Protein AF-G0QE13-F1 (afdb_monomer)

Foldseek 3Di:
DDDDDDDDPPPPPDLDDPLPAFDDCPAQLGRDFDFADPVVLVVLVCCLPPQADALCLLVLLLVLVLLLQAVLLVCCLVDVPPHPDHPPQFQDDPPDAWEWEWEQELQQQKIKIWTQGAWDASVRLCCLFHVQPDDPCQQFQLGPNHRSSSVSNQCSFQNQNAWKKKWFQGRRPRNFFIWTQHSRHIGGHDDGDPSVGGTMMIMHRGDPVRSPPPVVVSCQQFFQARPHKYWYWYADSVRHTPDIDIHHDDDQCPPPDQLWFKDWDDDPLFKIKIFTQPHPLWEAANRGTAAAPDPDDQQLLFPGHMYMYTSGQQFAFCAAPVPRHQAGEDAPVVLVVLQPVVPPLADEPVPDDPWWFKWWAFCFAPDPVRHGETEGAPVVVVCVVVVVFDFDDGHYDHPVPDDPRTDIDFMATGGDPSHPGTYDHPVVSVVDDSVVSVRHDHNVPWADQDLVVRHTTDTHFHADSSNNHTDHDSVNSNNVRVVNVVVVVVLVVVLVCQLVPDPHSVVSVVPCDPVSVHNGPVPPD

Mean predicted aligned error: 10.24 Å

Solvent-accessible surface area (backbone atoms only — not comparable to full-atom values): 28729 Å² total; per-residue (Å²): 133,82,81,86,74,84,80,79,76,78,80,87,72,81,62,69,83,79,81,68,58,69,27,55,87,84,36,85,72,38,57,63,71,45,61,44,49,86,74,44,58,63,47,51,51,47,43,52,60,72,42,45,92,50,54,60,50,27,57,52,33,51,53,35,38,36,42,33,30,22,47,57,46,49,42,38,71,76,39,35,87,81,32,101,50,62,85,87,48,59,71,73,61,96,83,68,72,64,42,32,44,36,38,42,29,59,57,76,35,32,40,35,45,31,26,53,22,37,42,46,39,51,66,52,53,47,43,50,71,43,58,66,74,74,58,86,62,69,72,57,27,69,44,55,59,62,62,47,59,44,75,60,31,48,44,52,34,29,32,76,91,41,59,34,42,39,31,19,15,11,30,66,77,67,37,58,37,20,32,39,40,40,80,40,28,48,31,46,25,76,53,56,54,60,95,94,46,48,6,37,37,39,41,38,45,45,19,93,91,42,64,84,55,68,57,67,65,51,46,54,67,48,35,32,40,19,94,43,46,32,41,40,40,32,28,35,69,87,67,48,80,74,47,73,52,78,34,31,75,50,59,95,63,72,86,45,58,75,89,44,55,31,46,79,51,73,45,87,84,43,33,42,34,38,35,16,85,71,37,82,48,50,34,24,55,54,43,34,70,33,39,79,49,66,94,68,67,76,32,47,85,20,89,38,28,37,25,37,34,29,38,34,56,58,23,30,21,75,39,47,71,85,73,51,53,68,23,27,61,34,56,63,73,55,48,52,51,44,37,48,63,56,36,59,59,49,44,39,77,88,72,57,53,96,66,46,37,65,28,30,30,25,66,41,43,91,50,72,88,47,42,68,29,29,34,25,51,55,67,57,38,52,32,45,77,68,63,75,47,79,60,75,94,74,55,73,43,34,52,89,74,66,54,95,62,51,37,77,46,70,34,29,25,50,23,46,93,58,50,74,26,34,50,43,57,66,71,60,55,70,70,45,73,43,64,75,37,72,49,47,38,46,53,89,75,59,46,78,54,38,81,89,79,67,41,29,40,39,46,47,62,27,60,37,98,52,53,64,26,32,44,70,50,68,63,51,49,37,45,58,15,47,56,53,41,50,53,49,50,53,55,51,50,52,51,50,49,56,37,71,73,40,97,48,44,65,60,51,61,72,65,52,48,71,72,78,74,41,46,38,62,89,71,76,121

Sequence (525 aa):
MSEFTPKYQEADSSVEHRNINASGDDHPFGSEPKSFEADMSAIIRQIADDMYSQWWATLREYVANAETACLKVVEYQDDPSQSLYDEGQMIVSESYQPRIDIIWNKKTKQLIIRDNGIGMAASEVDEVFRQIKRSTSMIDGSKSGMWGQGALSFPKFIGRDNAMVMTSHSRLNDDNAAYLVSLAGVEPVKGSLPDDQYGTEFQLTASSENEDRPVRQKVEELTQWMRVPVRYEEIGSDGTVVFQEDYGDKNLYDDYSGNRACLKYEKEDAFRAYCSADATSETLLLSMPIKRNNTGSKMFDAPFPFDVRLLDESGKVIESTNGNEGLIPVSRSRYENVLIDERDPFITEDLLSNGDVIGQEIQDSDDESRVGTTVVSDEVYEQIQNRQIHVPRGDYMPKSEVRESDEPAGVHVIAGDNQGKIVIPEEEWNDLDEGMASQLVIETELEEYDIETGEGDLCLPEPTPDRDRLKANEVFWKYVASQFEDTIKESVDEIYQRINTSDDWRDTIMELDEEDIKLSPNRFD

Secondary structure (DSSP, 8-state):
--------------------SB--TT-TT-SS-EEPPTTHHHHHHHIIIII--STTHHHHHHHHHHHHHHHHHHHHHH-TTTSSS-TTSS---TT----EEEEEETTTTEEEEEE-SS---HHHHHIIIII-S--STTS-TTSS-TTSGGGGGTHHHH-TT--EEEEEE-TTT--EEEEEEETTEEEEES----TT--EEEEEEEPPTTTTTS-HHHHHHHHHTT-SS-EEEEEE-TTSSEEEEEEE----TTTTS-TTS-EEEEEETTTEEEEEETT----EEETTEE-B----S-TTTT-SS-EEEEES-SS--EEEESSS-TTPEEE-HHHHHHHHHHHTTTEE-GGG--TT-EEEEEEEE-SSTTTTTPEEE-HHHHHHHHTTSS---SS-EEEGGG--TTPEEEEEEEEESTTTTPEE--HHHHHHS--GGGGGEEEGGGPPBPBTTTTBSEEEPPPBPTTSSBBPP-HHHHHHHHHHHHHHHHHHHHHHHHHHHH-S-HHHHHHT--HHHH---GGG--

Structure (mmCIF, N/CA/C/O backbone):
data_AF-G0QE13-F1
#
_entry.id   AF-G0QE13-F1
#
loop_
_atom_site.group_PDB
_atom_site.id
_atom_site.type_symbol
_atom_site.label_atom_id
_atom_site.label_alt_id
_atom_site.label_comp_id
_atom_site.label_asym_id
_atom_site.label_entity_id
_atom_site.label_seq_id
_atom_site.pdbx_PDB_ins_code
_atom_site.Cartn_x
_atom_site.Cartn_y
_atom_site.Cartn_z
_atom_site.occupancy
_atom_site.B_iso_or_equiv
_atom_site.auth_seq_id
_atom_site.auth_comp_id
_atom_site.auth_asym_id
_atom_site.auth_atom_id
_atom_site.pdbx_PDB_model_num
ATOM 1 N N . MET A 1 1 ? -23.554 49.745 8.892 1.00 39.44 1 MET A N 1
ATOM 2 C CA . MET A 1 1 ? -22.814 48.527 8.518 1.00 39.44 1 MET A CA 1
ATOM 3 C C . MET A 1 1 ? -23.733 47.366 8.817 1.00 39.44 1 MET A C 1
ATOM 5 O O . MET A 1 1 ? -24.061 47.162 9.975 1.00 39.44 1 MET A O 1
ATOM 9 N N . SER A 1 2 ? -24.281 46.746 7.777 1.00 29.11 2 SER A N 1
ATOM 10 C CA . SER A 1 2 ? -25.119 45.554 7.892 1.00 29.11 2 SER A CA 1
ATOM 11 C C . SER A 1 2 ? -24.212 44.360 8.179 1.00 29.11 2 SER A C 1
ATOM 13 O O . SER A 1 2 ? -23.321 44.087 7.375 1.00 29.11 2 SER A O 1
ATOM 15 N N . GLU A 1 3 ? -24.408 43.702 9.319 1.00 27.98 3 GLU A N 1
ATOM 16 C CA . GLU A 1 3 ? -23.748 42.440 9.653 1.00 27.98 3 GLU A CA 1
ATOM 17 C C . GLU A 1 3 ? -23.938 41.425 8.525 1.00 27.98 3 GLU A C 1
ATOM 19 O O . GLU A 1 3 ? -25.055 41.124 8.101 1.00 27.98 3 GLU A O 1
ATOM 24 N N . PHE A 1 4 ? -22.814 40.938 8.011 1.00 23.39 4 PHE A N 1
ATOM 25 C CA . PHE A 1 4 ? -22.759 39.841 7.064 1.00 23.39 4 PHE A CA 1
ATOM 26 C C . PHE A 1 4 ? -23.021 38.550 7.841 1.00 23.39 4 PHE A C 1
ATOM 28 O O . PHE A 1 4 ? -22.126 38.031 8.500 1.00 23.39 4 PHE A O 1
ATOM 35 N N . THR A 1 5 ? -24.262 38.065 7.822 1.00 26.64 5 THR A N 1
ATOM 36 C CA . THR A 1 5 ? -24.608 36.747 8.364 1.00 26.64 5 THR A CA 1
ATOM 37 C C . THR A 1 5 ? -24.512 35.734 7.220 1.00 26.64 5 THR A C 1
ATOM 39 O O . THR A 1 5 ? -25.383 35.748 6.341 1.00 26.64 5 THR A O 1
ATOM 42 N N . PRO A 1 6 ? -23.463 34.893 7.154 1.00 26.03 6 PRO A N 1
ATOM 43 C CA . PRO A 1 6 ? -23.393 33.848 6.144 1.00 26.03 6 PRO A CA 1
ATOM 44 C C . PRO A 1 6 ? -24.575 32.896 6.345 1.00 26.03 6 PRO A C 1
ATOM 46 O O . PRO A 1 6 ? -24.763 32.324 7.417 1.00 26.03 6 PRO A O 1
ATOM 49 N N . LYS A 1 7 ? -25.410 32.762 5.313 1.00 24.80 7 LYS A N 1
ATOM 50 C CA . LYS A 1 7 ? -26.410 31.700 5.244 1.00 24.80 7 LYS A CA 1
ATOM 51 C C . LYS A 1 7 ? -25.717 30.476 4.671 1.00 24.80 7 LYS A C 1
ATOM 53 O O . LYS A 1 7 ? -25.560 30.383 3.456 1.00 24.80 7 LYS A O 1
ATOM 58 N N . TYR A 1 8 ? -25.294 29.570 5.540 1.00 27.23 8 TYR A N 1
ATOM 59 C CA . TYR A 1 8 ? -24.977 28.216 5.116 1.00 27.23 8 TYR A CA 1
ATOM 60 C C . TYR A 1 8 ? -26.293 27.562 4.704 1.00 27.23 8 TYR A C 1
ATOM 62 O O . TYR A 1 8 ? -27.236 27.475 5.489 1.00 27.23 8 TYR A O 1
ATOM 70 N N . GLN A 1 9 ? -26.396 27.202 3.430 1.00 23.22 9 GLN A N 1
ATOM 71 C CA . GLN A 1 9 ? -27.411 26.268 2.986 1.00 23.22 9 GLN A CA 1
ATOM 72 C C . GLN A 1 9 ? -26.876 24.893 3.382 1.00 23.22 9 GLN A C 1
ATOM 74 O O . GLN A 1 9 ? -26.014 24.354 2.693 1.00 23.22 9 GLN A O 1
ATOM 79 N N . GLU A 1 10 ? -27.319 24.369 4.525 1.00 27.34 10 GLU A N 1
ATOM 80 C CA . GLU A 1 10 ? -27.184 22.940 4.797 1.00 27.34 10 GLU A CA 1
ATOM 81 C C . GLU A 1 10 ? -27.926 22.224 3.668 1.00 27.34 10 GLU A C 1
ATOM 83 O O . GLU A 1 10 ? -29.146 22.338 3.520 1.00 27.34 10 GLU A O 1
ATOM 88 N N . ALA A 1 11 ? -27.162 21.590 2.781 1.00 24.47 11 ALA A N 1
ATOM 89 C CA . ALA A 1 11 ? -27.709 20.656 1.821 1.00 24.47 11 ALA A CA 1
ATOM 90 C C . ALA A 1 11 ? -28.204 19.452 2.624 1.00 24.47 11 ALA A C 1
ATOM 92 O O . ALA A 1 11 ? -27.445 18.538 2.943 1.00 24.47 11 ALA A O 1
ATOM 93 N N . ASP A 1 12 ? -29.476 19.514 3.002 1.00 31.31 12 ASP A N 1
ATOM 94 C CA . ASP A 1 12 ? -30.201 18.444 3.666 1.00 31.31 12 ASP A CA 1
ATOM 95 C C . ASP A 1 12 ? -30.469 17.335 2.636 1.00 31.31 12 ASP A C 1
ATOM 97 O O . ASP A 1 12 ? -31.510 17.261 1.984 1.00 31.31 12 ASP A O 1
ATOM 101 N N . SER A 1 13 ? -29.437 16.532 2.392 1.00 30.80 13 SER A N 1
ATOM 102 C CA . SER A 1 13 ? -29.547 15.199 1.814 1.00 30.80 13 SER A CA 1
ATOM 103 C C . SER A 1 13 ? -28.973 14.235 2.848 1.00 30.80 13 SER A C 1
ATOM 105 O O . SER A 1 13 ? -27.791 13.872 2.796 1.00 30.80 13 SER A O 1
ATOM 107 N N . SER A 1 14 ? -29.765 13.902 3.867 1.00 36.53 14 SER A N 1
ATOM 108 C CA . SER A 1 14 ? -29.459 12.789 4.760 1.00 36.53 14 SER A CA 1
ATOM 109 C C . SER A 1 14 ? -29.663 11.487 3.979 1.00 36.53 14 SER A C 1
ATOM 111 O O . SER A 1 14 ? -30.743 11.211 3.459 1.00 36.53 14 SER A O 1
ATOM 113 N N . VAL A 1 15 ? -28.601 10.691 3.841 1.00 49.72 15 VAL A N 1
ATOM 114 C CA . VAL A 1 15 ? -28.754 9.280 3.474 1.00 49.72 15 VAL A CA 1
ATOM 115 C C . VAL A 1 15 ? -29.053 8.584 4.793 1.00 49.72 15 VAL A C 1
ATOM 117 O O . VAL A 1 15 ? -28.206 8.570 5.681 1.00 49.72 15 VAL A O 1
ATOM 120 N N . GLU A 1 16 ? -30.285 8.118 4.968 1.00 54.06 16 GLU A N 1
ATOM 121 C CA . GLU A 1 16 ? -30.702 7.411 6.179 1.00 54.06 16 GLU A CA 1
ATOM 122 C C . GLU A 1 16 ? -30.423 5.911 6.051 1.00 54.06 16 GLU A C 1
ATOM 124 O O . GLU A 1 16 ? -30.450 5.356 4.945 1.00 54.06 16 GLU A O 1
ATOM 129 N N . HIS A 1 17 ? -30.191 5.256 7.192 1.00 56.94 17 HIS A N 1
ATOM 130 C CA . HIS A 1 17 ? -30.112 3.803 7.248 1.00 56.94 17 HIS A CA 1
ATOM 131 C C . HIS A 1 17 ? -31.395 3.186 6.701 1.00 56.94 17 HIS A C 1
ATOM 133 O O . HIS A 1 17 ? -32.505 3.574 7.080 1.00 56.94 17 HIS A O 1
ATOM 139 N N . ARG A 1 18 ? -31.250 2.229 5.785 1.00 54.19 18 ARG A N 1
ATOM 140 C CA . ARG A 1 18 ? -32.404 1.692 5.059 1.00 54.19 18 ARG A CA 1
ATOM 141 C C . ARG A 1 18 ? -33.138 0.619 5.867 1.00 54.19 18 ARG A C 1
ATOM 143 O O . ARG A 1 18 ? -34.317 0.391 5.596 1.00 54.19 18 ARG A O 1
ATOM 150 N N . ASN A 1 19 ? -32.486 -0.009 6.854 1.00 56.56 19 ASN A N 1
ATOM 151 C CA . ASN A 1 19 ? -33.046 -1.074 7.699 1.00 56.56 19 ASN A CA 1
ATOM 152 C C . ASN A 1 19 ? -33.688 -2.203 6.868 1.00 56.56 19 ASN A C 1
ATOM 154 O O . ASN A 1 19 ? -34.739 -2.753 7.213 1.00 56.56 19 ASN A O 1
ATOM 158 N N . ILE A 1 20 ? -33.089 -2.523 5.719 1.00 49.62 20 ILE A N 1
ATOM 159 C CA . ILE A 1 20 ? -33.606 -3.547 4.808 1.00 49.62 20 ILE A CA 1
ATOM 160 C C . ILE A 1 20 ? -33.013 -4.894 5.226 1.00 49.62 20 ILE A C 1
ATOM 162 O O . ILE A 1 20 ? -31.801 -5.050 5.234 1.00 49.62 20 ILE A O 1
ATOM 166 N N . ASN A 1 21 ? -33.871 -5.886 5.496 1.00 49.81 21 ASN A N 1
ATOM 167 C CA . ASN A 1 21 ? -33.488 -7.260 5.859 1.00 49.81 21 ASN A CA 1
ATOM 168 C C . ASN A 1 21 ? -32.632 -7.369 7.136 1.00 49.81 21 ASN A C 1
ATOM 170 O O . ASN A 1 21 ? -31.533 -7.922 7.075 1.00 49.81 21 ASN A O 1
ATOM 174 N N . ALA A 1 22 ? -33.175 -6.895 8.269 1.00 54.66 22 ALA A N 1
ATOM 175 C CA . ALA A 1 22 ? -32.562 -7.014 9.595 1.00 54.66 22 ALA A CA 1
ATOM 176 C C . ALA A 1 22 ? -31.926 -8.399 9.800 1.00 54.66 22 ALA A C 1
ATOM 178 O O . ALA A 1 22 ? -32.589 -9.435 9.639 1.00 54.66 22 ALA A O 1
ATOM 179 N N . SER A 1 23 ? -30.628 -8.395 10.093 1.00 59.34 23 SER A N 1
ATOM 180 C CA . SER A 1 23 ? -29.885 -9.592 10.455 1.00 59.34 23 SER A CA 1
ATOM 181 C C . SER A 1 23 ? -30.470 -10.207 11.737 1.00 59.34 23 SER A C 1
ATOM 183 O O . SER A 1 23 ? -31.117 -9.532 12.538 1.00 59.34 23 SER A O 1
ATOM 185 N N . GLY A 1 24 ? -30.330 -11.526 11.898 1.00 58.09 24 GLY A N 1
ATOM 186 C CA . GLY A 1 24 ? -30.705 -12.184 13.154 1.00 58.09 24 GLY A CA 1
ATOM 187 C C . GLY A 1 24 ? -29.743 -11.808 14.285 1.00 58.09 24 GLY A C 1
ATOM 188 O O . GLY A 1 24 ? -28.650 -11.312 14.018 1.00 58.09 24 GLY A O 1
ATOM 189 N N . ASP A 1 25 ? -30.124 -12.106 15.530 1.00 66.00 25 ASP A N 1
ATOM 190 C CA . ASP A 1 25 ? -29.321 -11.805 16.732 1.00 66.00 25 ASP A CA 1
ATOM 191 C C . ASP A 1 25 ? -27.908 -12.435 16.709 1.00 66.00 25 ASP A C 1
ATOM 193 O O . ASP A 1 25 ? -27.018 -11.965 17.410 1.00 66.00 25 ASP A O 1
ATOM 197 N N . ASP A 1 26 ? -27.689 -13.457 15.872 1.00 71.69 26 ASP A N 1
ATOM 198 C CA . ASP A 1 26 ? -26.428 -14.204 15.740 1.00 71.69 26 ASP A CA 1
ATOM 199 C C . ASP A 1 26 ? -25.439 -13.603 14.714 1.00 71.69 26 ASP A C 1
ATOM 201 O O . ASP A 1 26 ? -24.433 -14.227 14.382 1.00 71.69 26 ASP A O 1
ATOM 205 N N . HIS A 1 27 ? -25.711 -12.420 14.151 1.00 79.25 27 HIS A N 1
ATOM 206 C CA . HIS A 1 27 ? -24.804 -11.795 13.183 1.00 79.25 27 HIS A CA 1
ATOM 207 C C . HIS A 1 27 ? -23.520 -11.292 13.872 1.00 79.25 27 HIS A C 1
ATOM 209 O O . HIS A 1 27 ? -23.623 -10.552 14.853 1.00 79.25 27 HIS A O 1
ATOM 215 N N . PRO A 1 28 ? -22.310 -11.586 13.352 1.00 74.62 28 PRO A N 1
ATOM 216 C CA . PRO A 1 28 ? -21.051 -11.286 14.051 1.00 74.62 28 PRO A CA 1
ATOM 217 C C . PRO A 1 28 ? -20.804 -9.777 14.237 1.00 74.62 28 PRO A C 1
ATOM 219 O O . PRO A 1 28 ? -20.102 -9.351 15.147 1.00 74.62 28 PRO A O 1
ATOM 222 N N . PHE A 1 29 ? -21.447 -8.941 13.418 1.00 75.69 29 PHE A N 1
ATOM 223 C CA . PHE A 1 29 ? -21.414 -7.475 13.532 1.00 75.69 29 PHE A CA 1
ATOM 224 C C . PHE A 1 29 ? -22.464 -6.874 14.489 1.00 75.69 29 PHE A C 1
ATOM 226 O O . PHE A 1 29 ? -22.493 -5.657 14.686 1.00 75.69 29 PHE A O 1
ATOM 233 N N . GLY A 1 30 ? -23.339 -7.709 15.058 1.00 76.62 30 GLY A N 1
ATOM 234 C CA . GLY A 1 30 ? -24.555 -7.304 15.762 1.00 76.62 30 GLY A CA 1
ATOM 235 C C . GLY A 1 30 ? -25.764 -7.115 14.836 1.00 76.62 30 GLY A C 1
ATOM 236 O O . GLY A 1 30 ? -25.691 -7.353 13.628 1.00 76.62 30 GLY A O 1
ATOM 237 N N . SER A 1 31 ? -26.887 -6.696 15.425 1.00 69.44 31 SER A N 1
ATOM 238 C CA . SER A 1 31 ? -28.184 -6.520 14.751 1.00 69.44 31 SER A CA 1
ATOM 239 C C . SER A 1 31 ? -28.528 -5.068 14.403 1.00 69.44 31 SER A C 1
ATOM 241 O O . SER A 1 31 ? -29.431 -4.830 13.603 1.00 69.44 31 SER A O 1
ATOM 243 N N . GLU A 1 32 ? -27.813 -4.096 14.972 1.00 72.56 32 GLU A N 1
ATOM 244 C CA . GLU A 1 32 ? -28.096 -2.670 14.792 1.00 72.56 32 GLU A CA 1
ATOM 245 C C . GLU A 1 32 ? -27.167 -2.032 13.742 1.00 72.56 32 GLU A C 1
ATOM 247 O O . GLU A 1 32 ? -25.966 -2.332 13.721 1.00 72.56 32 GLU A O 1
ATOM 252 N N . PRO A 1 33 ? -27.685 -1.123 12.892 1.00 71.81 33 PRO A N 1
ATOM 253 C CA . PRO A 1 33 ? -26.868 -0.284 12.024 1.00 71.81 33 PRO A CA 1
ATOM 254 C C . PRO A 1 33 ? -25.828 0.505 12.808 1.00 71.81 33 PRO A C 1
ATOM 256 O O . PRO A 1 33 ? -26.108 1.037 13.886 1.00 71.81 33 PRO A O 1
ATOM 259 N N . LYS A 1 34 ? -24.639 0.650 12.227 1.00 74.44 34 LYS A N 1
ATOM 260 C CA . LYS A 1 34 ? -23.581 1.463 12.817 1.00 74.44 34 LYS A CA 1
ATOM 261 C C . LYS A 1 34 ? -23.206 2.597 11.869 1.00 74.44 34 LYS A C 1
ATOM 263 O O . LYS A 1 34 ? -22.710 2.364 10.763 1.00 74.44 34 LYS A O 1
ATOM 268 N N . SER A 1 35 ? -23.433 3.830 12.318 1.00 63.69 35 SER A N 1
ATOM 269 C CA . SER A 1 35 ? -23.049 5.031 11.580 1.00 63.69 35 SER A CA 1
ATOM 270 C C . SER A 1 35 ? -21.533 5.233 11.598 1.00 63.69 35 SER A C 1
ATOM 272 O O . SER A 1 35 ? -20.823 4.731 12.483 1.00 63.69 35 SER A O 1
ATOM 274 N N . PHE A 1 36 ? -21.038 6.015 10.640 1.00 63.50 36 PHE A N 1
ATOM 275 C CA . PHE A 1 36 ? -19.688 6.568 10.720 1.00 63.50 36 PHE A CA 1
ATOM 276 C C . PHE A 1 36 ? -19.544 7.457 11.964 1.00 63.50 36 PHE A C 1
ATOM 278 O O . PHE A 1 36 ? -20.530 8.016 12.459 1.00 63.50 36 PHE A O 1
ATOM 285 N N . GLU A 1 37 ? -18.320 7.609 12.466 1.00 59.12 37 GLU A N 1
ATOM 286 C CA . GLU A 1 37 ? -18.030 8.607 13.499 1.00 59.12 37 GLU A CA 1
ATOM 287 C C . GLU A 1 37 ? -18.343 10.025 12.977 1.00 59.12 37 GLU A C 1
ATOM 289 O O . GLU A 1 37 ? -18.218 10.301 11.781 1.00 59.12 37 GLU A O 1
ATOM 294 N N . ALA A 1 38 ? -18.829 10.913 13.856 1.00 45.53 38 ALA A N 1
ATOM 295 C CA . ALA A 1 38 ? -19.571 12.127 13.484 1.00 45.53 38 ALA A CA 1
ATOM 296 C C . ALA A 1 38 ? -18.819 13.100 12.547 1.00 45.53 38 ALA A C 1
ATOM 298 O O . ALA A 1 38 ? -19.459 13.752 11.722 1.00 45.53 38 ALA A O 1
ATOM 299 N N . ASP A 1 39 ? -17.484 13.146 12.599 1.00 52.19 39 ASP A N 1
ATOM 300 C CA . ASP A 1 39 ? -16.659 13.972 11.701 1.00 52.19 39 ASP A CA 1
ATOM 301 C C . ASP A 1 39 ? -16.430 13.341 10.315 1.00 52.19 39 ASP A C 1
ATOM 303 O O . ASP A 1 39 ? -16.080 14.028 9.353 1.00 52.19 39 ASP A O 1
ATOM 307 N N . MET A 1 40 ? -16.677 12.039 10.153 1.00 52.44 40 MET A N 1
ATOM 308 C CA . MET A 1 40 ? -16.327 11.328 8.925 1.00 52.44 40 MET A CA 1
ATOM 309 C C . MET A 1 40 ? -17.359 11.460 7.813 1.00 52.44 40 MET A C 1
ATOM 311 O O . MET A 1 40 ? -16.993 11.393 6.649 1.00 52.44 40 MET A O 1
ATOM 315 N N . SER A 1 41 ? -18.639 11.694 8.104 1.00 51.47 41 SER A N 1
ATOM 316 C CA . SER A 1 41 ? -19.656 11.796 7.039 1.00 51.47 41 SER A CA 1
ATOM 317 C C . SER A 1 41 ? -19.402 12.987 6.099 1.00 51.47 41 SER A C 1
ATOM 319 O O . SER A 1 41 ? -19.650 12.903 4.894 1.00 51.47 41 SER A O 1
ATOM 321 N N . ALA A 1 42 ? -18.871 14.092 6.633 1.00 55.28 42 ALA A N 1
ATOM 322 C CA . ALA A 1 42 ? -18.457 15.253 5.846 1.00 55.28 42 ALA A CA 1
ATOM 323 C C . ALA A 1 42 ? -17.152 14.985 5.075 1.00 55.28 42 ALA A C 1
ATOM 325 O O . ALA A 1 42 ? -17.057 15.327 3.896 1.00 55.28 42 ALA A O 1
ATOM 326 N N . ILE A 1 43 ? -16.192 14.303 5.710 1.00 54.00 43 ILE A N 1
ATOM 327 C CA . ILE A 1 43 ? -14.903 13.933 5.112 1.00 54.00 43 ILE A CA 1
ATOM 328 C C . ILE A 1 43 ? -15.086 12.900 3.998 1.00 54.00 43 ILE A C 1
ATOM 330 O O . ILE A 1 43 ? -14.532 13.078 2.926 1.00 54.00 43 ILE A O 1
ATOM 334 N N . ILE A 1 44 ? -15.909 11.867 4.180 1.00 56.34 44 ILE A N 1
ATOM 335 C CA . ILE A 1 44 ? -16.206 10.851 3.160 1.00 56.34 44 ILE A CA 1
ATOM 336 C C . ILE A 1 44 ? -16.886 11.494 1.954 1.00 56.34 44 ILE A C 1
ATOM 338 O O . ILE A 1 44 ? -16.567 11.141 0.826 1.00 56.34 44 ILE A O 1
ATOM 342 N N . ARG A 1 45 ? -17.790 12.462 2.157 1.00 58.69 45 ARG A N 1
ATOM 343 C CA . ARG A 1 45 ? -18.380 13.223 1.042 1.00 58.69 45 ARG A CA 1
ATOM 344 C C . ARG A 1 45 ? -17.320 14.019 0.289 1.00 58.69 45 ARG A C 1
ATOM 346 O O . ARG A 1 45 ? -17.322 14.001 -0.936 1.00 58.69 45 ARG A O 1
ATOM 353 N N . GLN A 1 46 ? -16.403 14.659 1.010 1.00 57.75 46 GLN A N 1
ATOM 354 C CA . GLN A 1 46 ? -15.294 15.391 0.409 1.00 57.75 46 GLN A CA 1
ATOM 355 C C . GLN A 1 46 ? -14.309 14.454 -0.310 1.00 57.75 46 GLN A C 1
ATOM 357 O O . GLN A 1 46 ? -13.924 14.727 -1.436 1.00 57.75 46 GLN A O 1
ATOM 362 N N . ILE A 1 47 ? -13.968 13.305 0.270 1.00 55.66 47 ILE A N 1
ATOM 363 C CA . ILE A 1 47 ? -13.124 12.267 -0.336 1.00 55.66 47 ILE A CA 1
ATOM 364 C C . ILE A 1 47 ? -13.799 11.698 -1.591 1.00 55.66 47 ILE A C 1
ATOM 366 O O . ILE A 1 47 ? -13.187 11.601 -2.654 1.00 55.66 47 ILE A O 1
ATOM 370 N N . ALA A 1 48 ? -15.086 11.365 -1.502 1.00 58.09 48 ALA A N 1
ATOM 371 C CA . ALA A 1 48 ? -15.852 10.834 -2.618 1.00 58.09 48 ALA A CA 1
ATOM 372 C C . ALA A 1 48 ? -16.044 11.859 -3.742 1.00 58.09 48 ALA A C 1
ATOM 374 O O . ALA A 1 48 ? -16.259 11.436 -4.872 1.00 58.09 48 ALA A O 1
ATOM 375 N N . ASP A 1 49 ? -15.960 13.167 -3.487 1.00 59.75 49 ASP A N 1
ATOM 376 C CA . ASP A 1 49 ? -16.112 14.214 -4.505 1.00 59.75 49 ASP A CA 1
ATOM 377 C C . ASP A 1 49 ? -14.778 14.731 -5.055 1.00 59.75 49 ASP A C 1
ATOM 379 O O . ASP A 1 49 ? -14.632 14.802 -6.278 1.00 59.75 49 ASP A O 1
ATOM 383 N N . ASP A 1 50 ? -13.813 15.013 -4.181 1.00 59.94 50 ASP A N 1
ATOM 384 C CA . ASP A 1 50 ? -12.557 15.697 -4.501 1.00 59.94 50 ASP A CA 1
ATOM 385 C C . ASP A 1 50 ? -11.383 14.736 -4.726 1.00 59.94 50 ASP A C 1
ATOM 387 O O . ASP A 1 50 ? -10.458 15.083 -5.462 1.00 59.94 50 ASP A O 1
ATOM 391 N N . MET A 1 51 ? -11.392 13.540 -4.116 1.00 64.69 51 MET A N 1
ATOM 392 C CA . MET A 1 51 ? -10.260 12.613 -4.220 1.00 64.69 51 MET A CA 1
ATOM 393 C C . MET A 1 51 ? -10.316 11.831 -5.528 1.00 64.69 51 MET A C 1
ATOM 395 O O . MET A 1 51 ? -9.406 11.926 -6.335 1.00 64.69 51 MET A O 1
ATOM 399 N N . TYR A 1 52 ? -11.398 11.110 -5.812 1.00 69.25 52 TYR A N 1
ATOM 400 C CA . TYR A 1 52 ? -11.487 10.352 -7.064 1.00 69.25 52 TYR A CA 1
ATOM 401 C C . TYR A 1 52 ? -12.115 11.192 -8.179 1.00 69.25 52 TYR A C 1
ATOM 403 O O . TYR A 1 52 ? -13.187 11.768 -8.009 1.00 69.25 52 TYR A O 1
ATOM 411 N N . SER A 1 53 ? -11.499 11.236 -9.361 1.00 70.88 53 SER A N 1
ATOM 412 C CA . SER A 1 53 ? -12.050 12.001 -10.495 1.00 70.88 53 SER A CA 1
ATOM 413 C C . SER A 1 53 ? -12.830 11.138 -11.495 1.00 70.88 53 SER A C 1
ATOM 415 O O . SER A 1 53 ? -13.660 11.649 -12.248 1.00 70.88 53 SER A O 1
ATOM 417 N N . GLN A 1 54 ? -12.591 9.824 -11.503 1.00 85.75 54 GLN A N 1
ATOM 418 C CA . GLN A 1 54 ? -13.079 8.915 -12.540 1.00 85.75 54 GLN A CA 1
ATOM 419 C C . GLN A 1 54 ? -14.029 7.843 -11.997 1.00 85.75 54 GLN A C 1
ATOM 421 O O . GLN A 1 54 ? -13.847 7.331 -10.897 1.00 85.75 54 GLN A O 1
ATOM 426 N N . TRP A 1 55 ? -15.008 7.436 -12.814 1.00 87.31 55 TRP A N 1
ATOM 427 C CA . TRP A 1 55 ? -15.956 6.358 -12.479 1.00 87.31 55 TRP A CA 1
ATOM 428 C C . TRP A 1 55 ? -15.267 5.005 -12.250 1.00 87.31 55 TRP A C 1
ATOM 430 O O . TRP A 1 55 ? -15.752 4.175 -11.488 1.00 87.31 55 TRP A O 1
ATOM 440 N N . TRP A 1 56 ? -14.139 4.781 -12.925 1.00 89.38 56 TRP A N 1
ATOM 441 C CA . TRP A 1 56 ? -13.399 3.525 -12.879 1.00 89.38 56 TRP A CA 1
ATOM 442 C C . TRP A 1 56 ? -12.461 3.418 -11.678 1.00 89.38 56 TRP A C 1
ATOM 444 O O . TRP A 1 56 ? -11.893 2.349 -11.476 1.00 89.38 56 TRP A O 1
ATOM 454 N N . ALA A 1 57 ? -12.330 4.473 -10.863 1.00 89.06 57 ALA A N 1
ATOM 455 C CA . ALA A 1 57 ? -11.584 4.407 -9.610 1.00 89.06 57 ALA A CA 1
ATOM 456 C C . ALA A 1 57 ? -12.118 3.270 -8.726 1.00 89.06 57 ALA A C 1
ATOM 458 O O . ALA A 1 57 ? -11.332 2.473 -8.237 1.00 89.06 57 ALA A O 1
ATOM 459 N N . THR A 1 58 ? -13.446 3.100 -8.642 1.00 90.12 58 THR A N 1
ATOM 460 C CA . THR A 1 58 ? -14.056 1.961 -7.935 1.00 90.12 58 THR A CA 1
ATOM 461 C C . THR A 1 58 ? -13.540 0.620 -8.438 1.00 90.12 58 THR A C 1
ATOM 463 O O . THR A 1 58 ? -13.169 -0.231 -7.643 1.00 90.12 58 THR A O 1
ATOM 466 N N . LEU A 1 59 ? -13.477 0.428 -9.756 1.00 93.12 59 LEU A N 1
ATOM 467 C CA . LEU A 1 59 ? -12.986 -0.826 -10.319 1.00 93.12 59 LEU A CA 1
ATOM 468 C C . LEU A 1 59 ? -11.507 -1.049 -9.973 1.00 93.12 59 LEU A C 1
ATOM 470 O O . LEU A 1 59 ? -11.159 -2.137 -9.531 1.00 93.12 59 LEU A O 1
ATOM 474 N N . ARG A 1 60 ? -10.662 -0.018 -10.120 1.00 92.12 60 ARG A N 1
ATOM 475 C CA . ARG A 1 60 ? -9.233 -0.100 -9.783 1.00 92.12 60 ARG A CA 1
ATOM 476 C C . ARG A 1 60 ? -9.031 -0.488 -8.322 1.00 92.12 60 ARG A C 1
ATOM 478 O O . ARG A 1 60 ? -8.334 -1.457 -8.056 1.00 92.12 60 ARG A O 1
ATOM 485 N N . GLU A 1 61 ? -9.641 0.244 -7.392 1.00 89.81 61 GLU A N 1
ATOM 486 C CA . GLU A 1 61 ? -9.429 0.024 -5.957 1.00 89.81 61 GLU A CA 1
ATOM 487 C C . GLU A 1 61 ? -9.925 -1.357 -5.511 1.00 89.81 61 GLU A C 1
ATOM 489 O O . GLU A 1 61 ? -9.244 -2.051 -4.764 1.00 89.81 61 GLU A O 1
ATOM 494 N N . TYR A 1 62 ? -11.086 -1.799 -5.998 1.00 92.94 62 TYR A N 1
ATOM 495 C CA . TYR A 1 62 ? -11.672 -3.072 -5.574 1.00 92.94 62 TYR A CA 1
ATOM 496 C C . TYR A 1 62 ? -10.902 -4.267 -6.124 1.00 92.94 62 TYR A C 1
ATOM 498 O O . TYR A 1 62 ? -10.695 -5.245 -5.412 1.00 92.94 62 TYR A O 1
ATOM 506 N N . VAL A 1 63 ? -10.450 -4.183 -7.374 1.00 94.44 63 VAL A N 1
ATOM 507 C CA . VAL A 1 63 ? -9.643 -5.243 -7.978 1.00 94.44 63 VAL A CA 1
ATOM 508 C C . VAL A 1 63 ? -8.236 -5.277 -7.374 1.00 94.44 63 VAL A C 1
ATOM 510 O O . VAL A 1 63 ? -7.694 -6.354 -7.141 1.00 94.44 63 VAL A O 1
ATOM 513 N N . ALA A 1 64 ? -7.666 -4.120 -7.043 1.00 91.94 64 ALA A N 1
ATOM 514 C CA . ALA A 1 64 ? -6.402 -4.042 -6.326 1.00 91.94 64 ALA A CA 1
ATOM 515 C C . ALA A 1 64 ? -6.490 -4.640 -4.910 1.00 91.94 64 ALA A C 1
ATOM 517 O O . ALA A 1 64 ? -5.624 -5.415 -4.512 1.00 91.94 64 ALA A O 1
ATOM 518 N N . ASN A 1 65 ? -7.571 -4.353 -4.179 1.00 91.00 65 ASN A N 1
ATOM 519 C CA . ASN A 1 65 ? -7.829 -4.955 -2.870 1.00 91.00 65 ASN A CA 1
ATOM 520 C C . ASN A 1 65 ? -8.039 -6.473 -2.973 1.00 91.00 65 ASN A C 1
ATOM 522 O O . ASN A 1 65 ? -7.524 -7.217 -2.141 1.00 91.00 65 ASN A O 1
ATOM 526 N N . ALA A 1 66 ? -8.753 -6.932 -4.004 1.00 95.00 66 ALA A N 1
ATOM 527 C CA . ALA A 1 66 ? -8.937 -8.350 -4.303 1.00 95.00 66 ALA A CA 1
ATOM 528 C C . ALA A 1 66 ? -7.598 -9.059 -4.582 1.00 95.00 66 ALA A C 1
ATOM 530 O O . ALA A 1 66 ? -7.377 -10.168 -4.092 1.00 95.00 66 ALA A O 1
ATOM 531 N N . GLU A 1 67 ? -6.677 -8.410 -5.306 1.00 94.31 67 GLU A N 1
ATOM 532 C CA . GLU A 1 67 ? -5.317 -8.921 -5.525 1.00 94.31 67 GLU A CA 1
ATOM 533 C C . GLU A 1 67 ? -4.566 -9.067 -4.205 1.00 94.31 67 GLU A C 1
ATOM 535 O O . GLU A 1 67 ? -4.074 -10.148 -3.889 1.00 94.31 67 GLU A O 1
ATOM 540 N N . THR A 1 68 ? -4.535 -8.001 -3.403 1.00 91.56 68 THR A N 1
ATOM 541 C CA . THR A 1 68 ? -3.887 -7.987 -2.089 1.00 91.56 68 THR A CA 1
ATOM 542 C C . THR A 1 68 ? -4.451 -9.073 -1.176 1.00 91.56 68 THR A C 1
ATOM 544 O O . THR A 1 68 ? -3.690 -9.795 -0.531 1.00 91.56 68 THR A O 1
ATOM 547 N N . ALA A 1 69 ? -5.776 -9.239 -1.144 1.00 92.50 69 ALA A N 1
ATOM 548 C CA . ALA A 1 69 ? -6.433 -10.276 -0.359 1.00 92.50 69 ALA A CA 1
ATOM 549 C C . ALA A 1 69 ? -6.017 -11.685 -0.799 1.00 92.50 69 ALA A C 1
ATOM 551 O O . ALA A 1 69 ? -5.831 -12.553 0.052 1.00 92.50 69 ALA A O 1
ATOM 552 N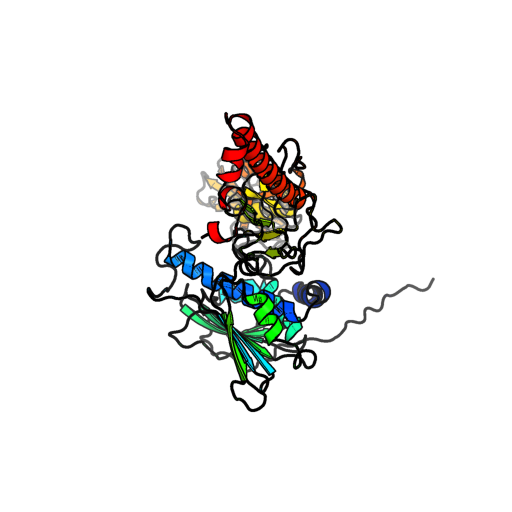 N . CYS A 1 70 ? -5.856 -11.917 -2.103 1.00 95.44 70 CYS A N 1
ATOM 553 C CA . CYS A 1 70 ? -5.397 -13.197 -2.634 1.00 95.44 70 CYS A CA 1
ATOM 554 C C . CYS A 1 70 ? -3.918 -13.455 -2.326 1.00 95.44 70 CYS A C 1
ATOM 556 O O . CYS A 1 70 ? -3.580 -14.559 -1.897 1.00 95.44 70 CYS A O 1
ATOM 558 N N . LEU A 1 71 ? -3.054 -12.451 -2.518 1.00 92.44 71 LEU A N 1
ATOM 559 C CA . LEU A 1 71 ? -1.607 -12.557 -2.312 1.00 92.44 71 LEU A CA 1
ATOM 560 C C . LEU A 1 71 ? -1.241 -12.802 -0.847 1.00 92.44 71 LEU A C 1
ATOM 562 O O . LEU A 1 71 ? -0.338 -13.587 -0.592 1.00 92.44 71 LEU A O 1
ATOM 566 N N . LYS A 1 72 ? -1.982 -12.233 0.114 1.00 90.12 72 LYS A N 1
ATOM 567 C CA . LYS A 1 72 ? -1.810 -12.550 1.547 1.00 90.12 72 LYS A CA 1
ATOM 568 C C . LYS A 1 72 ? -1.969 -14.044 1.847 1.00 90.12 72 LYS A C 1
ATOM 570 O O . LYS A 1 72 ? -1.267 -14.581 2.696 1.00 90.12 72 LYS A O 1
ATOM 575 N N . VAL A 1 73 ? -2.897 -14.715 1.160 1.00 92.62 73 VAL A N 1
ATOM 576 C CA . VAL A 1 73 ? -3.113 -16.161 1.327 1.00 92.62 73 VAL A CA 1
ATOM 577 C C . VAL A 1 73 ? -1.998 -16.958 0.651 1.00 92.62 73 VAL A C 1
ATOM 579 O O . VAL A 1 73 ? -1.563 -17.958 1.209 1.00 92.62 73 VAL A O 1
ATOM 582 N N . VAL A 1 74 ? -1.526 -16.516 -0.523 1.00 91.50 74 VAL A N 1
ATOM 583 C CA . VAL A 1 74 ? -0.387 -17.143 -1.223 1.00 91.50 74 VAL A CA 1
ATOM 584 C C . VAL A 1 74 ? 0.875 -17.068 -0.368 1.00 91.50 74 VAL A C 1
ATOM 586 O O . VAL A 1 74 ? 1.494 -18.088 -0.114 1.00 91.50 74 VAL A O 1
ATOM 589 N N . GLU A 1 75 ? 1.203 -15.888 0.151 1.00 88.50 75 GLU A N 1
ATOM 590 C CA . GLU A 1 75 ? 2.355 -15.671 1.031 1.00 88.50 75 GLU A CA 1
ATOM 591 C C . GLU A 1 75 ? 2.289 -16.546 2.285 1.00 88.50 75 GLU A C 1
ATOM 593 O O . GLU A 1 75 ? 3.259 -17.218 2.618 1.00 88.50 75 GLU A O 1
ATOM 598 N N . TYR A 1 76 ? 1.125 -16.604 2.941 1.00 89.12 76 TYR A N 1
ATOM 599 C CA . TYR A 1 76 ? 0.919 -17.500 4.077 1.00 89.12 76 TYR A CA 1
ATOM 600 C C . TYR A 1 76 ? 1.108 -18.977 3.707 1.00 89.12 76 TYR A C 1
ATOM 602 O O . TYR A 1 76 ? 1.634 -19.751 4.500 1.00 89.12 76 TYR A O 1
ATOM 610 N N . GLN A 1 77 ? 0.658 -19.385 2.518 1.00 88.25 77 GLN A N 1
ATOM 611 C CA . GLN A 1 77 ? 0.790 -20.761 2.045 1.00 88.25 77 GLN A CA 1
ATOM 612 C C . GLN A 1 77 ? 2.240 -21.118 1.687 1.00 88.25 77 GLN A C 1
ATOM 614 O O . GLN A 1 77 ? 2.662 -22.246 1.952 1.00 88.25 77 GLN A O 1
ATOM 619 N N . ASP A 1 78 ? 2.975 -20.186 1.083 1.00 87.69 78 ASP A N 1
ATOM 620 C CA . ASP A 1 78 ? 4.338 -20.398 0.596 1.00 87.69 78 ASP A CA 1
ATOM 621 C C . ASP A 1 78 ? 5.367 -20.323 1.731 1.00 87.69 78 ASP A C 1
ATOM 623 O O . ASP A 1 78 ? 6.258 -21.174 1.810 1.00 87.69 78 ASP A O 1
ATOM 627 N N . ASP A 1 79 ? 5.232 -19.344 2.631 1.00 83.06 79 ASP A N 1
ATOM 628 C CA . ASP A 1 79 ? 6.092 -19.185 3.802 1.00 83.06 79 ASP A CA 1
ATOM 629 C C . ASP A 1 79 ? 5.341 -18.522 4.979 1.00 83.06 79 ASP A C 1
ATOM 631 O O . ASP A 1 79 ? 5.358 -17.295 5.134 1.00 83.06 79 ASP A O 1
ATOM 635 N N . PRO A 1 80 ? 4.732 -19.320 5.882 1.00 79.12 80 PRO A N 1
ATOM 636 C CA . PRO A 1 80 ? 4.072 -18.795 7.075 1.00 79.12 80 PRO A CA 1
ATOM 637 C C . PRO A 1 80 ? 4.989 -17.949 7.968 1.00 79.12 80 PRO A C 1
ATOM 639 O O . PRO A 1 80 ? 4.493 -17.115 8.714 1.00 79.12 80 PRO A O 1
ATOM 642 N N . SER A 1 81 ? 6.314 -18.151 7.919 1.00 71.62 81 SER A N 1
ATOM 643 C CA . SER A 1 81 ? 7.264 -17.436 8.785 1.00 71.62 81 SER A CA 1
ATOM 644 C C . SER A 1 81 ? 7.548 -16.004 8.333 1.00 71.62 81 SER A C 1
ATOM 646 O O . SER A 1 81 ? 7.978 -15.185 9.142 1.00 71.62 81 SER A O 1
ATOM 648 N N . GLN A 1 82 ? 7.301 -15.714 7.054 1.00 67.88 82 GLN A N 1
ATOM 649 C CA . GLN A 1 82 ? 7.374 -14.375 6.465 1.00 67.88 82 GLN A CA 1
ATOM 650 C C . GLN A 1 82 ? 5.999 -13.696 6.407 1.00 67.88 82 GLN A C 1
ATOM 652 O O . GLN A 1 82 ? 5.909 -12.508 6.114 1.00 67.88 82 GLN A O 1
ATOM 657 N N . SER A 1 83 ? 4.923 -14.433 6.696 1.00 73.31 83 SER A N 1
ATOM 658 C CA . SER A 1 83 ? 3.574 -13.883 6.725 1.00 73.31 83 SER A CA 1
ATOM 659 C C . SER A 1 83 ? 3.337 -13.032 7.975 1.00 73.31 83 SER A C 1
ATOM 661 O O . SER A 1 83 ? 3.905 -13.267 9.038 1.00 73.31 83 SER A O 1
ATOM 663 N N . LEU A 1 84 ? 2.401 -12.087 7.877 1.00 70.12 84 LEU A N 1
ATOM 664 C CA . LEU A 1 84 ? 1.901 -11.305 9.017 1.00 70.12 84 LEU A CA 1
ATOM 665 C C . LEU A 1 84 ? 1.085 -12.140 10.025 1.00 70.12 84 LEU A C 1
ATOM 667 O O . LEU A 1 84 ? 0.612 -11.594 11.021 1.00 70.12 84 LEU A O 1
ATOM 671 N N . TYR A 1 85 ? 0.858 -13.424 9.743 1.00 78.19 85 TYR A N 1
ATOM 672 C CA . TYR A 1 85 ? -0.014 -14.308 10.510 1.00 78.19 85 TYR A CA 1
ATOM 673 C C . TYR A 1 85 ? 0.764 -15.532 10.993 1.00 78.19 85 TYR A C 1
ATOM 675 O O . TYR A 1 85 ? 1.497 -16.146 10.220 1.00 78.19 85 TYR A O 1
ATOM 683 N N . ASP A 1 86 ? 0.552 -15.936 12.246 1.00 74.50 86 ASP A N 1
ATOM 684 C CA . ASP A 1 86 ? 1.226 -17.104 12.814 1.00 74.50 86 ASP A CA 1
ATOM 685 C C . ASP A 1 86 ? 0.754 -18.422 12.167 1.00 74.50 86 ASP A C 1
ATOM 687 O O . ASP A 1 86 ? -0.358 -18.563 11.632 1.00 74.50 86 ASP A O 1
ATOM 691 N N . GLU A 1 87 ? 1.590 -19.455 12.272 1.00 71.31 87 GLU A N 1
ATOM 692 C CA . GLU A 1 87 ? 1.251 -20.808 11.830 1.00 71.31 87 GLU A CA 1
ATOM 693 C C . GLU A 1 87 ? -0.055 -21.302 12.492 1.00 71.31 87 GLU A C 1
ATOM 695 O O . GLU A 1 87 ? -0.238 -21.238 13.708 1.00 71.31 87 GLU A O 1
ATOM 700 N N . GLY A 1 88 ? -0.988 -21.800 11.677 1.00 75.75 88 GLY A N 1
ATOM 701 C CA . GLY A 1 88 ? -2.319 -22.235 12.101 1.00 75.75 88 GLY A CA 1
ATOM 702 C C . GLY A 1 88 ? -3.378 -21.132 12.251 1.00 75.75 88 GLY A C 1
ATOM 703 O O . GLY A 1 88 ? -4.524 -21.473 12.541 1.00 75.75 88 GLY A O 1
ATOM 704 N N . GLN A 1 89 ? -3.050 -19.849 12.045 1.00 80.94 89 GLN A N 1
ATOM 705 C CA . GLN A 1 89 ? -4.027 -18.750 12.127 1.00 80.94 89 GLN A CA 1
ATOM 706 C C . GLN A 1 89 ? -4.949 -18.618 10.910 1.00 80.94 89 GLN A C 1
ATOM 708 O O . GLN A 1 89 ? -6.007 -18.008 11.035 1.00 80.94 89 GLN A O 1
ATOM 713 N N . MET A 1 90 ? -4.582 -19.163 9.744 1.00 87.06 90 MET A N 1
ATOM 714 C CA . MET A 1 90 ? -5.381 -19.015 8.524 1.00 87.06 90 MET A CA 1
ATOM 715 C C . MET A 1 90 ? -5.898 -20.358 8.000 1.00 87.06 90 MET A C 1
ATOM 717 O O . MET A 1 90 ? -5.146 -21.314 7.802 1.00 87.06 90 MET A O 1
ATOM 721 N N . ILE A 1 91 ? -7.198 -20.415 7.708 1.00 89.75 91 ILE A N 1
ATOM 722 C CA . ILE A 1 91 ? -7.859 -21.565 7.091 1.00 89.75 91 ILE A CA 1
ATOM 723 C C . ILE A 1 91 ? -7.551 -21.565 5.590 1.00 89.75 91 ILE A C 1
ATOM 725 O O . ILE A 1 91 ? -8.214 -20.898 4.788 1.00 89.75 91 ILE A O 1
ATOM 729 N N . VAL A 1 92 ? -6.531 -22.327 5.193 1.00 89.00 92 VAL A N 1
ATOM 730 C CA . VAL A 1 92 ? -6.091 -22.454 3.796 1.00 89.00 92 VAL A CA 1
ATOM 731 C C . VAL A 1 92 ? -6.067 -23.922 3.382 1.00 89.00 92 VAL A C 1
ATOM 733 O O . VAL A 1 92 ? -5.563 -24.789 4.089 1.00 89.00 92 VAL A O 1
ATOM 736 N N . SER A 1 93 ? -6.651 -24.213 2.221 1.00 86.75 93 SER A N 1
ATOM 737 C CA . SER A 1 93 ? -6.582 -25.542 1.614 1.00 86.75 93 SER A CA 1
ATOM 738 C C . SER A 1 93 ? -5.250 -25.713 0.888 1.00 86.75 93 SER A C 1
ATOM 740 O O . SER A 1 93 ? -4.828 -24.799 0.188 1.00 86.75 93 SER A O 1
ATOM 742 N N . GLU A 1 94 ? -4.649 -26.905 0.941 1.00 83.81 94 GLU A N 1
ATOM 743 C CA . GLU A 1 94 ? -3.449 -27.232 0.149 1.00 83.81 94 GLU A CA 1
ATOM 744 C C . GLU A 1 94 ? -3.647 -27.025 -1.365 1.00 83.81 94 GLU A C 1
ATOM 746 O O . GLU A 1 94 ? -2.684 -26.814 -2.094 1.00 83.81 94 GLU A O 1
ATOM 751 N N . SER A 1 95 ? -4.892 -27.074 -1.854 1.00 89.31 95 SER A N 1
ATOM 752 C CA . SER A 1 95 ? -5.233 -26.830 -3.259 1.00 89.31 95 SER A CA 1
ATOM 753 C C . SER A 1 95 ? -5.699 -25.397 -3.533 1.00 89.31 95 SER A C 1
ATOM 755 O O . SER A 1 95 ? -6.426 -25.171 -4.503 1.00 89.31 95 SER A O 1
ATOM 757 N N . TYR A 1 96 ? -5.379 -24.442 -2.658 1.00 94.12 96 TYR A N 1
ATOM 758 C CA . TYR A 1 96 ? -5.703 -23.042 -2.892 1.00 94.12 96 TYR A CA 1
ATOM 759 C C . TYR A 1 96 ? -5.042 -22.549 -4.186 1.00 94.12 96 TYR A C 1
ATOM 761 O O . TYR A 1 96 ? -3.876 -22.814 -4.459 1.00 94.12 96 TYR A O 1
ATOM 769 N N . GLN A 1 97 ? -5.834 -21.864 -5.007 1.00 94.75 97 GLN A N 1
ATOM 770 C CA . GLN A 1 97 ? -5.377 -21.171 -6.205 1.00 94.75 97 GLN A CA 1
ATOM 771 C C . GLN A 1 97 ? -6.017 -19.785 -6.185 1.00 94.75 97 GLN A C 1
ATOM 773 O O . GLN A 1 97 ? -7.254 -19.719 -6.158 1.00 94.75 97 GLN A O 1
ATOM 778 N N . PRO A 1 98 ? -5.229 -18.698 -6.155 1.00 96.56 98 PRO A N 1
ATOM 779 C CA . PRO A 1 98 ? -5.772 -17.348 -6.100 1.00 96.56 98 PRO A CA 1
ATOM 780 C C . PRO A 1 98 ? -6.534 -17.043 -7.394 1.00 96.56 98 PRO A C 1
ATOM 782 O O . PRO A 1 98 ? -6.084 -17.392 -8.486 1.00 96.56 98 PRO A O 1
ATOM 785 N N . ARG A 1 99 ? -7.706 -16.415 -7.282 1.00 96.94 99 ARG A N 1
ATOM 786 C CA . ARG A 1 99 ? -8.506 -15.977 -8.431 1.00 96.94 99 ARG A CA 1
ATOM 787 C C . ARG A 1 99 ? -9.390 -14.790 -8.083 1.00 96.94 99 ARG A C 1
ATOM 789 O O . ARG A 1 99 ? -9.887 -14.674 -6.962 1.00 96.94 99 ARG A O 1
ATOM 796 N N . ILE A 1 100 ? -9.661 -13.974 -9.093 1.00 98.38 100 ILE A N 1
ATOM 797 C CA . ILE A 1 100 ? -10.615 -12.870 -9.020 1.00 98.38 100 ILE A CA 1
ATOM 798 C C . ILE A 1 100 ? -11.640 -13.056 -10.138 1.00 98.38 100 ILE A C 1
ATOM 800 O O . ILE A 1 100 ? -11.282 -13.212 -11.299 1.00 98.38 100 ILE A O 1
ATOM 804 N N . ASP A 1 101 ? -12.922 -13.039 -9.797 1.00 98.31 101 ASP A N 1
ATOM 805 C CA . ASP A 1 101 ? -14.038 -13.103 -10.733 1.00 98.31 101 ASP A CA 1
ATOM 806 C C . ASP A 1 101 ? -14.692 -11.712 -10.831 1.00 98.31 101 ASP A C 1
ATOM 808 O O . ASP A 1 101 ? -15.132 -11.138 -9.832 1.00 98.31 101 ASP A O 1
ATOM 812 N N . ILE A 1 102 ? -14.787 -11.164 -12.044 1.00 98.31 102 ILE A N 1
ATOM 813 C CA . ILE A 1 102 ? -15.463 -9.893 -12.325 1.00 98.31 102 ILE A CA 1
ATOM 814 C C . ILE A 1 102 ? -16.619 -10.148 -13.286 1.00 98.31 102 ILE A C 1
ATOM 816 O O . ILE A 1 102 ? -16.418 -10.583 -14.417 1.00 98.31 102 ILE A O 1
ATOM 820 N N . ILE A 1 103 ? -17.841 -9.818 -12.868 1.00 98.38 103 ILE A N 1
ATOM 821 C CA . ILE A 1 103 ? -19.047 -10.013 -13.677 1.00 98.38 103 ILE A CA 1
ATOM 822 C C . ILE A 1 103 ? -19.725 -8.670 -13.918 1.00 98.38 103 ILE A C 1
ATOM 824 O O . ILE A 1 103 ? -20.142 -7.997 -12.976 1.00 98.38 103 ILE A O 1
ATOM 828 N N . TRP A 1 104 ? -19.902 -8.291 -15.184 1.00 97.50 104 TRP A N 1
ATOM 829 C CA . TRP A 1 104 ? -20.740 -7.153 -15.562 1.00 97.50 104 TRP A CA 1
ATOM 830 C C . TRP A 1 104 ? -22.077 -7.624 -16.126 1.00 97.50 104 TRP A C 1
ATOM 832 O O . TRP A 1 104 ? -22.165 -8.113 -17.254 1.00 97.50 104 TRP A O 1
ATOM 842 N N . ASN A 1 105 ? -23.147 -7.448 -15.353 1.00 96.81 105 ASN A N 1
ATOM 843 C CA . ASN A 1 105 ? -24.491 -7.839 -15.742 1.00 96.81 105 ASN A CA 1
ATOM 844 C C . ASN A 1 105 ? -25.294 -6.645 -16.265 1.00 96.81 105 ASN A C 1
ATOM 846 O O . ASN A 1 105 ? -25.865 -5.879 -15.493 1.00 96.81 105 ASN A O 1
ATOM 850 N N . LYS A 1 106 ? -25.418 -6.520 -17.591 1.00 94.38 106 LYS A N 1
ATOM 851 C CA . LYS A 1 106 ? -26.173 -5.435 -18.246 1.00 94.38 106 LYS A CA 1
ATOM 852 C C . LYS A 1 106 ? -27.682 -5.521 -18.034 1.00 94.38 106 LYS A C 1
ATOM 854 O O . LYS A 1 106 ? -28.382 -4.530 -18.228 1.00 94.38 106 LYS A O 1
ATOM 859 N N . LYS A 1 107 ? -28.209 -6.692 -17.667 1.00 93.25 107 LYS A N 1
ATOM 860 C CA . LYS A 1 107 ? -29.639 -6.876 -17.391 1.00 93.25 107 LYS A CA 1
ATOM 861 C C . LYS A 1 107 ? -30.020 -6.313 -16.025 1.00 93.25 107 LYS A C 1
ATOM 863 O O . LYS A 1 107 ? -31.047 -5.650 -15.914 1.00 93.25 107 LYS A O 1
ATOM 868 N N . THR A 1 108 ? -29.210 -6.579 -15.003 1.00 93.06 108 THR A N 1
ATOM 869 C CA . THR A 1 108 ? -29.423 -6.062 -13.639 1.00 93.06 108 THR A CA 1
ATOM 870 C C . THR A 1 108 ? -28.649 -4.777 -13.357 1.00 93.06 108 THR A C 1
ATOM 872 O O . THR A 1 108 ? -28.864 -4.171 -12.313 1.00 93.06 108 THR A O 1
ATOM 875 N N . LYS A 1 109 ? -27.802 -4.337 -14.300 1.00 94.31 109 LYS A N 1
ATOM 876 C CA . LYS A 1 109 ? -26.896 -3.180 -14.189 1.00 94.31 109 LYS A CA 1
ATOM 877 C C . LYS A 1 109 ? -25.952 -3.318 -12.998 1.00 94.31 109 LYS A C 1
ATOM 879 O O . LYS A 1 109 ? -25.697 -2.362 -12.270 1.00 94.31 109 LYS A O 1
ATOM 884 N N . GLN A 1 110 ? -25.483 -4.538 -12.780 1.00 95.00 110 GLN A N 1
ATOM 885 C CA . GLN A 1 110 ? -24.769 -4.922 -11.576 1.00 95.00 110 GLN A CA 1
ATOM 886 C C . GLN A 1 110 ? -23.352 -5.352 -11.940 1.00 95.00 110 GLN A C 1
ATOM 888 O O . GLN A 1 110 ? -23.158 -6.203 -12.809 1.00 95.00 110 GLN A O 1
ATOM 893 N N . LEU A 1 111 ? -22.376 -4.734 -11.287 1.00 96.62 111 LEU A N 1
ATOM 894 C CA . LEU A 1 111 ? -20.978 -5.132 -11.307 1.00 96.62 111 LEU A CA 1
ATOM 895 C C . LEU A 1 111 ? -20.724 -5.977 -10.062 1.00 96.62 111 LEU A C 1
ATOM 897 O O . LEU A 1 111 ? -21.005 -5.529 -8.951 1.00 96.62 111 LEU A O 1
ATOM 901 N N . ILE A 1 112 ? -20.220 -7.187 -10.257 1.00 97.69 112 ILE A N 1
ATOM 902 C CA . ILE A 1 112 ? -19.809 -8.083 -9.181 1.00 97.69 112 ILE A CA 1
ATOM 903 C C . ILE A 1 112 ? -18.296 -8.221 -9.267 1.00 97.69 112 ILE A C 1
ATOM 905 O O . ILE A 1 112 ? -17.784 -8.547 -10.335 1.00 97.69 112 ILE A O 1
ATOM 909 N N . ILE A 1 113 ? -17.596 -7.948 -8.170 1.00 98.00 113 ILE A N 1
ATOM 910 C CA . ILE A 1 113 ? -16.159 -8.198 -8.029 1.00 98.00 113 ILE A CA 1
ATOM 911 C C . ILE A 1 113 ? -16.011 -9.159 -6.868 1.00 98.00 113 ILE A C 1
ATOM 913 O O . ILE A 1 113 ? -16.481 -8.871 -5.766 1.00 98.00 113 ILE A O 1
ATOM 917 N N . ARG A 1 114 ? -15.397 -10.303 -7.130 1.00 98.06 114 ARG A N 1
ATOM 918 C CA . ARG A 1 114 ? -15.264 -11.374 -6.163 1.00 98.06 114 ARG A CA 1
ATOM 919 C C . ARG A 1 114 ? -13.839 -11.895 -6.150 1.00 98.06 114 ARG A C 1
ATOM 921 O O . ARG A 1 114 ? -13.288 -12.182 -7.202 1.00 98.06 114 ARG A O 1
ATOM 928 N N . ASP A 1 115 ? -13.285 -12.086 -4.967 1.00 97.94 115 ASP A N 1
ATOM 929 C CA . ASP A 1 115 ? -12.021 -12.783 -4.756 1.00 97.94 115 ASP A CA 1
ATOM 930 C C . ASP A 1 115 ? -12.234 -14.058 -3.934 1.00 97.94 115 ASP A C 1
ATOM 932 O O . ASP A 1 115 ? -13.300 -14.277 -3.350 1.00 97.94 115 ASP A O 1
ATOM 936 N N . ASN A 1 116 ? -11.225 -14.925 -3.910 1.00 97.44 116 ASN A N 1
ATOM 937 C CA . ASN A 1 116 ? -11.167 -16.063 -2.993 1.00 97.44 116 ASN A CA 1
ATOM 938 C C . ASN A 1 116 ? -10.051 -15.931 -1.942 1.00 97.44 116 ASN A C 1
ATOM 940 O O . ASN A 1 116 ? -9.577 -16.948 -1.420 1.00 97.44 116 ASN A O 1
ATOM 944 N N . GLY A 1 117 ? -9.638 -14.694 -1.657 1.00 96.00 117 GLY A N 1
ATOM 945 C CA . GLY A 1 117 ? -8.544 -14.345 -0.767 1.00 96.00 117 GLY A CA 1
ATOM 946 C C . GLY A 1 117 ? -8.887 -14.510 0.711 1.00 96.00 117 GLY A C 1
ATOM 947 O O . GLY A 1 117 ? -9.626 -15.416 1.104 1.00 96.00 117 GLY A O 1
ATOM 948 N N . ILE A 1 118 ? -8.295 -13.658 1.548 1.00 93.44 118 ILE A N 1
ATOM 949 C CA . ILE A 1 118 ? -8.361 -13.783 3.011 1.00 93.44 118 ILE A CA 1
ATOM 950 C C . ILE A 1 118 ? -9.757 -13.522 3.609 1.00 93.44 118 ILE A C 1
ATOM 952 O O . ILE A 1 118 ? -10.076 -14.088 4.652 1.00 93.44 118 ILE A O 1
ATOM 956 N N . GLY A 1 119 ? -10.610 -12.742 2.934 1.00 92.19 119 GLY A N 1
ATOM 957 C CA . GLY A 1 119 ? -11.891 -12.284 3.490 1.00 92.19 119 GLY A CA 1
ATOM 958 C C . GLY A 1 119 ? -11.717 -11.229 4.593 1.00 92.19 119 GLY A C 1
ATOM 959 O O . GLY A 1 119 ? -10.605 -10.785 4.855 1.00 92.19 119 GLY A O 1
ATOM 960 N N . MET A 1 120 ? -12.817 -10.797 5.208 1.00 89.56 120 MET A N 1
ATOM 961 C CA . MET A 1 120 ? -12.837 -9.830 6.309 1.00 89.56 120 MET A CA 1
ATOM 962 C C . MET A 1 120 ? -13.711 -10.342 7.452 1.00 89.56 120 MET A C 1
ATOM 964 O O . MET A 1 120 ? -14.865 -10.718 7.239 1.00 89.56 120 MET A O 1
ATOM 968 N N . ALA A 1 121 ? -13.166 -10.314 8.664 1.00 86.75 121 ALA A N 1
ATOM 969 C CA . ALA A 1 121 ? -13.903 -10.533 9.900 1.00 86.75 121 ALA A CA 1
ATOM 970 C C . ALA A 1 121 ? -14.800 -9.332 10.236 1.00 86.75 121 ALA A C 1
ATOM 972 O O . ALA A 1 121 ? -14.585 -8.210 9.772 1.00 86.75 121 AL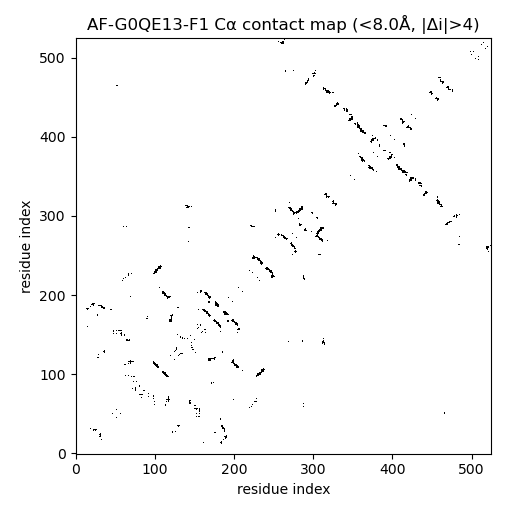A A O 1
ATOM 973 N N . ALA A 1 122 ? -15.792 -9.530 11.107 1.00 81.94 122 ALA A N 1
ATOM 974 C CA . ALA A 1 122 ? -16.713 -8.452 11.466 1.00 81.94 122 ALA A CA 1
ATOM 975 C C . ALA A 1 122 ? -16.020 -7.249 12.138 1.00 81.94 122 ALA A C 1
ATOM 977 O O . ALA A 1 122 ? -16.440 -6.111 11.923 1.00 81.94 122 ALA A O 1
ATOM 978 N N . SER A 1 123 ? -14.960 -7.480 12.919 1.00 77.88 123 SER A N 1
ATOM 979 C CA . SER A 1 123 ? -14.135 -6.411 13.500 1.00 77.88 123 SER A CA 1
ATOM 980 C C . SER A 1 123 ? -13.401 -5.606 12.427 1.00 77.88 123 SER A C 1
ATOM 982 O O . SER A 1 123 ? -13.447 -4.380 12.454 1.00 77.88 123 SER A O 1
ATOM 984 N N . GLU A 1 124 ? -12.821 -6.278 11.429 1.00 79.12 124 GLU A N 1
ATOM 985 C CA . GLU A 1 124 ? -12.120 -5.628 10.314 1.00 79.12 124 GLU A CA 1
ATOM 986 C C . GLU A 1 124 ? -13.082 -4.779 9.472 1.00 79.12 124 GLU A C 1
ATOM 988 O O . GLU A 1 124 ? -12.744 -3.672 9.063 1.00 79.12 124 GLU A O 1
ATOM 993 N N . VAL A 1 125 ? -14.322 -5.241 9.267 1.00 79.81 125 VAL A N 1
ATOM 994 C CA . VAL A 1 125 ? -15.364 -4.442 8.598 1.00 79.81 125 VAL A CA 1
ATOM 995 C C . VAL A 1 125 ? -15.686 -3.162 9.383 1.00 79.81 125 VAL A C 1
ATOM 997 O O . VAL A 1 125 ? -15.910 -2.112 8.775 1.00 79.81 125 VAL A O 1
ATOM 1000 N N . ASP A 1 126 ? -15.703 -3.223 10.719 1.00 76.19 126 ASP A N 1
ATOM 1001 C CA . ASP A 1 126 ? -15.922 -2.048 11.575 1.00 76.19 126 ASP A CA 1
ATOM 1002 C C . ASP A 1 126 ? -14.770 -1.051 11.409 1.00 76.19 126 ASP A C 1
ATOM 1004 O O . ASP A 1 126 ? -15.006 0.131 11.176 1.00 76.19 126 ASP A O 1
ATOM 1008 N N . GLU A 1 127 ? -13.530 -1.530 11.445 1.00 71.75 127 GLU A N 1
ATOM 1009 C CA . GLU A 1 127 ? -12.327 -0.703 11.339 1.00 71.75 127 GLU A CA 1
ATOM 1010 C C . GLU A 1 127 ? -12.181 -0.052 9.956 1.00 71.75 127 GLU A C 1
ATOM 1012 O O . GLU A 1 127 ? -12.020 1.170 9.856 1.00 71.75 127 GLU A O 1
ATOM 1017 N N . VAL A 1 128 ? -12.304 -0.845 8.885 1.00 71.00 128 VAL A N 1
ATOM 1018 C CA . VAL A 1 128 ? -12.119 -0.393 7.497 1.00 71.00 128 VAL A CA 1
ATOM 1019 C C . VAL A 1 128 ? -13.153 0.660 7.117 1.00 71.00 128 VAL A C 1
ATOM 1021 O O . VAL A 1 128 ? -12.801 1.691 6.541 1.00 71.00 128 VAL A O 1
ATOM 1024 N N . PHE A 1 129 ? -14.428 0.431 7.439 1.00 69.19 129 PHE A N 1
ATOM 1025 C CA . PHE A 1 129 ? -15.484 1.348 7.024 1.00 69.19 129 PHE A CA 1
ATOM 1026 C C . PHE A 1 129 ? -15.760 2.440 8.062 1.00 69.19 129 PHE A C 1
ATOM 1028 O O . PHE A 1 129 ? -15.977 3.580 7.666 1.00 69.19 129 PHE A O 1
ATOM 1035 N N . ARG A 1 130 ? -15.736 2.173 9.376 1.00 68.56 130 ARG A N 1
ATOM 1036 C CA . ARG A 1 130 ? -16.155 3.173 10.381 1.00 68.56 130 ARG A CA 1
ATOM 1037 C C . ARG A 1 130 ? -15.037 3.994 11.001 1.00 68.56 130 ARG A C 1
ATOM 1039 O O . ARG A 1 130 ? -15.367 5.058 11.517 1.00 68.56 130 ARG A O 1
ATOM 1046 N N . GLN A 1 131 ? -13.781 3.551 10.962 1.00 59.75 131 GLN A N 1
ATOM 1047 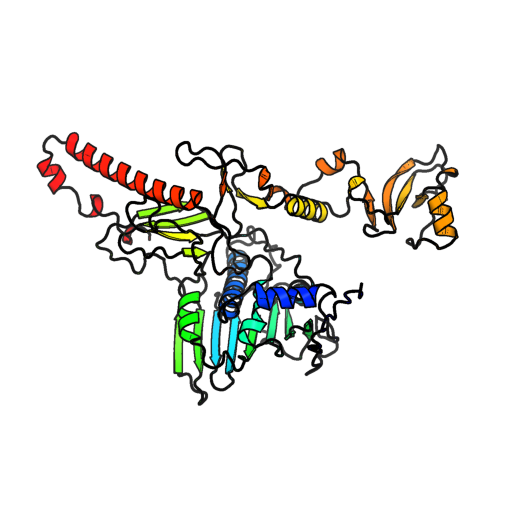C CA . GLN A 1 131 ? -12.702 4.228 11.692 1.00 59.75 131 GLN A CA 1
ATOM 1048 C C . GLN A 1 131 ? -11.661 4.907 10.780 1.00 59.75 131 GLN A C 1
ATOM 1050 O O . GLN A 1 131 ? -10.957 5.785 11.265 1.00 59.75 131 GLN A O 1
ATOM 1055 N N . ILE A 1 132 ? -11.557 4.558 9.481 1.00 53.09 132 ILE A N 1
ATOM 1056 C CA . ILE A 1 132 ? -10.677 5.152 8.421 1.00 53.09 132 ILE A CA 1
ATOM 1057 C C . ILE A 1 132 ? -9.201 5.412 8.844 1.00 53.09 132 ILE A C 1
ATOM 1059 O O . ILE A 1 132 ? -8.427 6.020 8.110 1.00 53.09 132 ILE A O 1
ATOM 1063 N N . LYS A 1 133 ? -8.740 4.932 10.004 1.00 40.88 133 LYS A N 1
ATOM 1064 C CA . LYS A 1 133 ? -7.451 5.350 10.580 1.00 40.88 133 LYS A CA 1
ATOM 1065 C C . LYS A 1 133 ? -6.443 4.248 10.858 1.00 40.88 133 LYS A C 1
ATOM 1067 O O . LYS A 1 133 ? -5.337 4.584 11.260 1.00 40.88 133 LYS A O 1
ATOM 1072 N N . ARG A 1 134 ? -6.752 2.967 10.664 1.00 45.72 134 ARG A N 1
ATOM 1073 C CA . ARG A 1 134 ? -5.887 1.898 11.197 1.00 45.72 134 ARG A CA 1
ATOM 1074 C C . ARG A 1 134 ? -5.826 0.644 10.328 1.00 45.72 134 ARG A C 1
ATOM 1076 O O . ARG A 1 134 ? -6.020 -0.455 10.822 1.00 45.72 134 ARG A O 1
ATOM 1083 N N . SER A 1 135 ? -5.546 0.766 9.028 1.00 43.66 135 SER A N 1
ATOM 1084 C CA . SER A 1 135 ? -5.172 -0.438 8.271 1.00 43.66 135 SER A CA 1
ATOM 1085 C C . SER A 1 135 ? -3.727 -0.814 8.616 1.00 43.66 135 SER A C 1
ATOM 1087 O O . SER A 1 135 ? -2.808 -0.095 8.236 1.00 43.66 135 SER A O 1
ATOM 1089 N N . THR A 1 136 ? -3.511 -1.943 9.286 1.00 39.22 136 THR A N 1
ATOM 1090 C CA . THR A 1 136 ? -2.181 -2.525 9.569 1.00 39.22 136 THR A CA 1
ATOM 1091 C C . THR A 1 136 ? -1.379 -2.869 8.305 1.00 39.22 136 THR A C 1
ATOM 1093 O O . THR A 1 136 ? -0.170 -3.047 8.365 1.00 39.22 136 THR A O 1
ATOM 1096 N N . SER A 1 137 ? -2.006 -2.864 7.122 1.00 47.31 137 SER A N 1
ATOM 1097 C CA . SER A 1 137 ? -1.356 -3.004 5.809 1.00 47.31 137 SER A CA 1
ATOM 1098 C C . SER A 1 137 ? -0.560 -1.765 5.360 1.00 47.31 137 SER A C 1
ATOM 1100 O O . SER A 1 137 ? -0.409 -1.535 4.166 1.00 47.31 137 SER A O 1
ATOM 1102 N N . MET A 1 138 ? -0.117 -0.915 6.290 1.00 52.22 138 MET A N 1
ATOM 1103 C CA . MET A 1 138 ? 0.494 0.391 6.004 1.00 52.22 138 MET A CA 1
ATOM 1104 C C . MET A 1 138 ? 1.964 0.332 5.569 1.00 52.22 138 MET A C 1
ATOM 1106 O O . MET A 1 138 ? 2.506 1.368 5.197 1.00 52.22 138 MET A O 1
ATOM 1110 N N . ILE A 1 139 ? 2.608 -0.829 5.670 1.00 51.94 139 ILE A N 1
ATOM 1111 C CA . ILE A 1 139 ? 4.073 -0.932 5.650 1.00 51.94 139 ILE A CA 1
ATOM 1112 C C . ILE A 1 139 ? 4.587 -1.908 4.597 1.00 51.94 139 ILE A C 1
ATOM 1114 O O . ILE A 1 139 ? 5.668 -1.711 4.050 1.00 51.94 139 ILE A O 1
ATOM 1118 N N . ASP A 1 140 ? 3.779 -2.896 4.222 1.00 63.59 140 ASP A N 1
ATOM 1119 C CA . ASP A 1 140 ? 4.081 -3.708 3.054 1.00 63.59 140 ASP A CA 1
ATOM 1120 C C . ASP A 1 140 ? 3.607 -2.995 1.781 1.00 63.59 140 ASP A C 1
ATOM 1122 O O . ASP A 1 140 ? 2.493 -3.206 1.291 1.00 63.59 140 ASP A O 1
ATOM 1126 N N . GLY A 1 141 ? 4.474 -2.131 1.252 1.00 60.97 141 GLY A N 1
ATOM 1127 C CA . GLY A 1 141 ? 4.230 -1.419 0.004 1.00 60.97 141 GLY A CA 1
ATOM 1128 C C . GLY A 1 141 ? 4.140 -2.331 -1.224 1.00 60.97 141 GLY A C 1
ATOM 1129 O O . GLY A 1 141 ? 3.701 -1.865 -2.275 1.00 60.97 141 GLY A O 1
ATOM 1130 N N . SER A 1 142 ? 4.489 -3.622 -1.127 1.00 71.00 142 SER A N 1
ATOM 1131 C CA . SER A 1 142 ? 4.368 -4.586 -2.237 1.00 71.00 142 SER A CA 1
ATOM 1132 C C . SER A 1 142 ? 2.918 -4.987 -2.558 1.00 71.00 142 SER A C 1
ATOM 1134 O O . SER A 1 142 ? 2.620 -5.620 -3.590 1.00 71.00 142 SER A O 1
ATOM 1136 N N . LYS A 1 143 ? 1.991 -4.596 -1.679 1.00 75.19 143 LYS A N 1
ATOM 1137 C CA . LYS A 1 143 ? 0.555 -4.840 -1.777 1.00 75.19 143 LYS A CA 1
ATOM 1138 C C . LYS A 1 143 ? -0.182 -3.532 -2.041 1.00 75.19 143 LYS A C 1
ATOM 1140 O O . LYS A 1 143 ? 0.147 -2.482 -1.503 1.00 75.19 143 LYS A O 1
ATOM 1145 N N . SER A 1 144 ? -1.203 -3.606 -2.891 1.00 60.97 144 SER A N 1
ATOM 1146 C CA . SER A 1 144 ? -1.971 -2.427 -3.283 1.00 60.97 144 SER A CA 1
ATOM 1147 C C . SER A 1 144 ? -3.078 -2.140 -2.275 1.00 60.97 144 SER A C 1
ATOM 1149 O O . SER A 1 144 ? -3.646 -3.060 -1.683 1.00 60.97 144 SER A O 1
ATOM 1151 N N . GLY A 1 145 ? -3.457 -0.868 -2.166 1.00 56.69 145 GLY A N 1
ATOM 1152 C CA . GLY A 1 145 ? -4.606 -0.453 -1.361 1.00 56.69 145 GLY A CA 1
ATOM 1153 C C . GLY A 1 145 ? -4.224 0.005 0.041 1.00 56.69 145 GLY A C 1
ATOM 1154 O O . GLY A 1 145 ? -5.062 -0.055 0.948 1.00 56.69 145 GLY A O 1
ATOM 1155 N N . MET A 1 146 ? -2.990 0.500 0.222 1.00 54.25 146 MET A N 1
ATOM 1156 C CA . MET A 1 146 ? -2.626 1.243 1.422 1.00 54.25 146 MET A CA 1
ATOM 1157 C C . MET A 1 146 ? -3.733 2.264 1.732 1.00 54.25 146 MET A C 1
ATOM 1159 O O . MET A 1 146 ? -4.275 2.903 0.824 1.00 54.25 146 MET A O 1
ATOM 1163 N N . TRP A 1 147 ? -4.067 2.382 3.023 1.00 49.03 147 TRP A N 1
ATOM 1164 C CA . TRP A 1 147 ? -4.983 3.360 3.634 1.00 49.03 147 TRP A CA 1
ATOM 1165 C C . TRP A 1 147 ? -6.463 2.995 3.777 1.00 49.03 147 TRP A C 1
ATOM 1167 O O . TRP A 1 147 ? -7.193 3.783 4.373 1.00 49.03 147 TRP A O 1
ATOM 1177 N N . GLY A 1 148 ? -6.961 1.881 3.227 1.00 54.84 148 GLY A N 1
ATOM 1178 C CA . GLY A 1 148 ? -8.395 1.525 3.314 1.00 54.84 148 GLY A CA 1
ATOM 1179 C C . GLY A 1 148 ? -9.359 2.516 2.622 1.00 54.84 148 GLY A C 1
ATOM 1180 O O . GLY A 1 148 ? -10.544 2.234 2.458 1.00 54.84 148 GLY A O 1
ATOM 1181 N N . GLN A 1 149 ? -8.847 3.650 2.131 1.00 64.12 149 GLN A N 1
ATOM 1182 C CA . GLN A 1 149 ? -9.576 4.717 1.443 1.00 64.12 149 GLN A CA 1
ATOM 1183 C C . GLN A 1 149 ? -10.194 4.242 0.123 1.00 64.12 149 GLN A C 1
ATOM 1185 O O . GLN A 1 149 ? -11.260 4.719 -0.271 1.00 64.12 149 GLN A O 1
ATOM 1190 N N . GLY A 1 150 ? -9.569 3.253 -0.529 1.00 70.19 150 GLY A N 1
ATOM 1191 C CA . GLY A 1 150 ? -10.059 2.666 -1.773 1.00 70.19 150 GLY A CA 1
ATOM 1192 C C . GLY A 1 150 ? -11.446 2.033 -1.643 1.00 70.19 150 GLY A C 1
ATOM 1193 O O . GLY A 1 150 ? -12.253 2.125 -2.572 1.00 70.19 150 GLY A O 1
ATOM 1194 N N . ALA A 1 151 ? -11.784 1.490 -0.467 1.00 73.62 151 ALA A N 1
ATOM 1195 C CA . ALA A 1 151 ? -13.107 0.928 -0.192 1.00 73.62 151 ALA A CA 1
ATOM 1196 C C . ALA A 1 151 ? -14.219 1.992 -0.209 1.00 73.62 151 ALA A C 1
ATOM 1198 O O . ALA A 1 151 ? -15.383 1.659 -0.399 1.00 73.62 151 ALA A O 1
ATOM 1199 N N . LEU A 1 152 ? -13.884 3.279 -0.073 1.00 77.81 152 LEU A N 1
ATOM 1200 C CA . LEU A 1 152 ? -14.835 4.398 -0.098 1.00 77.81 152 LEU A CA 1
ATOM 1201 C C . LEU A 1 152 ? -15.032 4.988 -1.498 1.00 77.81 152 LEU A C 1
ATOM 1203 O O . LEU A 1 152 ? -15.769 5.959 -1.668 1.00 77.81 152 LEU A O 1
ATOM 1207 N N . SER A 1 153 ? -14.407 4.404 -2.520 1.00 85.19 153 SER A N 1
ATOM 1208 C CA . SER A 1 153 ? -14.564 4.832 -3.913 1.00 85.19 153 SER A CA 1
ATOM 1209 C C . SER A 1 153 ? -15.902 4.402 -4.535 1.00 85.19 153 SER A C 1
ATOM 1211 O O . SER A 1 153 ? -16.274 4.930 -5.586 1.00 85.19 153 SER A O 1
ATOM 1213 N N . PHE A 1 154 ? -16.666 3.489 -3.914 1.00 86.94 154 PHE A N 1
ATOM 1214 C CA . PHE A 1 154 ? -17.930 2.956 -4.456 1.00 86.94 154 PHE A CA 1
ATOM 1215 C C . PHE A 1 154 ? -18.983 3.991 -4.889 1.00 86.94 154 PHE A C 1
ATOM 1217 O O . PHE A 1 154 ? -19.662 3.730 -5.893 1.00 86.94 154 PHE A O 1
ATOM 1224 N N . PRO A 1 155 ? -19.136 5.171 -4.241 1.00 87.62 155 PRO A N 1
ATOM 1225 C CA . PRO A 1 155 ? -20.120 6.161 -4.666 1.00 87.62 155 PRO A CA 1
ATOM 1226 C C . PRO A 1 155 ? -19.865 6.672 -6.088 1.00 87.62 155 PRO A C 1
ATOM 1228 O O . PRO A 1 155 ? -20.805 7.117 -6.747 1.00 87.62 155 PRO A O 1
ATOM 1231 N N . LYS A 1 156 ? -18.628 6.564 -6.604 1.00 87.50 156 LYS A N 1
ATOM 1232 C CA . LYS A 1 156 ? -18.300 6.919 -7.994 1.00 87.50 156 LYS A CA 1
ATOM 1233 C C . LYS A 1 156 ? -18.956 6.008 -9.019 1.00 87.50 156 LYS A C 1
ATOM 1235 O O . LYS A 1 156 ? -19.226 6.467 -10.129 1.00 87.50 156 LYS A O 1
ATOM 1240 N N . PHE A 1 157 ? -19.230 4.755 -8.660 1.00 89.69 157 PHE A N 1
ATOM 1241 C CA . PHE A 1 157 ? -19.884 3.797 -9.542 1.00 89.69 157 PHE A CA 1
ATOM 1242 C C . PHE A 1 157 ? -21.397 3.732 -9.307 1.00 89.69 157 PHE A C 1
ATOM 1244 O O . PHE A 1 157 ? -22.173 3.833 -10.263 1.00 89.69 157 PHE A O 1
ATOM 1251 N N . ILE A 1 158 ? -21.832 3.614 -8.048 1.00 89.75 158 ILE A N 1
ATOM 1252 C CA . ILE A 1 158 ? -23.249 3.381 -7.717 1.00 89.75 158 ILE A CA 1
ATOM 1253 C C . ILE A 1 158 ? -24.056 4.669 -7.494 1.00 89.75 158 ILE A C 1
ATOM 1255 O O . ILE A 1 158 ? -25.284 4.637 -7.523 1.00 89.75 158 ILE A O 1
ATOM 1259 N N . GLY A 1 159 ? -23.397 5.818 -7.326 1.00 85.75 159 GLY A N 1
ATOM 1260 C CA . GLY A 1 159 ? -24.030 7.088 -6.962 1.00 85.75 159 GLY A CA 1
ATOM 1261 C C . GLY A 1 159 ? -24.177 7.272 -5.446 1.00 85.75 159 GLY A C 1
ATOM 1262 O O . GLY A 1 159 ? -24.090 6.322 -4.674 1.00 85.75 159 GLY A O 1
ATOM 1263 N N . ARG A 1 160 ? -24.399 8.516 -5.006 1.00 79.56 160 ARG A N 1
ATOM 1264 C CA . ARG A 1 160 ? -24.366 8.901 -3.578 1.00 79.56 160 ARG A CA 1
ATOM 1265 C C . ARG A 1 160 ? -25.502 8.316 -2.744 1.00 79.56 160 ARG A C 1
ATOM 1267 O O . ARG A 1 160 ? -25.314 8.023 -1.570 1.00 79.56 160 ARG A O 1
ATOM 1274 N N . ASP A 1 161 ? -26.661 8.138 -3.364 1.00 78.56 161 ASP A N 1
ATOM 1275 C CA . ASP A 1 161 ? -27.873 7.723 -2.660 1.00 78.56 161 ASP A CA 1
ATOM 1276 C C . ASP A 1 161 ? -28.069 6.206 -2.674 1.00 78.56 161 ASP A C 1
ATOM 1278 O O . ASP A 1 161 ? -29.114 5.728 -2.239 1.00 78.56 161 ASP A O 1
ATOM 1282 N N . ASN A 1 162 ? -27.102 5.439 -3.187 1.00 84.31 162 ASN A N 1
ATOM 1283 C CA . ASN A 1 162 ? -27.171 3.986 -3.307 1.00 84.31 162 ASN A CA 1
ATOM 1284 C C . ASN A 1 162 ? -26.237 3.278 -2.322 1.00 84.31 162 ASN A C 1
ATOM 1286 O O . ASN A 1 162 ? -25.391 3.888 -1.672 1.00 84.31 162 ASN A O 1
ATOM 1290 N N . ALA A 1 163 ? -26.431 1.968 -2.206 1.00 87.75 163 ALA A N 1
ATOM 1291 C CA . ALA A 1 163 ? -25.648 1.104 -1.341 1.00 87.75 163 ALA A CA 1
ATOM 1292 C C . ALA A 1 163 ? -25.088 -0.074 -2.140 1.00 87.75 163 ALA A C 1
ATOM 1294 O O . ALA A 1 163 ? -25.721 -0.535 -3.097 1.00 87.75 163 ALA A O 1
ATOM 1295 N N . MET A 1 164 ? -23.912 -0.548 -1.743 1.00 92.81 164 MET A N 1
ATOM 1296 C CA . MET A 1 164 ? -23.353 -1.807 -2.224 1.00 92.81 164 MET A CA 1
ATOM 1297 C C . MET A 1 164 ? -23.687 -2.929 -1.245 1.00 92.81 164 MET A C 1
ATOM 1299 O O . MET A 1 164 ? -23.820 -2.686 -0.045 1.00 92.81 164 MET A O 1
ATOM 1303 N N . VAL A 1 165 ? -23.804 -4.152 -1.753 1.00 94.00 165 VAL A N 1
ATOM 1304 C CA . VAL A 1 165 ? -23.847 -5.343 -0.900 1.00 94.00 165 VAL A CA 1
ATOM 1305 C C . VAL A 1 165 ? -22.453 -5.945 -0.886 1.00 94.00 165 VAL A C 1
ATOM 1307 O O . VAL A 1 165 ? -21.893 -6.220 -1.943 1.00 94.00 165 VAL A O 1
ATOM 1310 N N . MET A 1 166 ? -21.900 -6.131 0.302 1.00 94.50 166 MET A N 1
ATOM 1311 C CA . MET A 1 166 ? -20.633 -6.811 0.528 1.00 94.50 166 MET A CA 1
ATOM 1312 C C . MET A 1 166 ? -20.917 -8.110 1.269 1.00 94.50 166 MET A C 1
ATOM 1314 O O . MET A 1 166 ? -21.580 -8.085 2.298 1.00 94.50 166 MET A O 1
ATOM 1318 N N . THR A 1 167 ? -20.411 -9.231 0.777 1.00 95.62 167 THR A N 1
ATOM 1319 C CA . THR A 1 167 ? -20.458 -10.516 1.483 1.00 95.62 167 THR A CA 1
ATOM 1320 C C . THR A 1 167 ? -19.031 -10.985 1.682 1.00 95.62 167 THR A C 1
ATOM 1322 O O . THR A 1 167 ? -18.270 -10.991 0.718 1.00 95.62 167 THR A O 1
ATOM 1325 N N . SER A 1 168 ? -18.643 -11.344 2.900 1.00 95.31 168 SER A N 1
ATOM 1326 C CA . SER A 1 168 ? -17.274 -11.767 3.188 1.00 95.31 168 SER A CA 1
ATOM 1327 C C . SER A 1 168 ? -17.255 -12.985 4.096 1.00 95.31 168 SER A C 1
ATOM 1329 O O . SER A 1 168 ? -18.098 -13.109 4.986 1.00 95.31 168 SER A O 1
ATOM 1331 N N . HIS A 1 169 ? -16.307 -13.881 3.830 1.00 95.44 169 HIS A N 1
ATOM 1332 C CA . HIS A 1 169 ? -16.041 -15.071 4.622 1.00 95.44 169 HIS A CA 1
ATOM 1333 C C . HIS A 1 169 ? -14.545 -15.129 4.944 1.00 95.44 169 HIS A C 1
ATOM 1335 O O . HIS A 1 169 ? -13.719 -15.359 4.053 1.00 95.44 169 HIS A O 1
ATOM 1341 N N . SER A 1 170 ? -14.214 -14.852 6.205 1.00 94.38 170 SER A N 1
ATOM 1342 C CA . SER A 1 170 ? -12.846 -14.694 6.695 1.00 94.38 170 SER A CA 1
ATOM 1343 C C . SER A 1 170 ? -12.157 -16.032 6.918 1.00 94.38 170 SER A C 1
ATOM 1345 O O . SER A 1 170 ? -12.689 -16.923 7.574 1.00 94.38 170 SER A O 1
ATOM 1347 N N . ARG A 1 171 ? -10.919 -16.148 6.439 1.00 93.69 171 ARG A N 1
ATOM 1348 C CA . ARG A 1 171 ? -10.052 -17.299 6.718 1.00 93.69 171 ARG A CA 1
ATOM 1349 C C . ARG A 1 171 ? -9.433 -17.266 8.113 1.00 93.69 171 ARG A C 1
ATOM 1351 O O . ARG A 1 171 ? -8.862 -18.273 8.513 1.00 93.69 171 ARG A O 1
ATOM 1358 N N . LEU A 1 172 ? -9.482 -16.136 8.819 1.00 90.31 172 LEU A N 1
ATOM 1359 C CA . LEU A 1 172 ? -8.813 -15.977 10.117 1.00 90.31 172 LEU A CA 1
ATOM 1360 C C . LEU A 1 172 ? -9.657 -16.510 11.274 1.00 90.31 172 LEU A C 1
ATOM 1362 O O . LEU A 1 172 ? -9.139 -17.103 12.216 1.00 90.31 172 LEU A O 1
ATOM 1366 N N . ASN A 1 173 ? -10.968 -16.291 11.211 1.00 89.75 173 ASN A N 1
ATOM 1367 C CA . ASN A 1 173 ? -11.880 -16.640 12.296 1.00 89.75 173 ASN A CA 1
ATOM 1368 C C . ASN A 1 173 ? -13.168 -17.331 11.829 1.00 89.75 173 ASN A C 1
ATOM 1370 O O . ASN A 1 173 ? -14.035 -17.579 12.662 1.00 89.75 173 ASN A O 1
ATOM 1374 N N . ASP A 1 174 ? -13.278 -17.659 10.535 1.00 92.12 174 ASP A N 1
ATOM 1375 C CA . ASP A 1 174 ? -14.453 -18.305 9.932 1.00 92.12 174 ASP A CA 1
ATOM 1376 C C . ASP A 1 174 ? -15.732 -17.437 9.981 1.00 92.12 174 ASP A C 1
ATOM 1378 O O . ASP A 1 174 ? -16.841 -17.927 9.766 1.00 92.12 174 ASP A O 1
ATOM 1382 N N . ASP A 1 175 ? -15.607 -16.126 10.244 1.00 92.38 175 ASP A N 1
ATOM 1383 C CA . ASP A 1 175 ? -16.741 -15.199 10.183 1.00 92.38 175 ASP A CA 1
ATOM 1384 C C . ASP A 1 175 ? -17.279 -15.135 8.752 1.00 92.38 175 ASP A C 1
ATOM 1386 O O . ASP A 1 175 ? -16.549 -14.781 7.826 1.00 92.38 175 ASP A O 1
ATOM 1390 N N . ASN A 1 176 ? -18.573 -15.411 8.576 1.00 93.56 176 ASN A N 1
ATOM 1391 C CA . ASN A 1 176 ? -19.245 -15.393 7.278 1.00 93.56 176 ASN A CA 1
ATOM 1392 C C . ASN A 1 176 ? -20.529 -14.559 7.338 1.00 93.56 176 ASN A C 1
ATOM 1394 O O . ASN A 1 176 ? -21.516 -14.9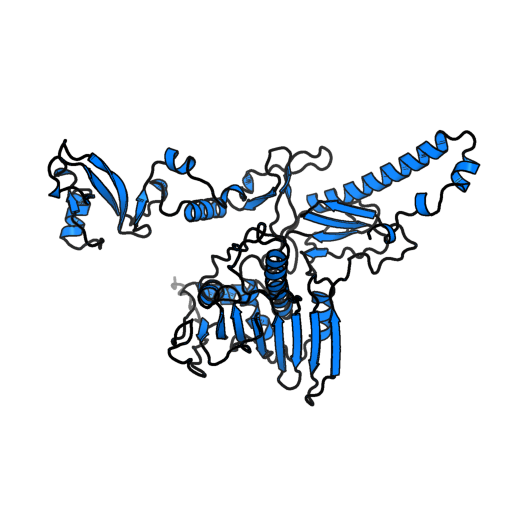53 7.966 1.00 93.56 176 ASN A O 1
ATOM 1398 N N . ALA A 1 177 ? -20.515 -13.391 6.699 1.00 92.50 177 ALA A N 1
ATOM 1399 C CA . ALA A 1 177 ? -21.567 -12.395 6.863 1.00 92.50 177 ALA A CA 1
ATOM 1400 C C . ALA A 1 177 ? -21.758 -11.501 5.632 1.00 92.50 177 ALA A C 1
ATOM 1402 O O . ALA A 1 177 ? -20.888 -11.388 4.763 1.00 92.50 177 ALA A O 1
ATOM 1403 N N . ALA A 1 178 ? -22.914 -10.835 5.579 1.00 92.62 178 ALA A N 1
ATOM 1404 C CA . ALA A 1 178 ? -23.254 -9.864 4.550 1.00 92.62 178 ALA A CA 1
ATOM 1405 C C . ALA A 1 178 ? -23.598 -8.497 5.145 1.00 92.62 178 ALA A C 1
ATOM 1407 O O . ALA A 1 178 ? -24.204 -8.365 6.208 1.00 92.62 178 ALA A O 1
ATOM 1408 N N . TYR A 1 179 ? -23.248 -7.462 4.395 1.00 91.19 179 TYR A N 1
ATOM 1409 C CA . TYR A 1 179 ? -23.315 -6.075 4.809 1.00 91.19 179 TYR A CA 1
ATOM 1410 C C . TYR A 1 179 ? -23.883 -5.226 3.680 1.00 91.19 179 TYR A C 1
ATOM 1412 O O . TYR A 1 179 ? -23.536 -5.391 2.509 1.00 91.19 179 TYR A O 1
ATOM 1420 N N . LEU A 1 180 ? -24.739 -4.278 4.036 1.00 89.81 180 LEU A N 1
ATOM 1421 C CA . LEU A 1 180 ? -25.153 -3.193 3.166 1.00 89.81 180 LEU A CA 1
ATOM 1422 C C . LEU A 1 180 ? -24.312 -1.968 3.519 1.00 89.81 180 LEU A C 1
ATOM 1424 O O . LEU A 1 180 ? -24.400 -1.440 4.626 1.00 89.81 180 LEU A O 1
ATOM 1428 N N . VAL A 1 181 ? -23.486 -1.523 2.578 1.00 88.00 181 VAL A N 1
ATOM 1429 C CA . VAL A 1 181 ? -22.561 -0.406 2.787 1.00 88.00 181 VAL A CA 1
ATOM 1430 C C . VAL A 1 181 ? -23.037 0.799 1.991 1.00 88.00 181 VAL A C 1
ATOM 1432 O O . VAL A 1 181 ? -23.266 0.715 0.782 1.00 88.00 181 VAL A O 1
ATOM 1435 N N . SER A 1 182 ? -23.206 1.927 2.676 1.00 86.31 182 SER A N 1
ATOM 1436 C CA . SER A 1 182 ? -23.672 3.188 2.098 1.00 86.31 182 SER A CA 1
ATOM 1437 C C . SER A 1 182 ? -22.933 4.381 2.707 1.00 86.31 182 SER A C 1
ATOM 1439 O O . SER A 1 182 ? -22.171 4.233 3.658 1.00 86.31 182 SER A O 1
ATOM 1441 N N . LEU A 1 183 ? -23.200 5.589 2.203 1.00 78.56 183 LEU A N 1
ATOM 1442 C CA . LEU A 1 183 ? -22.698 6.827 2.815 1.00 78.56 183 LEU A CA 1
ATOM 1443 C C . LEU A 1 183 ? -23.298 7.128 4.204 1.00 78.56 183 LEU A C 1
ATOM 1445 O O . LEU A 1 183 ? -22.833 8.061 4.853 1.00 78.56 183 LEU A O 1
ATOM 1449 N N . ALA A 1 184 ? -24.284 6.357 4.677 1.00 73.25 184 ALA A N 1
ATOM 1450 C CA . ALA A 1 184 ? -24.782 6.438 6.054 1.00 73.25 184 ALA A CA 1
ATOM 1451 C C . ALA A 1 184 ? -23.953 5.598 7.045 1.00 73.25 184 ALA A C 1
ATOM 1453 O O . ALA A 1 184 ? -23.939 5.881 8.241 1.00 73.25 184 ALA A O 1
ATOM 1454 N N . GLY A 1 185 ? -23.265 4.566 6.553 1.00 77.00 185 GLY A N 1
ATOM 1455 C CA . GLY A 1 185 ? -22.537 3.599 7.366 1.00 77.00 185 GLY A CA 1
ATOM 1456 C C . GLY A 1 185 ? -22.738 2.174 6.864 1.00 77.00 185 GLY A C 1
ATOM 1457 O O . GLY A 1 185 ? -23.151 1.946 5.720 1.00 77.00 185 GLY A O 1
ATOM 1458 N N . VAL A 1 186 ? -22.453 1.223 7.751 1.00 84.69 186 VAL A N 1
ATOM 1459 C CA . VAL A 1 186 ? -22.557 -0.214 7.485 1.00 84.69 186 VAL A CA 1
ATOM 1460 C C . VAL A 1 186 ? -23.762 -0.785 8.229 1.00 84.69 186 VAL A C 1
ATOM 1462 O O . VAL A 1 186 ? -23.919 -0.592 9.436 1.00 84.69 186 VAL A O 1
ATOM 1465 N N . GLU A 1 187 ? -24.609 -1.501 7.497 1.00 86.50 187 GLU A N 1
ATOM 1466 C CA . GLU A 1 187 ? -25.779 -2.207 8.018 1.00 86.50 187 GLU A CA 1
ATOM 1467 C C . GLU A 1 187 ? -25.579 -3.721 7.872 1.00 86.50 187 GLU A C 1
ATOM 1469 O O . GLU A 1 187 ? -25.326 -4.189 6.758 1.00 86.50 187 GLU A O 1
ATOM 1474 N N . PRO A 1 188 ? -25.704 -4.512 8.949 1.00 86.19 188 PRO A N 1
ATOM 1475 C CA . PRO A 1 188 ? -25.690 -5.964 8.834 1.00 86.19 188 PRO A CA 1
ATOM 1476 C C . PRO A 1 188 ? -26.959 -6.440 8.113 1.00 86.19 188 PRO A C 1
ATOM 1478 O O . PRO A 1 188 ? -28.071 -6.023 8.446 1.00 86.19 188 PRO A O 1
ATOM 1481 N N . VAL A 1 189 ? -26.813 -7.321 7.121 1.00 87.06 189 VAL A N 1
ATOM 1482 C CA . VAL A 1 189 ? -27.944 -7.864 6.354 1.00 87.06 189 VAL A CA 1
ATOM 1483 C C . VAL A 1 189 ? -27.870 -9.378 6.261 1.00 87.06 189 VAL A C 1
ATOM 1485 O O . VAL A 1 189 ? -26.820 -9.997 6.396 1.00 87.06 189 VAL A O 1
ATOM 1488 N N . LYS A 1 190 ? -29.014 -10.016 6.009 1.00 84.94 190 LYS A N 1
ATOM 1489 C CA . LYS A 1 190 ? -29.037 -11.465 5.806 1.00 84.94 190 LYS A CA 1
ATOM 1490 C C . LYS A 1 190 ? -28.306 -11.860 4.517 1.00 84.94 190 LYS A C 1
ATOM 1492 O O . LYS A 1 190 ? -28.767 -11.540 3.423 1.00 84.94 190 LYS A O 1
ATOM 1497 N N . GLY A 1 191 ? -27.257 -12.658 4.658 1.00 87.00 191 GLY A N 1
ATOM 1498 C CA . GLY A 1 191 ? -26.510 -13.263 3.561 1.00 87.00 191 GLY A CA 1
ATOM 1499 C C . GLY A 1 191 ? -25.194 -13.841 4.069 1.00 87.00 191 GLY A C 1
ATOM 1500 O O . GLY A 1 191 ? -24.735 -13.476 5.147 1.00 87.00 191 GLY A O 1
ATOM 1501 N N . SER A 1 192 ? -24.627 -14.762 3.304 1.00 91.25 192 SER A N 1
ATOM 1502 C CA . SER A 1 192 ? -23.329 -15.382 3.561 1.00 91.25 192 SER A CA 1
ATOM 1503 C C . SER A 1 192 ? -22.807 -15.948 2.242 1.00 91.25 192 SER A C 1
ATOM 1505 O O . SER A 1 192 ? -23.596 -16.244 1.333 1.00 91.25 192 SER A O 1
ATOM 1507 N N . LEU A 1 193 ? -21.491 -16.101 2.120 1.00 92.88 193 LEU A N 1
ATOM 1508 C CA . LEU A 1 193 ? -20.930 -16.949 1.073 1.00 92.88 193 LEU A CA 1
ATOM 1509 C C . LEU A 1 193 ? -21.235 -18.421 1.405 1.00 92.88 193 LEU A C 1
ATOM 1511 O O . LEU A 1 193 ? -21.536 -18.741 2.559 1.00 92.88 193 LEU A O 1
ATOM 1515 N N . PRO A 1 194 ? -21.195 -19.334 0.420 1.00 93.50 194 PRO A N 1
ATOM 1516 C CA . PRO A 1 194 ? -21.223 -20.766 0.702 1.00 93.50 194 PRO A CA 1
ATOM 1517 C C . PRO A 1 194 ? -20.130 -21.165 1.704 1.00 93.50 194 PRO A C 1
ATOM 1519 O O . PRO A 1 194 ? -19.023 -20.638 1.636 1.00 93.50 194 PRO A O 1
ATOM 1522 N N . ASP A 1 195 ? -20.426 -22.111 2.599 1.00 89.62 195 ASP A N 1
ATOM 1523 C CA . ASP A 1 195 ? -19.515 -22.525 3.684 1.00 89.62 195 ASP A CA 1
ATOM 1524 C C . ASP A 1 195 ? -18.152 -23.035 3.178 1.00 89.62 195 ASP A C 1
ATOM 1526 O O . ASP A 1 195 ? -17.161 -23.002 3.896 1.00 89.62 195 ASP A O 1
ATOM 1530 N N . ASP A 1 196 ? -18.080 -23.504 1.931 1.00 89.31 196 ASP A N 1
ATOM 1531 C CA . ASP A 1 196 ? -16.853 -23.976 1.284 1.00 89.31 196 ASP A CA 1
ATOM 1532 C C . ASP A 1 196 ? -16.094 -22.878 0.513 1.00 89.31 196 ASP A C 1
ATOM 1534 O O . ASP A 1 196 ? -15.118 -23.163 -0.187 1.00 89.31 196 ASP A O 1
ATOM 1538 N N . GLN A 1 197 ? -16.540 -21.622 0.600 1.00 93.44 197 GLN A N 1
ATOM 1539 C CA . GLN A 1 197 ? -16.014 -20.493 -0.165 1.00 93.44 197 GLN A CA 1
ATOM 1540 C C . GLN A 1 197 ? -15.601 -19.347 0.756 1.00 93.44 197 GLN A C 1
ATOM 1542 O O . GLN A 1 197 ? -16.445 -18.679 1.343 1.00 93.44 197 GLN A O 1
ATOM 1547 N N . TYR A 1 198 ? -14.297 -19.088 0.799 1.00 96.12 198 TYR A N 1
ATOM 1548 C CA . TYR A 1 198 ? -13.693 -17.930 1.460 1.00 96.12 198 TYR A CA 1
ATOM 1549 C C . TYR A 1 198 ? -13.465 -16.780 0.474 1.00 96.12 198 TYR A C 1
ATOM 1551 O O . TYR A 1 198 ? -13.471 -17.002 -0.742 1.00 96.12 198 TYR A O 1
ATOM 1559 N N . GLY A 1 199 ? -13.230 -15.581 1.007 1.00 96.19 199 GLY A N 1
ATOM 1560 C CA . GLY A 1 199 ? -12.952 -14.362 0.245 1.00 96.19 199 GLY A CA 1
ATOM 1561 C C . GLY A 1 199 ? -14.046 -13.312 0.407 1.00 96.19 199 GLY A C 1
ATOM 1562 O O . GLY A 1 199 ? -14.856 -13.376 1.336 1.00 96.19 199 GLY A O 1
ATOM 1563 N N . THR A 1 200 ? -14.069 -12.333 -0.495 1.00 96.62 200 THR A N 1
ATOM 1564 C CA . THR A 1 200 ? -15.059 -11.248 -0.475 1.00 96.62 200 THR A CA 1
ATOM 1565 C C . THR A 1 200 ? -15.769 -11.114 -1.819 1.00 96.62 200 THR A C 1
ATOM 1567 O O . THR A 1 200 ? -15.182 -11.290 -2.881 1.00 96.62 200 THR A O 1
ATOM 1570 N N . GLU A 1 201 ? -17.060 -10.793 -1.780 1.00 97.44 201 GLU A N 1
ATOM 1571 C CA . GLU A 1 201 ? -17.881 -10.453 -2.937 1.00 97.44 201 GLU A CA 1
ATOM 1572 C C . GLU A 1 201 ? -18.511 -9.073 -2.741 1.00 97.44 201 GLU A C 1
ATOM 1574 O O . GLU A 1 201 ? -19.243 -8.832 -1.779 1.00 97.44 201 GLU A O 1
ATOM 1579 N N . PHE A 1 202 ? -18.278 -8.180 -3.698 1.00 96.06 202 PHE A N 1
ATOM 1580 C CA . PHE A 1 202 ? -18.901 -6.867 -3.771 1.00 96.06 202 PHE A CA 1
ATOM 1581 C C . PHE A 1 202 ? -19.897 -6.822 -4.922 1.00 96.06 202 PHE A C 1
ATOM 1583 O O . PHE A 1 202 ? -19.533 -7.031 -6.077 1.00 96.06 202 PHE A O 1
ATOM 1590 N N . GLN A 1 203 ? -21.145 -6.481 -4.617 1.00 96.25 203 GLN A N 1
ATOM 1591 C CA . GLN A 1 203 ? -22.205 -6.271 -5.595 1.00 96.25 203 GLN A CA 1
ATOM 1592 C C . GLN A 1 203 ? -22.566 -4.785 -5.669 1.00 96.25 203 GLN A C 1
ATOM 1594 O O . GLN A 1 203 ? -23.153 -4.203 -4.751 1.00 96.25 203 GLN A O 1
ATOM 1599 N N . LEU A 1 204 ? -22.244 -4.176 -6.806 1.00 94.94 204 LEU A N 1
ATOM 1600 C CA . LEU A 1 204 ? -22.370 -2.749 -7.075 1.00 94.94 204 LEU A CA 1
ATOM 1601 C C . LEU A 1 204 ? -23.439 -2.529 -8.151 1.00 94.94 204 LEU A C 1
ATOM 1603 O O . LEU A 1 204 ? -23.274 -2.948 -9.294 1.00 94.94 204 LEU A O 1
ATOM 1607 N N . THR A 1 205 ? -24.539 -1.857 -7.812 1.00 94.44 205 THR A N 1
ATOM 1608 C CA . THR A 1 205 ? -25.560 -1.485 -8.810 1.00 94.44 205 THR A CA 1
ATOM 1609 C C . THR A 1 205 ? -25.197 -0.139 -9.421 1.00 94.44 205 THR A C 1
ATOM 1611 O O . THR A 1 205 ? -25.144 0.856 -8.705 1.00 94.44 205 THR A O 1
ATOM 1614 N N . ALA A 1 206 ? -24.936 -0.098 -10.727 1.00 92.31 206 ALA A N 1
ATOM 1615 C CA . ALA A 1 206 ? -24.506 1.118 -11.409 1.00 92.31 206 ALA A CA 1
ATOM 1616 C C . ALA A 1 206 ? -25.543 2.243 -11.275 1.00 92.31 206 ALA A C 1
ATOM 1618 O O . ALA A 1 206 ? -26.750 2.020 -11.402 1.00 92.31 206 ALA A O 1
ATOM 1619 N N . SER A 1 207 ? -25.061 3.469 -11.060 1.00 90.44 207 SER A N 1
ATOM 1620 C CA . SER A 1 207 ? -25.898 4.662 -11.185 1.00 90.44 207 SER A CA 1
ATOM 1621 C C . SER A 1 207 ? -26.358 4.837 -12.632 1.00 90.44 207 SER A C 1
ATOM 1623 O O . SER A 1 207 ? -25.708 4.346 -13.556 1.00 90.44 207 SER A O 1
ATOM 1625 N N . SER A 1 208 ? -27.408 5.634 -12.852 1.00 87.69 208 SER A N 1
ATOM 1626 C CA . SER A 1 208 ? -27.877 5.985 -14.200 1.00 87.69 208 SER A CA 1
ATOM 1627 C C . SER A 1 208 ? -26.793 6.604 -15.092 1.00 87.69 208 SER A C 1
ATOM 1629 O O . SER A 1 208 ? -26.878 6.521 -16.311 1.00 87.69 208 SER A O 1
ATOM 1631 N N . GLU A 1 209 ? -25.770 7.229 -14.503 1.00 86.19 209 GLU A N 1
ATOM 1632 C CA . GLU A 1 209 ? -24.642 7.826 -15.231 1.00 86.19 209 GLU A CA 1
ATOM 1633 C C . GLU A 1 209 ? -23.578 6.800 -15.643 1.00 86.19 209 GLU A C 1
ATOM 1635 O O . GLU A 1 209 ? -22.709 7.105 -16.467 1.00 86.19 209 GLU A O 1
ATOM 1640 N N . ASN A 1 210 ? -23.621 5.601 -15.057 1.00 88.81 210 ASN A N 1
ATOM 1641 C CA . ASN A 1 210 ? -22.599 4.576 -15.216 1.00 88.81 210 ASN A CA 1
ATOM 1642 C C . ASN A 1 210 ? -23.078 3.296 -15.918 1.00 88.81 210 ASN A C 1
ATOM 1644 O O . ASN A 1 210 ? -22.249 2.455 -16.257 1.00 88.81 210 ASN A O 1
ATOM 1648 N N . GLU A 1 211 ? -24.376 3.158 -16.200 1.00 88.50 211 GLU A N 1
ATOM 1649 C CA . GLU A 1 211 ? -24.962 1.948 -16.809 1.00 88.50 211 GLU A CA 1
ATOM 1650 C C . GLU A 1 211 ? -24.388 1.624 -18.200 1.00 88.50 211 GLU A C 1
ATOM 1652 O O . GLU A 1 211 ? -24.266 0.456 -18.563 1.00 88.50 211 GLU A O 1
ATOM 1657 N N . ASP A 1 212 ? -24.003 2.650 -18.963 1.00 87.75 212 ASP A N 1
ATOM 1658 C CA . ASP A 1 212 ? -23.491 2.522 -20.336 1.00 87.75 212 ASP A CA 1
ATOM 1659 C C . ASP A 1 212 ? -21.960 2.673 -20.429 1.00 87.75 212 ASP A C 1
ATOM 1661 O O . ASP A 1 212 ? -21.399 2.849 -21.516 1.00 87.75 212 ASP A O 1
ATOM 1665 N N . ARG A 1 213 ? -21.248 2.643 -19.295 1.00 90.12 213 ARG A N 1
ATOM 1666 C CA . ARG A 1 213 ? -19.785 2.793 -19.280 1.00 90.12 213 ARG A CA 1
ATOM 1667 C C . ARG A 1 213 ? -19.102 1.581 -19.924 1.00 90.12 213 ARG A C 1
ATOM 1669 O O . ARG A 1 213 ? -19.615 0.462 -19.845 1.00 90.12 213 ARG A O 1
ATOM 1676 N N . PRO A 1 214 ? -17.915 1.763 -20.531 1.00 94.19 214 PRO A N 1
ATOM 1677 C CA . PRO A 1 214 ? -17.166 0.675 -21.155 1.00 94.19 214 PRO A CA 1
ATOM 1678 C C . PRO A 1 214 ? -16.450 -0.187 -20.097 1.00 94.19 214 PRO A C 1
ATOM 1680 O O . PRO A 1 214 ? -15.223 -0.215 -20.038 1.00 94.19 214 PRO A O 1
ATOM 1683 N N . VAL A 1 215 ? -17.217 -0.889 -19.253 1.00 94.81 215 VAL A N 1
ATOM 1684 C CA . VAL A 1 215 ? -16.697 -1.719 -18.148 1.00 94.81 215 VAL A CA 1
ATOM 1685 C C . VAL A 1 215 ? -15.676 -2.734 -18.652 1.00 94.81 215 VAL A C 1
ATOM 1687 O O . VAL A 1 215 ? -14.576 -2.776 -18.120 1.00 94.81 215 VAL A O 1
ATOM 1690 N N . ARG A 1 216 ? -15.988 -3.467 -19.728 1.00 95.62 216 ARG A N 1
ATOM 1691 C CA . ARG A 1 216 ? -15.083 -4.456 -20.336 1.00 95.62 216 ARG A CA 1
ATOM 1692 C C . ARG A 1 216 ? -13.699 -3.892 -20.646 1.00 95.62 216 ARG A C 1
ATOM 1694 O O . ARG A 1 216 ? -12.710 -4.423 -20.168 1.00 95.62 216 ARG A O 1
ATOM 1701 N N . GLN A 1 217 ? -13.648 -2.806 -21.422 1.00 96.31 217 GLN A N 1
ATOM 1702 C CA . GLN A 1 217 ? -12.384 -2.179 -21.822 1.00 96.31 217 GLN A CA 1
ATOM 1703 C C . GLN A 1 217 ? -11.568 -1.773 -20.594 1.00 96.31 217 GLN A C 1
ATOM 1705 O O . GLN A 1 217 ? -10.346 -1.859 -20.597 1.00 96.31 217 GLN A O 1
ATOM 1710 N N . LYS A 1 218 ? -12.251 -1.308 -19.544 1.00 95.62 218 LYS A N 1
ATOM 1711 C CA . LYS A 1 218 ? -11.575 -0.840 -18.344 1.00 95.62 218 LYS A CA 1
ATOM 1712 C C . LYS A 1 218 ? -11.108 -1.972 -17.437 1.00 95.62 218 LYS A C 1
ATOM 1714 O O . LYS A 1 218 ? -10.084 -1.807 -16.793 1.00 95.62 218 LYS A O 1
ATOM 1719 N N . VAL A 1 219 ? -11.821 -3.098 -17.414 1.00 96.31 219 VAL A N 1
ATOM 1720 C CA . VAL A 1 219 ? -11.339 -4.332 -16.782 1.00 96.31 219 VAL A CA 1
ATOM 1721 C C . VAL A 1 219 ? -10.069 -4.786 -17.488 1.00 96.31 219 VAL A C 1
ATOM 1723 O O . VAL A 1 219 ? -9.038 -4.831 -16.841 1.00 96.31 219 VAL A O 1
ATOM 1726 N N . GLU A 1 220 ? -10.100 -4.975 -18.809 1.00 96.00 220 GLU A N 1
ATOM 1727 C CA . GLU A 1 220 ? -8.916 -5.354 -19.598 1.00 96.00 220 GLU A CA 1
ATOM 1728 C C . GLU A 1 220 ? -7.708 -4.447 -19.312 1.00 96.00 220 GLU A C 1
ATOM 1730 O O . GLU A 1 220 ? -6.619 -4.932 -19.008 1.00 96.00 220 GLU A O 1
ATOM 1735 N N . GLU A 1 221 ? -7.914 -3.124 -19.335 1.00 94.50 221 GLU A N 1
ATOM 1736 C CA . GLU A 1 221 ? -6.866 -2.152 -19.018 1.00 94.50 221 GLU A CA 1
ATOM 1737 C C . GLU A 1 221 ? -6.296 -2.366 -17.610 1.00 94.50 221 GLU A C 1
ATOM 1739 O O . GLU A 1 221 ? -5.086 -2.393 -17.453 1.00 94.50 221 GLU A O 1
ATOM 1744 N N . LEU A 1 222 ? -7.137 -2.531 -16.589 1.00 94.69 222 LEU A N 1
ATOM 1745 C CA . LEU A 1 222 ? -6.689 -2.604 -15.197 1.00 94.69 222 LEU A CA 1
ATOM 1746 C C . LEU A 1 222 ? -6.148 -3.981 -14.795 1.00 94.69 222 LEU A C 1
ATOM 1748 O O . LEU A 1 222 ? -5.368 -4.055 -13.850 1.00 94.69 222 LEU A O 1
ATOM 1752 N N . THR A 1 223 ? -6.562 -5.058 -15.468 1.00 96.31 223 THR A N 1
ATOM 1753 C CA . THR A 1 223 ? -6.325 -6.426 -14.983 1.00 96.31 223 THR A CA 1
ATOM 1754 C C . THR A 1 223 ? -5.316 -7.223 -15.791 1.00 96.31 223 THR A C 1
ATOM 1756 O O . THR A 1 223 ? -4.859 -8.257 -15.316 1.00 96.31 223 THR A O 1
ATOM 1759 N N . GLN A 1 224 ? -4.921 -6.766 -16.984 1.00 95.75 224 GLN A N 1
ATOM 1760 C CA . GLN A 1 224 ? -3.969 -7.510 -17.820 1.00 95.75 224 GLN A CA 1
ATOM 1761 C C . GLN A 1 224 ? -2.610 -7.748 -17.133 1.00 95.75 224 GLN A C 1
ATOM 1763 O O . GLN A 1 224 ? -1.979 -8.762 -17.392 1.00 95.75 224 GLN A O 1
ATOM 1768 N N . TRP A 1 225 ? -2.175 -6.856 -16.237 1.00 95.38 225 TRP A N 1
ATOM 1769 C CA . TRP A 1 225 ? -0.881 -6.942 -15.540 1.00 95.38 225 TRP A CA 1
ATOM 1770 C C . TRP A 1 225 ? -0.956 -7.551 -14.136 1.00 95.38 225 TRP A C 1
ATOM 1772 O O . TRP A 1 225 ? 0.040 -7.524 -13.412 1.00 95.38 225 TRP A O 1
ATOM 1782 N N . MET A 1 226 ? -2.123 -8.049 -13.727 1.00 95.25 226 MET A N 1
ATOM 1783 C CA . MET A 1 226 ? -2.306 -8.600 -12.388 1.00 95.25 226 MET A CA 1
ATOM 1784 C C . MET A 1 226 ? -1.531 -9.889 -12.176 1.00 95.25 226 MET A C 1
ATOM 1786 O O . MET A 1 226 ? -1.423 -10.716 -13.074 1.00 95.25 226 MET A O 1
ATOM 1790 N N . ARG A 1 227 ? -1.038 -10.049 -10.947 1.00 93.38 227 ARG A N 1
ATOM 1791 C CA . ARG A 1 227 ? -0.314 -11.231 -10.454 1.00 93.38 227 ARG A CA 1
ATOM 1792 C C . ARG A 1 227 ? -1.258 -12.368 -10.066 1.00 93.38 227 ARG A C 1
ATOM 1794 O O . ARG A 1 227 ? -0.823 -13.475 -9.772 1.00 93.38 227 ARG A O 1
ATOM 1801 N N . VAL A 1 228 ? -2.551 -12.064 -9.990 1.00 95.75 228 VAL A N 1
ATOM 1802 C CA . VAL A 1 228 ? -3.619 -13.014 -9.698 1.00 95.75 228 VAL A CA 1
ATOM 1803 C C . VAL A 1 228 ? -4.492 -13.138 -10.944 1.00 95.75 228 VAL A C 1
ATOM 1805 O O . VAL A 1 228 ? -4.925 -12.102 -11.458 1.00 95.75 228 VAL A O 1
ATOM 1808 N N . PRO A 1 229 ? -4.798 -14.363 -11.409 1.00 96.94 229 PRO A N 1
ATOM 1809 C CA . PRO A 1 229 ? -5.692 -14.573 -12.538 1.00 96.94 229 PRO A CA 1
ATOM 1810 C C . PRO A 1 229 ? -7.054 -13.910 -12.326 1.00 96.94 229 PRO A C 1
ATOM 1812 O O . PRO A 1 229 ? -7.714 -14.118 -11.300 1.00 96.94 229 PRO A O 1
ATOM 1815 N N . VAL A 1 230 ? -7.493 -13.143 -13.323 1.00 98.25 230 VAL A N 1
ATOM 1816 C CA . VAL A 1 230 ? -8.784 -12.456 -13.319 1.00 98.25 230 VAL A CA 1
ATOM 1817 C C . VAL A 1 230 ? -9.680 -13.011 -14.409 1.00 98.25 230 VAL A C 1
ATOM 1819 O O . VAL A 1 230 ? -9.440 -12.793 -15.592 1.00 98.25 230 VAL A O 1
ATOM 1822 N N . ARG A 1 231 ? -10.774 -13.655 -14.018 1.00 98.25 231 ARG A N 1
ATOM 1823 C CA . ARG A 1 231 ? -11.825 -14.079 -14.937 1.00 98.25 231 ARG A CA 1
ATOM 1824 C C . ARG A 1 231 ? -12.854 -12.969 -15.093 1.00 98.25 231 ARG A C 1
ATOM 1826 O O . ARG A 1 231 ? -13.501 -12.574 -14.124 1.00 98.25 231 ARG A O 1
ATOM 1833 N N . TYR A 1 232 ? -13.060 -12.497 -16.316 1.00 98.38 232 TYR A N 1
ATOM 1834 C CA . TYR A 1 232 ? -14.102 -11.528 -16.641 1.00 98.38 232 TYR A CA 1
ATOM 1835 C C . TYR A 1 232 ? -15.265 -12.183 -17.389 1.00 98.38 232 TYR A C 1
ATOM 1837 O O . TYR A 1 232 ? -15.067 -12.899 -18.369 1.00 98.38 232 TYR A O 1
ATOM 1845 N N . GLU A 1 233 ? -16.496 -11.889 -16.971 1.00 98.38 233 GLU A N 1
ATOM 1846 C CA . GLU A 1 233 ? -17.728 -12.328 -17.630 1.00 98.38 233 GLU A CA 1
ATOM 1847 C C . GLU A 1 233 ? -18.674 -11.139 -17.864 1.00 98.38 233 GLU A C 1
ATOM 1849 O O . GLU A 1 233 ? -18.940 -10.330 -16.974 1.00 98.38 233 GLU A O 1
ATOM 1854 N N . GLU A 1 234 ? -19.235 -11.031 -19.069 1.00 97.56 234 GLU A N 1
ATOM 1855 C CA . GLU A 1 234 ? -20.253 -10.034 -19.394 1.00 97.56 234 GLU A CA 1
ATOM 1856 C C . GLU A 1 234 ? -21.580 -10.711 -19.727 1.00 97.56 234 GLU A C 1
ATOM 1858 O O . GLU A 1 234 ? -21.678 -11.498 -20.672 1.00 97.56 234 GLU A O 1
ATOM 1863 N N . ILE A 1 235 ? -22.628 -10.344 -18.991 1.00 97.50 235 ILE A N 1
ATOM 1864 C CA . ILE A 1 235 ? -23.993 -10.818 -19.214 1.00 97.50 235 ILE A CA 1
ATOM 1865 C C . ILE A 1 235 ? -24.768 -9.735 -19.967 1.00 97.50 235 ILE A C 1
ATOM 1867 O O . ILE A 1 235 ? -24.894 -8.596 -19.510 1.00 97.50 235 ILE A O 1
ATOM 1871 N N . GLY A 1 236 ? -25.302 -10.093 -21.132 1.00 95.62 236 GLY A N 1
ATOM 1872 C CA . GLY A 1 236 ? -26.104 -9.218 -21.978 1.00 95.62 236 GLY A CA 1
ATOM 1873 C C . GLY A 1 236 ? -27.459 -8.869 -21.361 1.00 95.62 236 GLY A C 1
ATOM 1874 O O . GLY A 1 236 ? -27.918 -9.471 -20.391 1.00 95.62 236 GLY A O 1
ATOM 1875 N N . SER A 1 237 ? -28.156 -7.900 -21.957 1.00 94.31 237 SER A N 1
ATOM 1876 C CA . SER A 1 237 ? -29.479 -7.461 -21.483 1.00 94.31 237 SER A CA 1
ATOM 1877 C C . SER A 1 237 ? -30.553 -8.559 -21.547 1.00 94.31 237 SER A C 1
ATOM 1879 O O . SER A 1 237 ? -31.572 -8.463 -20.863 1.00 94.31 237 SER A O 1
ATOM 1881 N N . ASP A 1 238 ? -30.338 -9.611 -22.341 1.00 94.62 238 ASP A N 1
ATOM 1882 C CA . ASP A 1 238 ? -31.203 -10.793 -22.404 1.00 94.62 238 ASP A CA 1
ATOM 1883 C C . ASP A 1 238 ? -30.918 -11.821 -21.289 1.00 94.62 238 ASP A C 1
ATOM 1885 O O . ASP A 1 238 ? -31.741 -12.704 -21.035 1.00 94.62 238 ASP A O 1
ATOM 1889 N N . GLY A 1 239 ? -29.818 -11.654 -20.548 1.00 93.31 239 GLY A N 1
ATOM 1890 C CA . GLY A 1 239 ? -29.369 -12.557 -19.492 1.00 93.31 239 GLY A CA 1
ATOM 1891 C C . GLY A 1 239 ? -28.438 -13.675 -19.967 1.00 93.31 239 GLY A C 1
ATOM 1892 O O . GLY A 1 239 ? -28.172 -14.581 -19.183 1.00 93.31 239 GLY A O 1
ATOM 1893 N N . THR A 1 240 ? -27.967 -13.648 -21.216 1.00 96.62 240 THR A N 1
ATOM 1894 C CA . THR A 1 240 ? -26.972 -14.602 -21.732 1.00 96.62 240 THR A CA 1
ATOM 1895 C C . THR A 1 240 ? -25.551 -14.069 -21.563 1.00 96.62 240 THR A C 1
ATOM 1897 O O . THR A 1 240 ? -25.342 -12.857 -21.556 1.00 96.62 240 THR A O 1
ATOM 1900 N N . VAL A 1 241 ? -24.565 -14.959 -21.431 1.00 97.38 241 VAL A N 1
ATOM 1901 C CA . VAL A 1 241 ? -23.146 -14.571 -21.443 1.00 97.38 241 VAL A CA 1
ATOM 1902 C C . VAL A 1 241 ? -22.772 -14.150 -22.863 1.00 97.38 241 VAL A C 1
ATOM 1904 O O . VAL A 1 241 ? -22.880 -14.944 -23.798 1.00 97.38 241 VAL A O 1
ATOM 1907 N N . VAL A 1 242 ? -22.358 -12.894 -23.031 1.00 97.50 242 VAL A N 1
ATOM 1908 C CA . VAL A 1 242 ? -22.009 -12.303 -24.335 1.00 97.50 242 VAL A CA 1
ATOM 1909 C C . VAL A 1 242 ? -20.507 -12.118 -24.530 1.00 97.50 242 VAL A C 1
ATOM 1911 O O . VAL A 1 242 ? -20.065 -11.889 -25.656 1.00 97.50 242 VAL A O 1
ATOM 1914 N N . PHE A 1 243 ? -19.723 -12.191 -23.455 1.00 97.69 243 PHE A N 1
ATOM 1915 C CA . PHE A 1 243 ? -18.266 -12.138 -23.492 1.00 97.69 243 PHE A CA 1
ATOM 1916 C C . PHE A 1 243 ? -17.689 -12.806 -22.246 1.00 97.69 243 PHE A C 1
ATOM 1918 O O . PHE A 1 243 ? -18.267 -12.690 -21.167 1.00 97.69 243 PHE A O 1
ATOM 1925 N N . GLN A 1 244 ? -16.563 -13.489 -22.411 1.00 97.31 244 GLN A N 1
ATOM 1926 C CA . GLN A 1 244 ? -15.785 -14.061 -21.324 1.00 97.31 244 GLN A CA 1
ATOM 1927 C C . GLN A 1 244 ? -14.314 -14.064 -21.743 1.00 97.31 244 GLN A C 1
ATOM 1929 O O . GLN A 1 244 ? -14.028 -14.440 -22.879 1.00 97.31 244 GLN A O 1
ATOM 1934 N N . GLU A 1 245 ? -13.426 -13.646 -20.849 1.00 97.38 245 GLU A N 1
ATOM 1935 C CA . GLU A 1 245 ? -11.976 -13.616 -21.064 1.00 97.38 245 GLU A CA 1
ATOM 1936 C C . GLU A 1 245 ? -11.257 -13.761 -19.722 1.00 97.38 245 GLU A C 1
ATOM 1938 O O . GLU A 1 245 ? -11.790 -13.325 -18.697 1.00 97.38 245 GLU A O 1
ATOM 1943 N N . ASP A 1 246 ? -10.063 -14.345 -19.744 1.00 96.69 246 ASP A N 1
ATOM 1944 C CA . ASP A 1 246 ? -9.179 -14.411 -18.583 1.00 96.69 246 ASP A CA 1
ATOM 1945 C C . ASP A 1 246 ? -8.007 -13.430 -18.784 1.00 96.69 246 ASP A C 1
ATOM 1947 O O . ASP A 1 246 ? -7.395 -13.375 -19.851 1.00 96.69 246 ASP A O 1
ATOM 1951 N N . TYR A 1 247 ? -7.705 -12.635 -17.760 1.00 96.25 247 TYR A N 1
ATOM 1952 C CA . TYR A 1 247 ? -6.642 -11.630 -17.742 1.00 96.25 247 TYR A CA 1
ATOM 1953 C C . TYR A 1 247 ? -5.632 -11.921 -16.624 1.00 96.25 247 TYR A C 1
ATOM 1955 O O . TYR A 1 247 ? -5.952 -12.604 -15.650 1.00 96.25 247 TYR A O 1
ATOM 1963 N N . GLY A 1 248 ? -4.434 -11.350 -16.743 1.00 93.69 248 GLY A N 1
ATOM 1964 C CA . GLY A 1 248 ? -3.344 -11.478 -15.774 1.00 93.69 248 GLY A CA 1
ATOM 1965 C C . GLY A 1 248 ? -2.021 -11.818 -16.459 1.00 93.69 248 GLY A C 1
ATOM 1966 O O . GLY A 1 248 ? -1.985 -12.051 -17.668 1.00 93.69 248 GLY A O 1
ATOM 1967 N N . ASP A 1 249 ? -0.944 -11.823 -15.678 1.00 88.25 249 ASP A N 1
ATOM 1968 C CA . ASP A 1 249 ? 0.403 -12.285 -16.045 1.00 88.25 249 ASP A CA 1
ATOM 1969 C C . ASP A 1 249 ? 1.085 -11.574 -17.227 1.00 88.25 249 ASP A C 1
ATOM 1971 O O . ASP A 1 249 ? 2.160 -11.992 -17.658 1.00 88.25 249 ASP A O 1
ATOM 1975 N N . LYS A 1 250 ? 0.539 -10.458 -17.730 1.00 93.81 250 LYS A N 1
ATOM 1976 C CA . LYS A 1 250 ? 1.218 -9.667 -18.762 1.00 93.81 250 LYS A CA 1
ATOM 1977 C C . LYS A 1 250 ? 2.468 -8.987 -18.194 1.00 93.81 250 LYS A C 1
ATOM 1979 O O . LYS A 1 250 ? 2.418 -8.292 -17.165 1.00 93.81 250 LYS A O 1
ATOM 1984 N N . ASN A 1 251 ? 3.587 -9.097 -18.901 1.00 91.00 251 ASN A N 1
ATOM 1985 C CA . ASN A 1 251 ? 4.792 -8.314 -18.640 1.00 91.00 251 ASN A CA 1
ATOM 1986 C C . ASN A 1 251 ? 4.778 -6.995 -19.418 1.00 91.00 251 ASN A C 1
ATOM 1988 O O . ASN A 1 251 ? 4.130 -6.847 -20.452 1.00 91.00 251 ASN A O 1
ATOM 1992 N N . LEU A 1 252 ? 5.545 -6.013 -18.936 1.00 90.62 252 LEU A N 1
ATOM 1993 C CA . LEU A 1 252 ? 5.698 -4.724 -19.625 1.00 90.62 252 LEU A CA 1
ATOM 1994 C C . LEU A 1 252 ? 6.315 -4.861 -21.024 1.00 90.62 252 LEU A C 1
ATOM 1996 O O . LEU A 1 252 ? 6.009 -4.069 -21.905 1.00 90.62 252 LEU A O 1
ATOM 2000 N N . TYR A 1 253 ? 7.168 -5.864 -21.223 1.00 90.12 253 TYR A N 1
ATOM 2001 C CA . TYR A 1 253 ? 7.925 -6.058 -22.457 1.00 90.12 253 TYR A CA 1
ATOM 2002 C C . TYR A 1 253 ? 7.294 -7.069 -23.426 1.00 90.12 253 TYR A C 1
ATOM 2004 O O . TYR A 1 253 ? 7.858 -7.287 -24.496 1.00 90.12 253 TYR A O 1
ATOM 2012 N N . ASP A 1 254 ? 6.145 -7.675 -23.097 1.00 89.56 254 ASP A N 1
ATOM 2013 C CA . ASP A 1 254 ? 5.508 -8.701 -23.947 1.00 89.56 254 ASP A CA 1
ATOM 2014 C C . ASP A 1 254 ? 5.156 -8.168 -25.346 1.00 89.56 254 ASP A C 1
ATOM 2016 O O . ASP A 1 254 ? 5.205 -8.899 -26.336 1.00 89.56 254 ASP A O 1
ATOM 2020 N N . ASP A 1 255 ? 4.832 -6.874 -25.438 1.00 88.31 255 ASP A N 1
ATOM 2021 C CA . ASP A 1 255 ? 4.477 -6.210 -26.695 1.00 88.31 255 ASP A CA 1
ATOM 2022 C C . ASP A 1 255 ? 5.713 -5.717 -27.485 1.00 88.31 255 ASP A C 1
ATOM 2024 O O . ASP A 1 255 ? 5.574 -5.156 -28.578 1.00 88.31 255 ASP A O 1
ATOM 2028 N N . TYR A 1 256 ? 6.933 -5.907 -26.965 1.00 91.12 256 TYR A N 1
ATOM 2029 C CA . TYR A 1 256 ? 8.157 -5.449 -27.624 1.00 91.12 256 TYR A CA 1
ATOM 2030 C C . TYR A 1 256 ? 8.558 -6.377 -28.775 1.00 91.12 256 TYR A C 1
ATOM 2032 O O . TYR A 1 256 ? 8.471 -7.603 -28.715 1.00 91.12 256 TYR A O 1
ATOM 2040 N N . SER A 1 257 ? 9.079 -5.795 -29.853 1.00 85.25 257 SER A N 1
ATOM 2041 C CA . SER A 1 257 ? 9.626 -6.557 -30.967 1.00 85.25 257 SER A CA 1
ATOM 2042 C C . SER A 1 257 ? 10.934 -7.226 -30.555 1.00 85.25 257 SER A C 1
ATOM 2044 O O . SER A 1 257 ? 11.927 -6.547 -30.296 1.00 85.25 257 SER A O 1
ATOM 2046 N N . GLY A 1 258 ? 11.002 -8.558 -30.630 1.00 78.88 258 GLY A N 1
ATOM 2047 C CA . GLY A 1 258 ? 12.239 -9.312 -30.360 1.00 78.88 258 GLY A CA 1
ATOM 2048 C C . GLY A 1 258 ? 13.433 -8.944 -31.260 1.00 78.88 258 GLY A C 1
ATOM 2049 O O . GLY A 1 258 ? 14.565 -9.337 -30.986 1.00 78.88 258 GLY A O 1
ATOM 2050 N N . ASN A 1 259 ? 13.205 -8.164 -32.325 1.00 77.06 259 ASN A N 1
ATOM 2051 C CA . ASN A 1 259 ? 14.245 -7.662 -33.225 1.00 77.06 259 ASN A CA 1
ATOM 2052 C C . ASN A 1 259 ? 14.839 -6.306 -32.815 1.00 77.06 259 ASN A C 1
ATOM 2054 O O . ASN A 1 259 ? 15.733 -5.821 -33.515 1.00 77.06 259 ASN A O 1
ATOM 2058 N N . ARG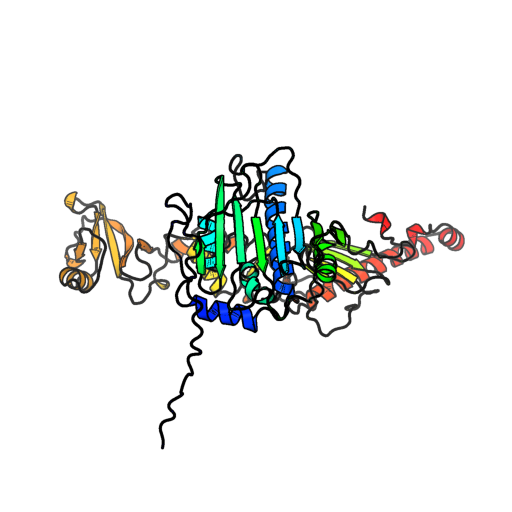 A 1 260 ? 14.341 -5.674 -31.748 1.00 79.81 260 ARG A N 1
ATOM 2059 C CA . ARG A 1 260 ? 14.824 -4.379 -31.255 1.00 79.81 260 ARG A CA 1
ATOM 2060 C C . ARG A 1 260 ? 15.588 -4.537 -29.947 1.00 79.81 260 ARG A C 1
ATOM 2062 O O . ARG A 1 260 ? 15.376 -5.490 -29.205 1.00 79.81 260 ARG A O 1
ATOM 2069 N N . ALA A 1 261 ? 16.486 -3.584 -29.699 1.00 80.81 261 ALA A N 1
ATOM 2070 C CA . ALA A 1 261 ? 17.221 -3.528 -28.449 1.00 80.81 261 ALA A CA 1
ATOM 2071 C C . ALA A 1 261 ? 16.254 -3.274 -27.278 1.00 80.81 261 ALA A C 1
ATOM 2073 O O . ALA A 1 261 ? 15.390 -2.395 -27.366 1.00 80.81 261 ALA A O 1
ATOM 2074 N N . CYS A 1 262 ? 16.408 -4.035 -26.204 1.00 87.31 262 CYS A N 1
ATOM 2075 C CA . CYS A 1 262 ? 15.706 -3.893 -24.945 1.00 87.31 262 CYS A CA 1
ATOM 2076 C C . CYS A 1 262 ? 16.701 -4.061 -23.802 1.00 87.31 262 CYS A C 1
ATOM 2078 O O . CYS A 1 262 ? 17.382 -5.081 -23.703 1.00 87.31 262 CYS A O 1
ATOM 2080 N N . LEU A 1 263 ? 16.759 -3.060 -22.936 1.00 89.38 263 LEU A N 1
ATOM 2081 C CA . LEU A 1 263 ? 17.542 -3.082 -21.709 1.00 89.38 263 LEU A CA 1
ATOM 2082 C C . LEU A 1 263 ? 16.603 -3.345 -20.543 1.00 89.38 263 LEU A C 1
ATOM 2084 O O . LEU A 1 263 ? 15.507 -2.784 -20.513 1.00 89.38 263 LEU A O 1
ATOM 2088 N N . LYS A 1 264 ? 17.044 -4.148 -19.579 1.00 92.62 264 LYS A N 1
ATOM 2089 C CA . LYS A 1 264 ? 16.378 -4.316 -18.288 1.00 92.62 264 LYS A CA 1
ATOM 2090 C C . LYS A 1 264 ? 17.280 -3.734 -17.216 1.00 92.62 264 LYS A C 1
ATOM 2092 O O . LYS A 1 264 ? 18.471 -4.023 -17.196 1.00 92.62 264 LYS A O 1
ATOM 2097 N N . TYR A 1 265 ? 16.685 -2.949 -16.336 1.00 94.19 265 TYR A N 1
ATOM 2098 C CA . TYR A 1 265 ? 17.298 -2.543 -15.086 1.00 94.19 265 TYR A CA 1
ATOM 2099 C C . TYR A 1 265 ? 16.298 -2.825 -13.973 1.00 94.19 265 TYR A C 1
ATOM 2101 O O . TYR A 1 265 ? 15.119 -2.489 -14.098 1.00 94.19 265 TYR A O 1
ATOM 2109 N N . GLU A 1 266 ? 16.734 -3.480 -12.908 1.00 95.12 266 GLU A N 1
ATOM 2110 C CA . GLU A 1 266 ? 15.875 -3.768 -11.768 1.00 95.12 266 GLU A CA 1
ATOM 2111 C C . GLU A 1 266 ? 16.611 -3.529 -10.464 1.00 95.12 266 GLU A C 1
ATOM 2113 O O . GLU A 1 266 ? 17.815 -3.759 -10.361 1.00 95.12 266 GLU A O 1
ATOM 2118 N N . LYS A 1 267 ? 15.845 -3.084 -9.475 1.00 94.75 267 LYS A N 1
ATOM 2119 C CA . LYS A 1 267 ? 16.267 -3.016 -8.088 1.00 94.75 267 LYS A CA 1
ATOM 2120 C C . LYS A 1 267 ? 15.294 -3.871 -7.292 1.00 94.75 267 LYS A C 1
ATOM 2122 O O . LYS A 1 267 ? 14.077 -3.668 -7.386 1.00 94.75 267 LYS A O 1
ATOM 2127 N N . GLU A 1 268 ? 15.841 -4.873 -6.610 1.00 91.75 268 GLU A N 1
ATOM 2128 C CA . GLU A 1 268 ? 15.080 -5.860 -5.841 1.00 91.75 268 GLU A CA 1
ATOM 2129 C C . GLU A 1 268 ? 14.113 -5.155 -4.882 1.00 91.75 268 GLU A C 1
ATOM 2131 O O . GLU A 1 268 ? 14.431 -4.098 -4.339 1.00 91.75 268 GLU A O 1
ATOM 2136 N N . ASP A 1 269 ? 12.889 -5.678 -4.786 1.00 88.62 269 ASP A N 1
ATOM 2137 C CA . ASP A 1 269 ? 11.796 -5.150 -3.956 1.00 88.62 269 ASP A CA 1
ATOM 2138 C C . ASP A 1 269 ? 11.444 -3.663 -4.142 1.00 88.62 269 ASP A C 1
ATOM 2140 O O . ASP A 1 269 ? 10.736 -3.078 -3.320 1.00 88.62 269 ASP A O 1
ATOM 2144 N N . ALA A 1 270 ? 11.914 -3.034 -5.223 1.00 94.44 270 ALA A N 1
ATOM 2145 C CA . ALA A 1 270 ? 11.722 -1.614 -5.485 1.00 94.44 270 ALA A CA 1
ATOM 2146 C C . ALA A 1 270 ? 11.059 -1.371 -6.841 1.00 94.44 270 ALA A C 1
ATOM 2148 O O . ALA A 1 270 ? 9.946 -0.847 -6.906 1.00 94.44 270 ALA A O 1
ATOM 2149 N N . PHE A 1 271 ? 11.712 -1.747 -7.944 1.00 96.75 271 PHE A N 1
ATOM 2150 C CA . PHE A 1 271 ? 11.149 -1.561 -9.281 1.00 96.75 271 PHE A CA 1
ATOM 2151 C C . PHE A 1 271 ? 11.838 -2.407 -10.356 1.00 96.75 271 PHE A C 1
ATOM 2153 O O . PHE A 1 271 ? 12.978 -2.846 -10.221 1.00 96.75 271 PHE A O 1
ATOM 2160 N N . ARG A 1 272 ? 11.144 -2.566 -11.486 1.00 96.12 272 ARG A N 1
ATOM 2161 C CA . ARG A 1 272 ? 11.676 -3.120 -12.738 1.00 96.12 272 ARG A CA 1
ATOM 2162 C C . ARG A 1 272 ? 11.439 -2.130 -13.865 1.00 96.12 272 ARG A C 1
ATOM 2164 O O . ARG A 1 272 ? 10.313 -1.671 -14.049 1.00 96.12 272 ARG A O 1
ATOM 2171 N N . ALA A 1 273 ? 12.474 -1.820 -14.628 1.00 96.00 273 ALA A N 1
ATOM 2172 C CA . ALA A 1 273 ? 12.424 -0.897 -15.747 1.00 96.00 273 ALA A CA 1
ATOM 2173 C C . ALA A 1 273 ? 12.906 -1.571 -17.035 1.00 96.00 273 ALA A C 1
ATOM 2175 O O . ALA A 1 273 ? 13.873 -2.334 -17.029 1.00 96.00 273 ALA A O 1
ATOM 2176 N N . TYR A 1 274 ? 12.256 -1.239 -18.150 1.00 94.75 274 TYR A N 1
ATOM 2177 C CA . TYR A 1 274 ? 12.583 -1.765 -19.471 1.00 94.75 274 TYR A CA 1
ATOM 2178 C C . TYR A 1 274 ? 12.703 -0.631 -20.486 1.00 94.75 274 TYR A C 1
ATOM 2180 O O . TYR A 1 274 ? 11.722 0.061 -20.751 1.00 94.75 274 TYR A O 1
ATOM 2188 N N . CYS A 1 275 ? 13.885 -0.453 -21.073 1.00 93.50 275 CYS A N 1
ATOM 2189 C CA . CYS A 1 275 ? 14.180 0.606 -22.038 1.00 93.50 275 CYS A CA 1
ATOM 2190 C C . CYS A 1 275 ? 14.270 0.036 -23.453 1.00 93.50 275 CYS A C 1
ATOM 2192 O O . CYS A 1 275 ? 15.092 -0.839 -23.728 1.00 93.50 275 CYS A O 1
ATOM 2194 N N . SER A 1 276 ? 13.416 0.521 -24.354 1.00 92.31 276 SER A N 1
ATOM 2195 C CA . SER A 1 276 ? 13.377 0.084 -25.749 1.00 92.31 276 SER A CA 1
ATOM 2196 C C . SER A 1 276 ? 12.727 1.138 -26.640 1.00 92.31 276 SER A C 1
ATOM 2198 O O . SER A 1 276 ? 11.895 1.926 -26.202 1.00 92.31 276 SER A O 1
ATOM 2200 N N . ALA A 1 277 ? 13.037 1.116 -27.936 1.00 91.00 277 ALA A N 1
ATOM 2201 C CA . ALA A 1 277 ? 12.331 1.930 -28.926 1.00 91.00 277 ALA A CA 1
ATOM 2202 C C . ALA A 1 277 ? 10.833 1.571 -29.062 1.00 91.00 277 ALA A C 1
ATOM 2204 O O . ALA A 1 277 ? 10.090 2.344 -29.669 1.00 91.00 277 ALA A O 1
ATOM 2205 N N . ASP A 1 278 ? 10.412 0.411 -28.544 1.00 91.88 278 ASP A N 1
ATOM 2206 C CA . ASP A 1 278 ? 9.006 -0.016 -28.482 1.00 91.88 278 ASP A CA 1
ATOM 2207 C C . ASP A 1 278 ? 8.288 0.407 -27.192 1.00 91.88 278 ASP A C 1
ATOM 2209 O O . ASP A 1 278 ? 7.060 0.379 -27.157 1.00 91.88 278 ASP A O 1
ATOM 2213 N N . ALA A 1 279 ? 9.025 0.838 -26.165 1.00 92.00 279 ALA A N 1
ATOM 2214 C CA . ALA A 1 279 ? 8.448 1.245 -24.889 1.00 92.00 279 ALA A CA 1
ATOM 2215 C C . ALA A 1 279 ? 7.541 2.476 -25.054 1.00 92.00 279 ALA A C 1
ATOM 2217 O O . ALA A 1 279 ? 7.857 3.426 -25.786 1.00 92.00 279 ALA A O 1
ATOM 2218 N N . THR A 1 280 ? 6.416 2.495 -24.339 1.00 91.31 280 THR A N 1
ATOM 2219 C CA . THR A 1 280 ? 5.396 3.555 -24.459 1.00 91.31 280 THR A CA 1
ATOM 2220 C C . THR A 1 280 ? 5.448 4.601 -23.345 1.00 91.31 280 THR A C 1
ATOM 2222 O O . THR A 1 280 ? 4.676 5.570 -23.363 1.00 91.31 280 THR A O 1
ATOM 2225 N N . SER A 1 281 ? 6.409 4.459 -22.430 1.00 91.50 281 SER A N 1
ATOM 2226 C CA . SER A 1 281 ? 6.475 5.134 -21.130 1.00 91.50 281 SER A CA 1
ATOM 2227 C C . SER A 1 281 ? 5.347 4.718 -20.181 1.00 91.50 281 SER A C 1
ATOM 2229 O O . SER A 1 281 ? 4.895 5.523 -19.363 1.00 91.50 281 SER A O 1
ATOM 2231 N N . GLU A 1 282 ? 4.887 3.474 -20.311 1.00 93.25 282 GLU A N 1
ATOM 2232 C CA . GLU A 1 282 ? 3.909 2.859 -19.421 1.00 93.25 282 GLU A CA 1
ATOM 2233 C C . GLU A 1 282 ? 4.475 2.789 -18.000 1.00 93.25 282 GLU A C 1
ATOM 2235 O O . GLU A 1 282 ? 5.689 2.672 -17.780 1.00 93.25 282 GLU A O 1
ATOM 2240 N N . THR A 1 283 ? 3.603 2.954 -17.009 1.00 94.94 283 THR A N 1
ATOM 2241 C CA . THR A 1 283 ? 4.003 2.835 -15.606 1.00 94.94 283 THR A CA 1
ATOM 2242 C C . THR A 1 283 ? 2.961 2.065 -14.838 1.00 94.94 283 THR A C 1
ATOM 2244 O O . THR A 1 283 ? 1.781 2.402 -14.867 1.00 94.94 283 THR A O 1
ATOM 2247 N N . LEU A 1 284 ? 3.423 1.050 -14.124 1.00 95.06 284 LEU A N 1
ATOM 2248 C CA . LEU A 1 284 ? 2.602 0.265 -13.225 1.00 95.06 284 LEU A CA 1
ATOM 2249 C C . LEU A 1 284 ? 3.032 0.572 -11.794 1.00 95.06 284 LEU A C 1
ATOM 2251 O O . LEU A 1 284 ? 4.223 0.543 -11.485 1.00 95.06 284 LEU A O 1
ATOM 2255 N N . LEU A 1 285 ? 2.065 0.864 -10.934 1.00 93.44 285 LEU A N 1
ATOM 2256 C CA . LEU A 1 285 ? 2.218 0.759 -9.493 1.00 93.44 285 LEU A CA 1
ATOM 2257 C C . LEU A 1 285 ? 1.737 -0.633 -9.106 1.00 93.44 285 LEU A C 1
ATOM 2259 O O . LEU A 1 285 ? 0.538 -0.912 -9.171 1.00 93.44 285 LEU A O 1
ATOM 2263 N N . LEU A 1 286 ? 2.674 -1.514 -8.771 1.00 93.00 286 LEU A N 1
ATOM 2264 C CA . LEU A 1 286 ? 2.430 -2.941 -8.610 1.00 93.00 286 LEU A CA 1
ATOM 2265 C C . LEU A 1 286 ? 1.852 -3.525 -9.910 1.00 93.00 286 LEU A C 1
ATOM 2267 O O . LEU A 1 286 ? 2.536 -3.581 -10.934 1.00 93.00 286 LEU A O 1
ATOM 2271 N N . SER A 1 287 ? 0.579 -3.904 -9.892 1.00 93.31 287 SER A N 1
ATOM 2272 C CA . SER A 1 287 ? -0.153 -4.414 -11.053 1.00 93.31 287 SER A CA 1
ATOM 2273 C C . SER A 1 287 ? -1.016 -3.355 -11.747 1.00 93.31 287 SER A C 1
ATOM 2275 O O . SER A 1 287 ? -1.608 -3.634 -12.786 1.00 93.31 287 SER A O 1
ATOM 2277 N N . MET A 1 288 ? -1.125 -2.148 -11.181 1.00 92.75 288 MET A N 1
ATOM 2278 C CA . MET A 1 288 ? -2.109 -1.149 -11.597 1.00 92.75 288 MET A CA 1
ATOM 2279 C C . MET A 1 288 ? -1.483 -0.050 -12.462 1.00 92.75 288 MET A C 1
ATOM 2281 O O . MET A 1 288 ? -0.496 0.561 -12.047 1.00 92.75 288 MET A O 1
ATOM 2285 N N . PRO A 1 289 ? -2.075 0.285 -13.621 1.00 93.06 289 PRO A N 1
ATOM 2286 C CA . PRO A 1 289 ? -1.647 1.426 -14.425 1.00 93.06 289 PRO A CA 1
ATOM 2287 C C . PRO A 1 289 ? -1.708 2.734 -13.648 1.00 93.06 289 PRO A C 1
ATOM 2289 O O . PRO A 1 289 ? -2.728 3.061 -13.032 1.00 93.06 289 PRO A O 1
ATOM 2292 N N . ILE A 1 290 ? -0.633 3.516 -13.722 1.00 91.81 290 ILE A N 1
ATOM 2293 C CA . ILE A 1 290 ? -0.534 4.813 -13.061 1.00 91.81 290 ILE A CA 1
ATOM 2294 C C . ILE A 1 290 ? 0.186 5.826 -13.948 1.00 91.81 290 ILE A C 1
ATOM 2296 O O . ILE A 1 290 ? 1.129 5.515 -14.671 1.00 91.81 290 ILE A O 1
ATOM 2300 N N . LYS A 1 291 ? -0.240 7.090 -13.904 1.00 91.44 291 LYS A N 1
ATOM 2301 C CA . LYS A 1 291 ? 0.411 8.142 -14.696 1.00 91.44 291 LYS A CA 1
ATOM 2302 C C . LYS A 1 291 ? 1.639 8.699 -13.980 1.00 91.44 291 LYS A C 1
ATOM 2304 O O . LYS A 1 291 ? 1.572 9.041 -12.803 1.00 91.44 291 LYS A O 1
ATOM 2309 N N . ARG A 1 292 ? 2.729 8.935 -14.715 1.00 90.56 292 ARG A N 1
ATOM 2310 C CA . ARG A 1 292 ? 3.841 9.774 -14.231 1.00 90.56 292 ARG A CA 1
ATOM 2311 C C . ARG A 1 292 ? 3.368 11.229 -14.151 1.00 90.56 292 ARG A C 1
ATOM 2313 O O . ARG A 1 292 ? 2.867 11.767 -15.139 1.00 90.56 292 ARG A O 1
ATOM 2320 N N . ASN A 1 293 ? 3.513 11.882 -13.002 1.00 81.81 293 ASN A N 1
ATOM 2321 C CA . ASN A 1 293 ? 3.123 13.286 -12.821 1.00 81.81 293 ASN A CA 1
ATOM 2322 C C . ASN A 1 293 ? 4.298 14.228 -13.076 1.00 81.81 293 ASN A C 1
ATOM 2324 O O . ASN A 1 293 ? 4.712 14.998 -12.211 1.00 81.81 293 ASN A O 1
ATOM 2328 N N . ASN A 1 294 ? 4.855 14.134 -14.280 1.00 72.00 294 ASN A N 1
ATOM 2329 C CA . ASN A 1 294 ? 6.048 14.870 -14.655 1.00 72.00 294 ASN A CA 1
ATOM 2330 C C . ASN A 1 294 ? 5.794 15.621 -15.960 1.00 72.00 294 ASN A C 1
ATOM 2332 O O . ASN A 1 294 ? 5.199 15.093 -16.897 1.00 72.00 294 ASN A O 1
ATOM 2336 N N . THR A 1 295 ? 6.270 16.861 -16.025 1.00 54.78 295 THR A N 1
ATOM 2337 C CA . THR A 1 295 ? 6.122 17.767 -17.176 1.00 54.78 295 THR A CA 1
ATOM 2338 C C . THR A 1 295 ? 7.274 17.660 -18.187 1.00 54.78 295 THR A C 1
ATOM 2340 O O . THR A 1 295 ? 7.287 18.396 -19.174 1.00 54.78 295 THR A O 1
ATOM 2343 N N . GLY A 1 296 ? 8.240 16.767 -17.942 1.00 58.59 296 GLY A N 1
ATOM 2344 C CA . GLY A 1 296 ? 9.476 16.616 -18.713 1.00 58.59 296 GLY A CA 1
ATOM 2345 C C . GLY A 1 296 ? 9.396 15.691 -19.935 1.00 58.59 296 GLY A C 1
ATOM 2346 O O . GLY A 1 296 ? 8.338 15.193 -20.322 1.00 58.59 296 GLY A O 1
ATOM 2347 N N . SER A 1 297 ? 10.560 15.468 -20.554 1.00 64.12 297 SER A N 1
ATOM 2348 C CA . SER A 1 297 ? 10.746 14.500 -21.643 1.00 64.12 297 SER A CA 1
ATOM 2349 C C . SER A 1 297 ? 10.418 13.085 -21.168 1.00 64.12 297 SER A C 1
ATOM 2351 O O . SER A 1 297 ? 10.874 12.674 -20.107 1.00 64.12 297 SER A O 1
ATOM 2353 N N . LYS A 1 298 ? 9.710 12.304 -21.992 1.00 65.81 298 LYS A N 1
ATOM 2354 C CA . LYS A 1 298 ? 9.427 10.878 -21.743 1.00 65.81 298 LYS A CA 1
ATOM 2355 C C . LYS A 1 298 ? 10.682 10.011 -21.560 1.00 65.81 298 LYS A C 1
ATOM 2357 O O . LYS A 1 298 ? 10.573 8.892 -21.075 1.00 65.81 298 LYS A O 1
ATOM 2362 N N . MET A 1 299 ? 11.840 10.513 -21.986 1.00 74.62 299 MET A N 1
ATOM 2363 C CA . MET A 1 299 ? 13.109 9.790 -21.964 1.00 74.62 299 MET A CA 1
ATOM 2364 C C . MET A 1 299 ? 13.978 10.139 -20.755 1.00 74.62 299 MET A C 1
ATOM 2366 O O . MET A 1 299 ? 14.782 9.307 -20.381 1.00 74.62 299 MET A O 1
ATOM 2370 N N . PHE A 1 300 ? 13.838 11.320 -20.134 1.00 83.56 300 PHE A N 1
ATOM 2371 C CA . PHE A 1 300 ? 14.740 11.763 -19.049 1.00 83.56 300 PHE A CA 1
ATOM 2372 C C . PHE A 1 300 ? 16.238 11.567 -19.374 1.00 83.56 300 PHE A C 1
ATOM 2374 O O . PHE A 1 300 ? 17.003 11.152 -18.521 1.00 83.56 300 PHE A O 1
ATOM 2381 N N . ASP A 1 301 ? 16.625 11.841 -20.62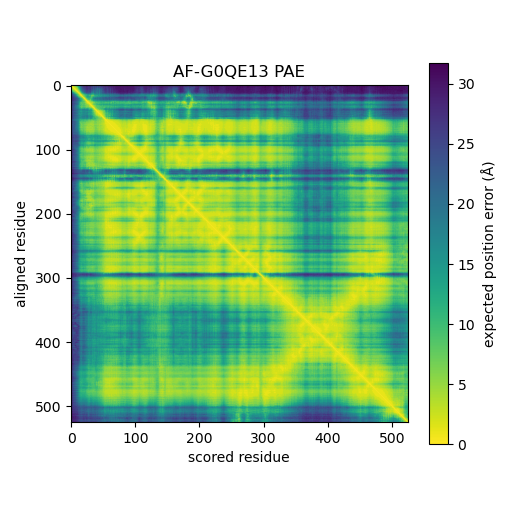5 1.00 87.38 301 ASP A N 1
ATOM 2382 C CA . ASP A 1 301 ? 17.969 11.625 -21.195 1.00 87.38 301 ASP A CA 1
ATOM 2383 C C . ASP A 1 301 ? 18.384 10.156 -21.421 1.00 87.38 301 ASP A C 1
ATOM 2385 O O . ASP A 1 301 ? 19.469 9.890 -21.933 1.00 87.38 301 ASP A O 1
ATOM 2389 N N . ALA A 1 302 ? 17.479 9.198 -21.192 1.00 89.00 302 ALA A N 1
ATOM 2390 C CA . ALA A 1 302 ? 17.683 7.806 -21.573 1.00 89.00 302 ALA A CA 1
ATOM 2391 C C . ALA A 1 302 ? 17.825 7.637 -23.104 1.00 89.00 302 ALA A C 1
ATOM 2393 O O . ALA A 1 302 ? 17.213 8.382 -23.882 1.00 89.00 302 ALA A O 1
ATOM 2394 N N . PRO A 1 303 ? 18.537 6.590 -23.561 1.00 88.94 303 PRO A N 1
ATOM 2395 C CA . PRO A 1 303 ? 18.720 6.298 -24.987 1.00 88.94 303 PRO A CA 1
ATOM 2396 C C . PRO A 1 303 ? 17.415 6.062 -25.764 1.00 88.94 303 PRO A C 1
ATOM 2398 O O . PRO A 1 303 ? 17.303 6.419 -26.940 1.00 88.94 303 PRO A O 1
ATOM 2401 N N . PHE A 1 304 ? 16.421 5.462 -25.106 1.00 91.50 304 PHE A N 1
ATOM 2402 C CA . PHE A 1 304 ? 15.078 5.210 -25.626 1.00 91.50 304 PHE A CA 1
ATOM 2403 C C . PHE A 1 304 ? 14.036 5.503 -24.533 1.00 91.50 304 PHE A C 1
ATOM 2405 O O . PHE A 1 304 ? 14.402 5.690 -23.371 1.00 91.50 304 PHE A O 1
ATOM 2412 N N . PRO A 1 305 ? 12.728 5.561 -24.858 1.00 93.25 305 PRO A N 1
ATOM 2413 C CA . PRO A 1 305 ? 11.701 5.541 -23.826 1.00 93.25 305 PRO A CA 1
ATOM 2414 C C . PRO A 1 305 ? 11.822 4.271 -22.975 1.00 93.25 305 PRO A C 1
ATOM 2416 O O . PRO A 1 305 ? 12.347 3.250 -23.426 1.00 93.25 305 PRO A O 1
ATOM 2419 N N . PHE A 1 306 ? 11.307 4.330 -21.752 1.00 94.19 306 PHE A N 1
ATOM 2420 C CA . PHE A 1 306 ? 11.333 3.187 -20.851 1.00 94.19 306 PHE A CA 1
ATOM 2421 C C . PHE A 1 306 ? 10.034 3.052 -20.063 1.00 94.19 306 PHE A C 1
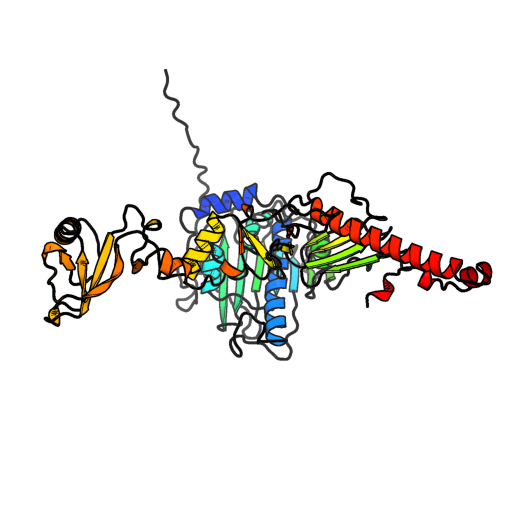ATOM 2423 O O . PHE A 1 306 ? 9.453 4.053 -19.627 1.00 94.19 306 PHE A O 1
ATOM 2430 N N . ASP A 1 307 ? 9.612 1.808 -19.868 1.00 95.69 307 ASP A N 1
ATOM 2431 C CA . ASP A 1 307 ? 8.447 1.413 -19.079 1.00 95.69 307 ASP A CA 1
ATOM 2432 C C . ASP A 1 307 ? 8.909 0.961 -17.693 1.00 95.69 307 ASP A C 1
ATOM 2434 O O . ASP A 1 307 ? 9.994 0.394 -17.561 1.00 95.69 307 ASP A O 1
ATOM 2438 N N . VAL A 1 308 ? 8.125 1.241 -16.649 1.00 95.94 308 VAL A N 1
ATOM 2439 C CA . VAL A 1 308 ? 8.514 0.944 -15.257 1.00 95.94 308 VAL A CA 1
ATOM 2440 C C . VAL A 1 308 ? 7.370 0.293 -14.499 1.00 95.94 308 VAL A C 1
ATOM 2442 O O . VAL A 1 308 ? 6.252 0.796 -14.505 1.00 95.94 308 VAL A O 1
ATOM 2445 N N . ARG A 1 309 ? 7.658 -0.798 -13.795 1.00 96.56 309 ARG A N 1
ATOM 2446 C CA . ARG A 1 309 ? 6.795 -1.362 -12.759 1.00 96.56 309 ARG A CA 1
ATOM 2447 C C . ARG A 1 309 ? 7.430 -1.062 -11.409 1.00 96.56 309 ARG A C 1
ATOM 2449 O O . ARG A 1 309 ? 8.483 -1.615 -11.102 1.00 96.56 309 ARG A O 1
ATOM 2456 N N . LEU A 1 310 ? 6.802 -0.194 -10.626 1.00 96.25 310 LEU A N 1
ATOM 2457 C CA . LEU A 1 310 ? 7.121 -0.026 -9.212 1.00 96.25 310 LEU A CA 1
ATOM 2458 C C . LEU A 1 310 ? 6.603 -1.260 -8.472 1.00 96.25 310 LEU A C 1
ATOM 2460 O O . LEU A 1 310 ? 5.463 -1.669 -8.684 1.00 96.25 310 LEU A O 1
ATOM 2464 N N . LEU A 1 311 ? 7.453 -1.876 -7.662 1.00 94.44 311 LEU A N 1
ATOM 2465 C CA . LEU A 1 311 ? 7.134 -3.061 -6.864 1.00 94.44 311 LEU A CA 1
ATOM 2466 C C . LEU A 1 311 ? 6.751 -2.702 -5.429 1.00 94.44 311 LEU A C 1
ATOM 2468 O O . LEU A 1 311 ? 6.440 -3.599 -4.657 1.00 94.44 311 LEU A O 1
ATOM 2472 N N . ASP A 1 312 ? 6.753 -1.411 -5.100 1.00 91.81 312 ASP A N 1
ATOM 2473 C CA . ASP A 1 312 ? 6.446 -0.895 -3.778 1.00 91.81 312 ASP A CA 1
ATOM 2474 C C . ASP A 1 312 ? 5.749 0.476 -3.893 1.00 91.81 312 ASP A C 1
ATOM 2476 O O . ASP A 1 312 ? 6.182 1.333 -4.671 1.00 91.81 312 ASP A O 1
ATOM 2480 N N . GLU A 1 313 ? 4.646 0.672 -3.166 1.00 89.38 313 GLU A N 1
ATOM 2481 C CA . GLU A 1 313 ? 3.852 1.908 -3.166 1.00 89.38 313 GLU A CA 1
ATOM 2482 C C . GLU A 1 313 ? 4.100 2.851 -1.981 1.00 89.38 313 GLU A C 1
ATOM 2484 O O . GLU A 1 313 ? 3.512 3.934 -1.938 1.00 89.38 313 GLU A O 1
ATOM 2489 N N . SER A 1 314 ? 4.972 2.468 -1.044 1.00 86.69 314 SER A N 1
ATOM 2490 C CA . SER A 1 314 ? 5.249 3.216 0.188 1.00 86.69 314 SER A CA 1
ATOM 2491 C C . SER A 1 314 ? 6.037 4.505 -0.034 1.00 86.69 314 SER A C 1
ATOM 2493 O O . SER A 1 314 ? 5.960 5.404 0.797 1.00 86.69 314 SER A O 1
ATOM 2495 N N . GLY A 1 315 ? 6.791 4.599 -1.134 1.00 90.88 315 GLY A N 1
ATOM 2496 C CA . GLY A 1 315 ? 7.732 5.700 -1.350 1.00 90.88 315 GLY A CA 1
ATOM 2497 C C . GLY A 1 315 ? 9.082 5.528 -0.664 1.00 90.88 315 GLY A C 1
ATOM 2498 O O . GLY A 1 315 ? 9.845 6.490 -0.622 1.00 90.88 315 GLY A O 1
ATOM 2499 N N . LYS A 1 316 ? 9.382 4.333 -0.134 1.00 94.12 316 LYS A N 1
ATOM 2500 C CA . LYS A 1 316 ? 10.612 4.064 0.622 1.00 94.12 316 LYS A CA 1
ATOM 2501 C C . LYS A 1 316 ? 11.886 4.545 -0.072 1.00 94.12 316 LYS A C 1
ATOM 2503 O O . LYS A 1 316 ? 11.985 4.587 -1.306 1.00 94.12 316 LYS A O 1
ATOM 2508 N N . VAL A 1 317 ? 12.880 4.856 0.752 1.00 96.56 317 VAL A N 1
ATOM 2509 C CA . VAL A 1 317 ? 14.246 5.136 0.315 1.00 96.56 317 VAL A CA 1
ATOM 2510 C C . VAL A 1 317 ? 14.847 3.844 -0.232 1.00 96.56 317 VAL A C 1
ATOM 2512 O O . VAL A 1 317 ? 14.909 2.831 0.459 1.00 96.56 317 VAL A O 1
ATOM 2515 N N . ILE A 1 318 ? 15.277 3.864 -1.489 1.00 96.56 318 ILE A N 1
ATOM 2516 C CA . ILE A 1 318 ? 15.894 2.716 -2.163 1.00 96.56 318 ILE A CA 1
ATOM 2517 C C . ILE A 1 318 ? 17.405 2.844 -2.254 1.00 96.56 318 ILE A C 1
ATOM 2519 O O . ILE A 1 318 ? 18.072 1.861 -2.534 1.00 96.56 318 ILE A O 1
ATOM 2523 N N . GLU A 1 319 ? 17.965 4.034 -2.073 1.00 95.94 319 GLU A N 1
ATOM 2524 C CA . GLU A 1 319 ? 19.409 4.241 -2.024 1.00 95.94 319 GLU A CA 1
ATOM 2525 C C . GLU A 1 319 ? 19.707 5.367 -1.050 1.00 95.94 319 GLU A C 1
ATOM 2527 O O . GLU A 1 319 ? 19.033 6.393 -1.099 1.00 95.94 319 GLU A O 1
ATOM 2532 N N . SER A 1 320 ? 20.673 5.166 -0.158 1.00 96.31 320 SER A N 1
ATOM 2533 C CA . SER A 1 320 ? 21.009 6.163 0.853 1.00 96.31 320 SER A CA 1
ATOM 2534 C C . SER A 1 320 ? 22.486 6.098 1.232 1.00 96.31 320 SER A C 1
ATOM 2536 O O . SER A 1 320 ? 23.013 5.009 1.471 1.00 96.31 320 SER A O 1
ATOM 2538 N N . THR A 1 321 ? 23.130 7.250 1.416 1.00 95.69 321 THR A N 1
ATOM 2539 C CA . THR A 1 321 ? 24.488 7.333 1.991 1.00 95.69 321 THR A CA 1
ATOM 2540 C C . THR A 1 321 ? 24.527 7.623 3.493 1.00 95.69 321 THR A C 1
ATOM 2542 O O . THR A 1 321 ? 25.603 7.590 4.093 1.00 95.69 321 THR A O 1
ATOM 2545 N N . ASN A 1 322 ? 23.381 7.895 4.116 1.00 93.06 322 ASN A N 1
ATOM 2546 C CA . ASN A 1 322 ? 23.244 8.278 5.528 1.00 93.06 322 ASN A CA 1
ATOM 2547 C C . ASN A 1 322 ? 22.545 7.209 6.397 1.00 93.06 322 ASN A C 1
ATOM 2549 O O . ASN A 1 322 ? 22.470 7.376 7.611 1.00 93.06 322 ASN A O 1
ATOM 2553 N N . GLY A 1 323 ? 22.125 6.085 5.806 1.00 94.00 323 GLY A N 1
ATOM 2554 C CA . GLY A 1 323 ? 21.598 4.912 6.512 1.00 94.00 323 GLY A CA 1
ATOM 2555 C C . GLY A 1 323 ? 20.075 4.770 6.503 1.00 94.00 323 GLY A C 1
ATOM 2556 O O . GLY A 1 323 ? 19.567 3.914 7.218 1.00 94.00 323 GLY A O 1
ATOM 2557 N N . ASN A 1 324 ? 19.357 5.555 5.696 1.00 96.00 324 ASN A N 1
ATOM 2558 C CA . ASN A 1 324 ? 17.896 5.517 5.606 1.00 96.00 324 ASN A CA 1
ATOM 2559 C C . ASN A 1 324 ? 17.345 4.472 4.619 1.00 96.00 324 ASN A C 1
ATOM 2561 O O . ASN A 1 324 ? 16.139 4.431 4.389 1.00 96.00 324 ASN A O 1
ATOM 2565 N N . GLU A 1 325 ? 18.192 3.652 3.989 1.00 95.25 325 GLU A N 1
ATOM 2566 C CA . GLU A 1 325 ? 17.753 2.664 2.994 1.00 95.25 325 GLU A CA 1
ATOM 2567 C C . GLU A 1 325 ? 16.702 1.703 3.580 1.00 95.25 325 GLU A C 1
ATOM 2569 O O . GLU A 1 325 ? 16.892 1.113 4.641 1.00 95.25 325 GLU A O 1
ATOM 2574 N N . GLY A 1 326 ? 15.574 1.564 2.881 1.00 91.69 326 GLY A N 1
ATOM 2575 C CA . GLY A 1 326 ? 14.413 0.783 3.304 1.00 91.69 326 GLY A CA 1
ATOM 2576 C C . GLY A 1 326 ? 13.386 1.551 4.145 1.00 91.69 326 GLY A C 1
ATOM 2577 O O . GLY A 1 326 ? 12.253 1.084 4.251 1.00 91.69 326 GLY A O 1
ATOM 2578 N N . LEU A 1 327 ? 13.727 2.724 4.691 1.00 93.31 327 LEU A N 1
ATOM 2579 C CA . LEU A 1 327 ? 12.809 3.513 5.518 1.00 93.31 327 LEU A CA 1
ATOM 2580 C C . LEU A 1 327 ? 11.768 4.255 4.673 1.00 93.31 327 LEU A C 1
ATOM 2582 O O . LEU A 1 327 ? 12.037 4.688 3.548 1.00 93.31 327 LEU A O 1
ATOM 2586 N N . ILE A 1 328 ? 10.570 4.425 5.234 1.00 91.94 328 ILE A N 1
ATOM 2587 C CA . ILE A 1 328 ? 9.435 5.082 4.578 1.00 91.94 328 ILE A CA 1
ATOM 2588 C C . ILE A 1 328 ? 9.376 6.562 4.991 1.00 91.94 328 ILE A C 1
ATOM 2590 O O . ILE A 1 328 ? 9.183 6.852 6.179 1.00 91.94 328 ILE A O 1
ATOM 2594 N N . PRO A 1 329 ? 9.480 7.508 4.040 1.00 92.38 329 PRO A N 1
ATOM 2595 C CA . PRO A 1 329 ? 9.325 8.929 4.322 1.00 92.38 329 PRO A CA 1
ATOM 2596 C C . PRO A 1 329 ? 7.931 9.262 4.871 1.00 92.38 329 PRO A C 1
ATOM 2598 O O . PRO A 1 329 ? 6.902 8.912 4.291 1.00 92.38 329 PRO A O 1
ATOM 2601 N N . VAL A 1 330 ? 7.877 9.968 6.000 1.00 88.12 330 VAL A N 1
ATOM 2602 C CA . VAL A 1 330 ? 6.629 10.464 6.595 1.00 88.12 330 VAL A CA 1
ATOM 2603 C C . VAL A 1 330 ? 6.783 11.872 7.163 1.00 88.12 330 VAL A C 1
ATOM 2605 O O . VAL A 1 330 ? 7.872 12.328 7.512 1.00 88.12 330 VAL A O 1
ATOM 2608 N N . SER A 1 331 ? 5.664 12.581 7.321 1.00 88.44 331 SER A N 1
ATOM 2609 C CA . SER A 1 331 ? 5.670 13.849 8.051 1.00 88.44 331 SER A CA 1
ATOM 2610 C C . SER A 1 331 ? 5.996 13.630 9.533 1.00 88.44 331 SER A C 1
ATOM 2612 O O . SER A 1 331 ? 5.610 12.618 10.120 1.00 88.44 331 SER A O 1
ATOM 2614 N N . ARG A 1 332 ? 6.633 14.618 10.174 1.00 90.00 332 ARG A N 1
ATOM 2615 C CA . ARG A 1 332 ? 6.974 14.569 11.610 1.00 90.00 332 ARG A CA 1
ATOM 2616 C C . ARG A 1 332 ? 5.769 14.236 12.495 1.00 90.00 332 ARG A C 1
ATOM 2618 O O . ARG A 1 332 ? 5.845 13.341 13.322 1.00 90.00 332 ARG A O 1
ATOM 2625 N N . SER A 1 333 ? 4.631 14.886 12.249 1.00 84.88 333 SER A N 1
ATOM 2626 C CA . SER A 1 333 ? 3.400 14.615 13.004 1.00 84.88 333 SER A CA 1
ATOM 2627 C C . SER A 1 333 ? 2.917 13.173 12.833 1.00 84.88 333 SER A C 1
ATOM 2629 O O . SER A 1 333 ? 2.377 12.593 13.770 1.00 84.88 333 SER A O 1
ATOM 2631 N N . ARG A 1 334 ? 3.096 12.571 11.650 1.00 81.75 334 ARG A N 1
ATOM 2632 C CA . ARG A 1 334 ? 2.746 11.164 11.444 1.00 81.75 334 ARG A CA 1
ATOM 2633 C C . ARG A 1 334 ? 3.699 10.241 12.198 1.00 81.75 334 ARG A C 1
ATOM 2635 O O . ARG A 1 334 ? 3.207 9.324 12.843 1.00 81.75 334 ARG A O 1
ATOM 2642 N N . TYR A 1 335 ? 5.005 10.495 12.129 1.00 86.75 335 TYR A N 1
ATOM 2643 C CA . TYR A 1 335 ? 6.010 9.740 12.882 1.00 86.75 335 TYR A CA 1
ATOM 2644 C C . TYR A 1 335 ? 5.687 9.733 14.381 1.00 86.75 335 TYR A C 1
ATOM 2646 O O . TYR A 1 335 ? 5.561 8.674 14.984 1.00 86.75 335 TYR A O 1
ATOM 2654 N N . GLU A 1 336 ? 5.442 10.914 14.955 1.00 86.38 336 GLU A N 1
ATOM 2655 C CA . GLU A 1 336 ? 5.099 11.083 16.372 1.00 86.38 336 GLU A CA 1
ATOM 2656 C C . GLU A 1 336 ? 3.817 10.328 16.753 1.00 86.38 336 GLU A C 1
ATOM 2658 O O . GLU A 1 336 ? 3.784 9.667 17.783 1.00 86.38 336 GLU A O 1
ATOM 2663 N N . ASN A 1 337 ? 2.778 10.362 15.912 1.00 82.31 337 ASN A N 1
ATOM 2664 C CA . ASN A 1 337 ? 1.542 9.619 16.179 1.00 82.31 337 ASN A CA 1
ATOM 2665 C C . ASN A 1 337 ? 1.750 8.098 16.164 1.00 82.31 337 ASN A C 1
ATOM 2667 O O . ASN A 1 337 ? 1.201 7.415 17.022 1.00 82.31 337 ASN A O 1
ATOM 2671 N N . VAL A 1 338 ? 2.533 7.571 15.212 1.00 82.31 338 VAL A N 1
ATOM 2672 C CA . VAL A 1 338 ? 2.865 6.135 15.178 1.00 82.31 338 VAL A CA 1
ATOM 2673 C C . VAL A 1 338 ? 3.649 5.763 16.430 1.00 82.31 338 VAL A C 1
ATOM 2675 O O . VAL A 1 338 ? 3.312 4.792 17.090 1.00 82.31 338 VAL A O 1
ATOM 2678 N N . LEU A 1 339 ? 4.628 6.581 16.815 1.00 86.62 339 LEU A N 1
ATOM 2679 C CA . LEU A 1 339 ? 5.422 6.354 18.017 1.00 86.62 339 LEU A CA 1
ATOM 2680 C C . LEU A 1 339 ? 4.565 6.340 19.294 1.00 86.62 339 LEU A C 1
ATOM 2682 O O . LEU A 1 339 ? 4.804 5.533 20.186 1.00 86.62 339 LEU A O 1
ATOM 2686 N N . ILE A 1 340 ? 3.553 7.210 19.376 1.00 85.69 340 ILE A N 1
ATOM 2687 C CA . ILE A 1 340 ? 2.595 7.235 20.489 1.00 85.69 340 ILE A CA 1
ATOM 2688 C C . ILE A 1 340 ? 1.731 5.972 20.521 1.00 85.69 340 ILE A C 1
ATOM 2690 O O . ILE A 1 340 ? 1.497 5.428 21.598 1.00 85.69 340 ILE A O 1
ATOM 2694 N N . ASP A 1 341 ? 1.256 5.515 19.362 1.00 83.19 341 ASP A N 1
ATOM 2695 C CA . ASP A 1 341 ? 0.444 4.301 19.259 1.00 83.19 341 ASP A CA 1
ATOM 2696 C C . ASP A 1 341 ? 1.264 3.045 19.631 1.00 83.19 341 ASP A C 1
ATOM 2698 O O . ASP A 1 341 ? 0.778 2.207 20.386 1.00 83.19 341 ASP A O 1
ATOM 2702 N N . GLU A 1 342 ? 2.516 2.936 19.171 1.00 83.12 342 GLU A N 1
ATOM 2703 C CA . GLU A 1 342 ? 3.409 1.796 19.459 1.00 83.12 342 GLU A CA 1
ATOM 2704 C C . GLU A 1 342 ? 3.845 1.735 20.928 1.00 83.12 342 GLU A C 1
ATOM 2706 O O . GLU A 1 342 ? 4.059 0.657 21.482 1.00 83.12 342 GLU A O 1
ATOM 2711 N N . ARG A 1 343 ? 3.957 2.895 21.582 1.00 89.62 343 ARG A N 1
ATOM 2712 C CA . ARG A 1 343 ? 4.358 3.003 22.989 1.00 89.62 343 ARG A CA 1
ATOM 2713 C C . ARG A 1 343 ? 3.172 3.000 23.954 1.00 89.62 343 ARG A C 1
ATOM 2715 O O . ARG A 1 343 ? 3.373 3.233 25.142 1.00 89.62 343 ARG A O 1
ATOM 2722 N N . ASP A 1 344 ? 1.951 2.711 23.502 1.00 87.00 344 ASP A N 1
ATOM 2723 C CA . ASP A 1 344 ? 0.796 2.482 24.381 1.00 87.00 344 ASP A CA 1
ATOM 2724 C C . ASP A 1 344 ? 1.113 1.361 25.403 1.00 87.00 344 ASP A C 1
ATOM 2726 O O . ASP A 1 344 ? 1.556 0.285 24.997 1.00 87.00 344 ASP A O 1
ATOM 2730 N N . PRO A 1 345 ? 0.931 1.554 26.731 1.00 92.31 345 PRO A N 1
ATOM 2731 C CA . PRO A 1 345 ? 0.154 2.587 27.429 1.00 92.31 345 PRO A CA 1
ATOM 2732 C C . PRO A 1 345 ? 0.912 3.826 27.920 1.00 92.31 345 PRO A C 1
ATOM 2734 O O . PRO A 1 345 ? 0.373 4.578 28.736 1.00 92.31 345 PRO A O 1
ATOM 2737 N N . PHE A 1 346 ? 2.142 4.051 27.483 1.00 94.19 346 PHE A N 1
ATOM 2738 C CA . PHE A 1 346 ? 2.992 5.129 27.978 1.00 94.19 346 PHE A CA 1
ATOM 2739 C C . PHE A 1 346 ? 2.729 6.464 27.261 1.00 94.19 346 PHE A C 1
ATOM 2741 O O . PHE A 1 346 ? 2.330 6.491 26.099 1.00 94.19 346 PHE A O 1
ATOM 2748 N N . ILE A 1 347 ? 2.974 7.579 27.956 1.00 94.69 347 ILE A N 1
ATOM 2749 C CA . ILE A 1 347 ? 3.026 8.952 27.423 1.00 94.69 347 ILE A CA 1
ATOM 2750 C C . ILE A 1 347 ? 4.072 9.779 28.191 1.00 94.69 347 ILE A C 1
ATOM 2752 O O . ILE A 1 347 ? 4.443 9.428 29.311 1.00 94.69 347 ILE A O 1
ATOM 2756 N N . THR A 1 348 ? 4.510 10.909 27.635 1.00 94.19 348 THR A N 1
ATOM 2757 C CA . THR A 1 348 ? 5.364 11.892 28.330 1.00 94.19 348 THR A CA 1
ATOM 2758 C C . THR A 1 348 ? 4.546 13.048 28.913 1.00 94.19 348 THR A C 1
ATOM 2760 O O . THR A 1 348 ? 3.380 13.238 28.564 1.00 94.19 348 THR A O 1
ATOM 2763 N N . GLU A 1 349 ? 5.154 13.854 29.792 1.00 92.25 349 GLU A N 1
ATOM 2764 C CA . GLU A 1 349 ? 4.500 15.048 30.359 1.00 92.25 349 GLU A CA 1
ATOM 2765 C C . GLU A 1 349 ? 4.054 16.053 29.281 1.00 92.25 349 GLU A C 1
ATOM 2767 O O . GLU A 1 349 ? 2.996 16.665 29.418 1.00 92.25 349 GLU A O 1
ATOM 2772 N N . ASP A 1 350 ? 4.806 16.179 28.183 1.00 92.25 350 ASP A N 1
ATOM 2773 C CA . ASP A 1 350 ? 4.489 17.095 27.077 1.00 92.25 350 ASP A CA 1
ATOM 2774 C C . ASP A 1 350 ? 3.293 16.634 26.223 1.00 92.25 350 ASP A C 1
ATOM 2776 O O . ASP A 1 350 ? 2.704 17.437 25.496 1.00 92.25 350 ASP A O 1
ATOM 2780 N N . LEU A 1 351 ? 2.911 15.356 26.322 1.00 91.38 351 LEU A N 1
ATOM 2781 C CA . LEU A 1 351 ? 1.741 14.785 25.647 1.00 91.38 351 LEU A CA 1
ATOM 2782 C C . LEU A 1 351 ? 0.457 14.885 26.486 1.00 91.38 351 LEU A C 1
ATOM 2784 O O . LEU A 1 351 ? -0.617 14.493 26.019 1.00 91.38 351 LEU A O 1
ATOM 2788 N N . LEU A 1 352 ? 0.540 15.422 27.709 1.00 91.00 352 LEU A N 1
ATOM 2789 C CA . LEU A 1 352 ? -0.633 15.668 28.542 1.00 91.00 352 LEU A CA 1
ATOM 2790 C C . LEU A 1 352 ? -1.490 16.792 27.950 1.00 91.00 352 LEU A C 1
ATOM 2792 O O . LEU A 1 352 ? -1.031 17.895 27.647 1.00 91.00 352 LEU A O 1
ATOM 2796 N N . SER A 1 353 ? -2.784 16.525 27.838 1.00 90.94 353 SER A N 1
ATOM 2797 C CA . SER A 1 353 ? -3.780 17.517 27.455 1.00 90.94 353 SER A CA 1
ATOM 2798 C C . SER A 1 353 ? -4.116 18.429 28.638 1.00 90.94 353 SER A C 1
ATOM 2800 O O . SER A 1 353 ? -4.041 18.032 29.796 1.00 90.94 353 SER A O 1
ATOM 2802 N N . ASN A 1 354 ? -4.587 19.653 28.375 1.00 88.12 354 ASN A N 1
ATOM 2803 C CA . ASN A 1 354 ? -4.978 20.603 29.436 1.00 88.12 354 ASN A CA 1
ATOM 2804 C C . ASN A 1 354 ? -6.083 20.079 30.382 1.00 88.12 354 ASN A C 1
ATOM 2806 O O . ASN A 1 354 ? -6.295 20.655 31.448 1.00 88.12 354 ASN A O 1
ATOM 2810 N N . GLY A 1 355 ? -6.835 19.057 29.964 1.00 88.31 355 GLY A N 1
ATOM 2811 C CA . GLY A 1 355 ? -7.863 18.394 30.769 1.00 88.31 355 GLY A CA 1
ATOM 2812 C C . GLY A 1 355 ? -7.373 17.152 31.514 1.00 88.31 355 GLY A C 1
ATOM 2813 O O . GLY A 1 355 ? -8.157 16.576 32.268 1.00 88.31 355 GLY A O 1
ATOM 2814 N N . ASP A 1 356 ? -6.120 16.742 31.308 1.00 94.56 356 ASP A N 1
ATOM 2815 C CA . ASP A 1 356 ? -5.568 15.562 31.952 1.00 94.56 356 ASP A CA 1
ATOM 2816 C C . ASP A 1 356 ? -5.225 15.844 33.412 1.00 94.56 356 ASP A C 1
ATOM 2818 O O . ASP A 1 356 ? -4.645 16.866 33.786 1.00 94.56 356 ASP A O 1
ATOM 2822 N N . VAL A 1 357 ? -5.593 14.891 34.253 1.00 94.56 357 VAL A N 1
ATOM 2823 C CA . VAL A 1 357 ? -5.351 14.903 35.686 1.00 94.56 357 VAL A CA 1
ATOM 2824 C C . VAL A 1 357 ? -4.497 13.697 36.000 1.00 94.56 357 VAL A C 1
ATOM 2826 O O . VAL A 1 357 ? -4.911 12.563 35.763 1.00 94.56 357 VAL A O 1
ATOM 2829 N N . ILE A 1 358 ? -3.318 13.939 36.558 1.00 96.19 358 ILE A N 1
ATOM 2830 C CA . ILE A 1 358 ? -2.384 12.883 36.935 1.00 96.19 358 ILE A CA 1
ATOM 2831 C C . ILE A 1 358 ? -2.561 12.478 38.401 1.00 96.19 358 ILE A C 1
ATOM 2833 O O . ILE A 1 358 ? -2.869 13.302 39.268 1.00 96.19 358 ILE A O 1
ATOM 2837 N N . GLY A 1 359 ? -2.345 11.198 38.668 1.00 95.25 359 GLY A N 1
ATOM 2838 C CA . GLY A 1 359 ? -2.262 10.608 39.994 1.00 95.25 359 GLY A CA 1
ATOM 2839 C C . GLY A 1 359 ? -1.042 9.697 40.098 1.00 95.25 359 GLY A C 1
ATOM 2840 O O . GLY A 1 359 ? -0.530 9.210 39.093 1.00 95.25 359 GLY A O 1
ATOM 2841 N N . GLN A 1 360 ? -0.557 9.480 41.315 1.00 96.06 360 GLN A N 1
ATOM 2842 C CA . GLN A 1 360 ? 0.557 8.574 41.586 1.00 96.06 360 GLN A CA 1
ATOM 2843 C C . GLN A 1 360 ? 0.145 7.571 42.656 1.00 96.06 360 GLN A C 1
ATOM 2845 O O . GLN A 1 360 ? -0.266 7.960 43.745 1.00 96.06 360 GLN A O 1
ATOM 2850 N N . GLU A 1 361 ? 0.206 6.283 42.343 1.00 94.56 361 GLU A N 1
ATOM 2851 C CA . GLU A 1 361 ? -0.165 5.229 43.290 1.00 94.56 361 GLU A CA 1
ATOM 2852 C C . GLU A 1 361 ? 0.933 5.020 44.340 1.00 94.56 361 GLU A C 1
ATOM 2854 O O . GLU A 1 361 ? 2.110 5.267 44.075 1.00 94.56 361 GLU A O 1
ATOM 2859 N N . ILE A 1 362 ? 0.560 4.571 45.536 1.00 94.94 362 ILE A N 1
ATOM 2860 C CA . ILE A 1 362 ? 1.510 4.134 46.566 1.00 94.94 362 ILE A CA 1
ATOM 2861 C C . ILE A 1 362 ? 1.797 2.645 46.361 1.00 94.94 362 ILE A C 1
ATOM 2863 O O . ILE A 1 362 ? 0.881 1.825 46.466 1.00 94.94 362 ILE A O 1
ATOM 2867 N N . GLN A 1 363 ? 3.057 2.300 46.090 1.00 95.88 363 GLN A N 1
ATOM 2868 C CA . GLN A 1 363 ? 3.489 0.918 45.858 1.00 95.88 363 GLN A CA 1
ATOM 2869 C C . GLN A 1 363 ? 3.873 0.195 47.153 1.00 95.88 363 GLN A C 1
ATOM 2871 O O . GLN A 1 363 ? 3.601 -0.998 47.285 1.00 95.88 363 GLN A O 1
ATOM 2876 N N . ASP A 1 364 ? 4.496 0.903 48.095 1.00 95.12 364 ASP A N 1
ATOM 2877 C CA . ASP A 1 364 ? 4.892 0.361 49.397 1.00 95.12 364 ASP A CA 1
ATOM 2878 C C . ASP A 1 364 ? 4.623 1.388 50.504 1.00 95.12 364 ASP A C 1
ATOM 2880 O O . ASP A 1 364 ? 4.668 2.597 50.275 1.00 95.12 364 ASP A O 1
ATOM 2884 N N . SER A 1 365 ? 4.274 0.912 51.695 1.00 94.69 365 SER A N 1
ATOM 2885 C CA . SER A 1 365 ? 4.024 1.742 52.874 1.00 94.69 365 SER A CA 1
ATOM 2886 C C . SER A 1 365 ? 4.094 0.891 54.140 1.00 94.69 365 SER A C 1
ATOM 2888 O O . SER A 1 365 ? 3.764 -0.295 54.141 1.00 94.69 365 SER A O 1
ATOM 2890 N N . ASP A 1 366 ? 4.445 1.511 55.267 1.00 95.06 366 ASP A N 1
ATOM 2891 C CA . ASP A 1 366 ? 4.365 0.862 56.582 1.00 95.06 366 ASP A CA 1
ATOM 2892 C C . ASP A 1 366 ? 2.917 0.561 57.019 1.00 95.06 366 ASP A C 1
ATOM 2894 O O . ASP A 1 366 ? 2.680 -0.219 57.946 1.00 95.06 366 ASP A O 1
ATOM 2898 N N . ASP A 1 367 ? 1.948 1.167 56.336 1.00 93.38 367 ASP A N 1
ATOM 2899 C CA . ASP A 1 367 ? 0.518 0.969 56.496 1.00 93.38 367 ASP A CA 1
ATOM 2900 C C . ASP A 1 367 ? -0.051 0.328 55.222 1.00 93.38 367 ASP A C 1
ATOM 2902 O O . ASP A 1 367 ? -0.393 1.017 54.262 1.00 93.38 367 ASP A O 1
ATOM 2906 N N . GLU A 1 368 ? -0.179 -1.005 55.228 1.00 92.75 368 GLU A N 1
ATOM 2907 C CA . GLU A 1 368 ? -0.659 -1.803 54.082 1.00 92.75 368 GLU A CA 1
ATOM 2908 C C . GLU A 1 368 ? -2.013 -1.328 53.523 1.00 92.75 368 GLU A C 1
ATOM 2910 O O . GLU A 1 368 ? -2.326 -1.600 52.369 1.00 92.75 368 GLU A O 1
ATOM 2915 N N . SER A 1 369 ? -2.823 -0.604 54.309 1.00 93.31 369 SER A N 1
ATOM 2916 C CA . SER A 1 369 ? -4.100 -0.056 53.832 1.00 93.31 369 SER A CA 1
ATOM 2917 C C . SER A 1 369 ? -3.950 1.103 52.840 1.00 93.31 369 SER A C 1
ATOM 2919 O O . SER A 1 369 ? -4.921 1.452 52.174 1.00 93.31 369 SER A O 1
ATOM 2921 N N . ARG A 1 370 ? -2.755 1.700 52.746 1.00 93.31 370 ARG A N 1
ATOM 2922 C CA . ARG A 1 370 ? -2.438 2.812 51.837 1.00 93.31 370 ARG A CA 1
ATOM 2923 C C . ARG A 1 370 ? -1.901 2.336 50.494 1.00 93.31 370 ARG A C 1
ATOM 2925 O O . ARG A 1 370 ? -1.969 3.091 49.528 1.00 93.31 370 ARG A O 1
ATOM 2932 N N . VAL A 1 371 ? -1.388 1.110 50.422 1.00 94.31 371 VAL A N 1
ATOM 2933 C CA . VAL A 1 371 ? -0.915 0.520 49.166 1.00 94.31 371 VAL A CA 1
ATOM 2934 C C . VAL A 1 371 ? -2.091 0.443 48.194 1.00 94.31 371 VAL A C 1
ATOM 2936 O O . VAL A 1 371 ? -3.169 -0.035 48.549 1.00 94.31 371 VAL A O 1
ATOM 2939 N N . GLY A 1 372 ? -1.908 0.971 46.986 1.00 92.81 372 GLY A N 1
ATOM 2940 C CA . GLY A 1 372 ? -2.981 1.114 46.001 1.00 92.81 372 GLY A CA 1
ATOM 2941 C C . GLY A 1 372 ? -3.784 2.416 46.078 1.00 92.81 372 GLY A C 1
ATOM 2942 O O . GLY A 1 372 ? -4.643 2.653 45.232 1.00 92.81 372 GLY A O 1
ATOM 2943 N N . THR A 1 373 ? -3.521 3.284 47.062 1.00 95.81 373 THR A N 1
ATOM 2944 C CA . THR A 1 373 ? -4.143 4.616 47.124 1.00 95.81 373 THR A CA 1
ATOM 2945 C C . THR A 1 373 ? -3.481 5.548 46.113 1.00 95.81 373 THR A C 1
ATOM 2947 O O . THR A 1 373 ? -2.254 5.657 46.073 1.00 95.81 373 THR A O 1
ATOM 2950 N N . THR A 1 374 ? -4.283 6.271 45.330 1.00 96.88 374 THR A N 1
ATOM 2951 C CA . THR A 1 374 ? -3.784 7.250 44.361 1.00 96.88 374 THR A CA 1
ATOM 2952 C C . THR A 1 374 ? -3.632 8.631 44.993 1.00 96.88 374 THR A C 1
ATOM 2954 O O . THR A 1 374 ? -4.599 9.276 45.408 1.00 96.88 374 THR A O 1
ATOM 2957 N N . VAL A 1 375 ? -2.398 9.120 45.028 1.00 96.75 375 VAL A N 1
ATOM 2958 C CA . VAL A 1 375 ? -2.042 10.464 45.472 1.00 96.75 375 VAL A CA 1
ATOM 2959 C C . VAL A 1 375 ? -2.292 11.464 44.350 1.00 96.75 375 VAL A C 1
ATOM 2961 O O . VAL A 1 375 ? -1.820 11.288 43.228 1.00 96.75 375 VAL A O 1
ATOM 2964 N N . VAL A 1 376 ? -2.996 12.548 44.666 1.00 96.44 376 VAL A N 1
ATOM 2965 C CA . VAL A 1 376 ? -3.269 13.669 43.754 1.00 96.44 376 VAL A CA 1
ATOM 2966 C C . VAL A 1 376 ? -2.918 15.001 44.422 1.00 96.44 376 VAL A C 1
ATOM 2968 O O . VAL A 1 376 ? -2.694 15.064 45.633 1.00 96.44 376 VAL A O 1
ATOM 2971 N N . SER A 1 377 ? -2.858 16.098 43.661 1.00 96.31 377 SER A N 1
ATOM 2972 C CA . SER A 1 377 ? -2.687 17.427 44.267 1.00 96.31 377 SER A CA 1
ATOM 2973 C C . SER A 1 377 ? -3.862 17.759 45.199 1.00 96.31 377 SER A C 1
ATOM 2975 O O . SER A 1 377 ? -4.978 17.280 44.998 1.00 96.31 377 SER A O 1
ATOM 2977 N N . ASP A 1 378 ? -3.628 18.588 46.220 1.00 96.19 378 ASP A N 1
ATOM 2978 C CA . ASP A 1 378 ? -4.677 18.955 47.185 1.00 96.19 378 ASP A CA 1
ATOM 2979 C C . ASP A 1 378 ? -5.894 19.600 46.484 1.00 96.19 378 ASP A C 1
ATOM 2981 O O . ASP A 1 378 ? -7.040 19.304 46.816 1.00 96.19 378 ASP A O 1
ATOM 2985 N N . GLU A 1 379 ? -5.651 20.418 45.453 1.00 95.94 379 GLU A N 1
ATOM 2986 C CA . GLU A 1 379 ? -6.698 21.038 44.632 1.00 95.94 379 GLU A CA 1
ATOM 2987 C C . GLU A 1 379 ? -7.513 19.998 43.849 1.00 95.94 379 GLU A C 1
ATOM 2989 O O . GLU A 1 379 ? -8.744 20.027 43.869 1.00 95.94 379 GLU A O 1
ATOM 2994 N N . VAL A 1 380 ? -6.841 19.046 43.195 1.00 94.81 380 VAL A N 1
ATOM 2995 C CA . VAL A 1 380 ? -7.509 17.960 42.465 1.00 94.81 380 VAL A CA 1
ATOM 2996 C C . VAL A 1 380 ? -8.316 17.091 43.426 1.00 94.81 380 VAL A C 1
ATOM 2998 O O . VAL A 1 380 ? -9.446 16.715 43.115 1.00 94.81 380 VAL A O 1
ATOM 3001 N N . TYR A 1 381 ? -7.788 16.810 44.619 1.00 96.50 381 TYR A N 1
ATOM 3002 C CA . TYR A 1 381 ? -8.512 16.059 45.638 1.00 96.50 381 TYR A CA 1
ATOM 3003 C C . TYR A 1 381 ? -9.819 16.759 46.034 1.00 96.50 381 TYR A C 1
ATOM 3005 O O . TYR A 1 381 ? -10.875 16.125 46.059 1.00 96.50 381 TYR A O 1
ATOM 3013 N N . GLU A 1 382 ? -9.788 18.075 46.277 1.00 95.56 382 GLU A N 1
ATOM 3014 C CA . GLU A 1 382 ? -11.000 18.859 46.546 1.00 95.56 382 GLU A CA 1
ATOM 3015 C C . GLU A 1 382 ? -11.997 18.796 45.379 1.00 95.56 382 GLU A C 1
ATOM 3017 O O . GLU A 1 382 ? -13.202 18.635 45.599 1.00 95.56 382 GLU A O 1
ATOM 3022 N N . GLN A 1 383 ? -11.515 18.874 44.137 1.00 95.12 383 GLN A N 1
ATOM 3023 C CA . GLN A 1 383 ? -12.351 18.767 42.938 1.00 95.12 383 GLN A CA 1
ATOM 3024 C C . GLN A 1 383 ? -13.001 17.377 42.811 1.00 95.12 383 GLN A C 1
ATOM 3026 O O . GLN A 1 383 ? -14.190 17.289 42.486 1.00 95.12 383 GLN A O 1
ATOM 3031 N N . ILE A 1 384 ? -12.280 16.298 43.136 1.00 93.75 384 ILE A N 1
ATOM 3032 C CA . ILE A 1 384 ? -12.809 14.924 43.183 1.00 93.75 384 ILE A CA 1
ATOM 3033 C C . ILE A 1 384 ? -13.888 14.798 44.269 1.00 93.75 384 ILE A C 1
ATOM 3035 O O . ILE A 1 384 ? -14.997 14.333 43.987 1.00 93.75 384 ILE A O 1
ATOM 3039 N N . GLN A 1 385 ? -13.622 15.269 45.495 1.00 95.12 385 GLN A N 1
ATOM 3040 C CA . GLN A 1 385 ? -14.587 15.224 46.607 1.00 95.12 385 GLN A CA 1
ATOM 3041 C C . GLN A 1 385 ? -15.868 16.009 46.291 1.00 95.12 385 GLN A C 1
ATOM 3043 O O . GLN A 1 385 ? -16.979 15.571 46.606 1.00 95.12 385 GLN A O 1
ATOM 3048 N N . ASN A 1 386 ? -15.725 17.142 45.599 1.00 94.88 386 ASN A N 1
ATOM 3049 C CA . ASN A 1 386 ? -16.837 17.976 45.150 1.00 94.88 386 ASN A CA 1
ATOM 3050 C C . ASN A 1 386 ? -17.502 17.482 43.851 1.00 94.88 386 ASN A C 1
ATOM 3052 O O . ASN A 1 386 ? -18.446 18.119 43.379 1.00 94.88 386 ASN A O 1
ATOM 3056 N N . ARG A 1 387 ? -17.054 16.349 43.283 1.00 91.75 387 ARG A N 1
ATOM 3057 C CA . ARG A 1 387 ? -17.539 15.762 42.018 1.00 91.75 387 ARG A CA 1
ATOM 3058 C C . ARG A 1 387 ? -17.467 16.721 40.825 1.00 91.75 387 ARG A C 1
ATOM 3060 O O . ARG A 1 387 ? -18.329 16.686 39.947 1.00 91.75 387 ARG A O 1
ATOM 3067 N N . GLN A 1 388 ? -16.466 17.595 40.816 1.00 92.56 388 GLN A N 1
ATOM 3068 C CA . GLN A 1 388 ? -16.187 18.507 39.706 1.00 92.56 388 GLN A CA 1
ATOM 3069 C C . GLN A 1 388 ? -15.418 17.811 38.581 1.00 92.56 388 GLN A C 1
ATOM 3071 O O . GLN A 1 388 ? -15.585 18.177 37.423 1.00 92.56 388 GLN A O 1
ATOM 3076 N N . ILE A 1 389 ? -14.638 16.782 38.922 1.00 90.31 389 ILE A N 1
ATOM 3077 C CA . ILE A 1 389 ? -13.952 15.904 37.973 1.00 90.31 389 ILE A CA 1
ATOM 3078 C C . ILE A 1 389 ? -14.475 14.483 38.168 1.00 90.31 389 ILE A C 1
ATOM 3080 O O . ILE A 1 389 ? -14.704 14.038 39.297 1.00 90.31 389 ILE A O 1
ATOM 3084 N N . HIS A 1 390 ? -14.693 13.779 37.059 1.00 90.44 390 HIS A N 1
ATOM 3085 C CA . HIS A 1 390 ? -15.024 12.363 37.079 1.00 90.44 390 HIS A CA 1
ATOM 3086 C C . HIS A 1 390 ? -13.739 11.541 36.995 1.00 90.44 390 HIS A C 1
ATOM 3088 O O . HIS A 1 390 ? -13.000 11.668 36.028 1.00 90.44 390 HIS A O 1
ATOM 3094 N N . VAL A 1 391 ? -13.493 10.711 38.005 1.00 91.88 391 VAL A N 1
ATOM 3095 C CA . VAL A 1 391 ? -12.341 9.804 38.084 1.00 91.88 391 VAL A CA 1
ATOM 3096 C C . VAL A 1 391 ? -12.831 8.358 38.257 1.00 91.88 391 VAL A C 1
ATOM 3098 O O . VAL A 1 391 ? -13.975 8.157 38.697 1.00 91.88 391 VAL A O 1
ATOM 3101 N N . PRO A 1 392 ? -12.008 7.344 37.926 1.00 91.31 392 PRO A N 1
ATOM 3102 C CA . PRO A 1 392 ? -12.260 5.947 38.253 1.00 91.31 392 PRO A CA 1
ATOM 3103 C C . PRO A 1 392 ? -12.650 5.727 39.716 1.00 91.31 392 PRO A C 1
ATOM 3105 O O . PRO A 1 392 ? -12.412 6.545 40.601 1.00 91.31 392 PRO A O 1
ATOM 3108 N N . ARG A 1 393 ? -13.266 4.577 39.999 1.00 91.69 393 ARG A N 1
ATOM 3109 C CA . ARG A 1 393 ? -13.484 4.177 41.391 1.00 91.69 393 ARG A CA 1
ATOM 3110 C C . ARG A 1 393 ? -12.152 3.740 41.990 1.00 91.69 393 ARG A C 1
ATOM 3112 O O . ARG A 1 393 ? -11.579 2.769 41.513 1.00 91.69 393 ARG A O 1
ATOM 3119 N N . GLY A 1 394 ? -11.735 4.408 43.055 1.00 91.19 394 GLY A N 1
ATOM 3120 C CA . GLY A 1 394 ? -10.521 4.103 43.799 1.00 91.19 394 GLY A CA 1
ATOM 3121 C C . GLY A 1 394 ? -10.439 4.936 45.072 1.00 91.19 394 GLY A C 1
ATOM 3122 O O . GLY A 1 394 ? -11.270 5.828 45.290 1.00 91.19 394 GLY A O 1
ATOM 3123 N N . ASP A 1 395 ? -9.451 4.623 45.902 1.00 95.56 395 ASP A N 1
ATOM 3124 C CA . ASP A 1 395 ? -9.100 5.434 47.060 1.00 95.56 395 ASP A CA 1
ATOM 3125 C C . ASP A 1 395 ? -8.125 6.527 46.613 1.00 95.56 395 ASP A C 1
ATOM 3127 O O . ASP A 1 395 ? -7.074 6.252 46.036 1.00 95.56 395 ASP A O 1
ATOM 3131 N N . TYR A 1 396 ? -8.501 7.781 46.860 1.00 96.38 396 TYR A N 1
ATOM 3132 C CA . TYR A 1 396 ? -7.706 8.956 46.514 1.00 96.38 396 TYR A CA 1
ATOM 3133 C C . TYR A 1 396 ? -7.269 9.668 47.784 1.00 96.38 396 TYR A C 1
ATOM 3135 O O . TYR A 1 396 ? -8.016 9.704 48.765 1.00 96.38 396 TYR A O 1
ATOM 3143 N N . MET A 1 397 ? -6.093 10.283 47.751 1.00 96.88 397 MET A N 1
ATOM 3144 C CA . MET A 1 397 ? -5.548 11.019 48.886 1.00 96.88 397 MET A CA 1
ATOM 3145 C C . MET A 1 397 ? -4.846 12.303 48.421 1.00 96.88 397 MET A C 1
ATOM 3147 O O . MET A 1 397 ? -4.179 12.296 47.382 1.00 96.88 397 MET A O 1
ATOM 3151 N N . PRO A 1 398 ? -4.972 13.413 49.166 1.00 97.38 398 PRO A N 1
ATOM 3152 C CA . PRO A 1 398 ? -4.263 14.644 48.850 1.00 97.38 398 PRO A CA 1
ATOM 3153 C C . PRO A 1 398 ? -2.762 14.506 49.153 1.00 97.38 398 PRO A C 1
ATOM 3155 O O . PRO A 1 398 ? -2.360 13.853 50.118 1.00 97.38 398 PRO A O 1
ATOM 3158 N N . LYS A 1 399 ? -1.915 15.162 48.355 1.00 95.31 399 LYS A N 1
ATOM 3159 C CA . LYS A 1 399 ? -0.448 15.162 48.512 1.00 95.31 399 LYS A CA 1
ATOM 3160 C C . LYS A 1 399 ? 0.008 15.584 49.913 1.00 95.31 399 LYS A C 1
ATOM 3162 O O . LYS A 1 399 ? 1.035 15.109 50.391 1.00 95.31 399 LYS A O 1
ATOM 3167 N N . SER A 1 400 ? -0.750 16.449 50.582 1.00 94.75 400 SER A N 1
ATOM 3168 C CA . SER A 1 400 ? -0.494 16.871 51.966 1.00 94.75 400 SER A CA 1
ATOM 3169 C C . SER A 1 400 ? -0.600 15.753 53.018 1.00 94.75 400 SER A C 1
ATOM 3171 O O . SER A 1 400 ? -0.094 15.926 54.127 1.00 94.75 400 SER A O 1
ATOM 3173 N N . GLU A 1 401 ? -1.208 14.609 52.689 1.00 94.94 401 GLU A N 1
ATOM 3174 C CA . GLU A 1 401 ? -1.361 13.450 53.580 1.00 94.94 401 GLU A CA 1
ATOM 3175 C C . GLU A 1 401 ? -0.350 12.318 53.311 1.00 94.94 401 GLU A C 1
ATOM 3177 O O . GLU A 1 401 ? -0.401 11.283 53.983 1.00 94.94 401 GLU A O 1
ATOM 3182 N N . VAL A 1 402 ? 0.581 12.499 52.367 1.00 94.75 402 VAL A N 1
ATOM 3183 C CA . VAL A 1 402 ? 1.662 11.538 52.076 1.00 94.75 402 VAL A CA 1
ATOM 3184 C C . VAL A 1 402 ? 2.654 11.472 53.243 1.00 94.75 402 VAL A C 1
ATOM 3186 O O . VAL A 1 402 ? 3.051 12.498 53.800 1.00 94.75 402 VAL A O 1
ATOM 3189 N N . ARG A 1 403 ? 3.053 10.257 53.629 1.00 94.56 403 ARG A N 1
ATOM 3190 C CA . ARG A 1 403 ? 4.008 9.977 54.713 1.00 94.56 403 ARG A CA 1
ATOM 3191 C C . ARG A 1 403 ? 5.404 9.721 54.151 1.00 94.56 403 ARG A C 1
ATOM 3193 O O . ARG A 1 403 ? 5.560 9.343 53.000 1.00 94.56 403 ARG A O 1
ATOM 3200 N N . GLU A 1 404 ? 6.426 9.862 54.996 1.00 93.31 404 GLU A N 1
ATOM 3201 C CA . GLU A 1 404 ? 7.812 9.519 54.626 1.00 93.31 404 GLU A CA 1
ATOM 3202 C C . GLU A 1 404 ? 8.010 8.021 54.337 1.00 93.31 404 GLU A C 1
ATOM 3204 O O . GLU A 1 404 ? 8.974 7.663 53.670 1.00 93.31 404 GLU A O 1
ATOM 3209 N N . SER A 1 405 ? 7.132 7.160 54.859 1.00 93.00 405 SER A N 1
ATOM 3210 C CA . SER A 1 405 ? 7.137 5.714 54.621 1.00 93.00 405 SER A CA 1
ATOM 3211 C C . SER A 1 405 ? 6.455 5.298 53.318 1.00 93.00 405 SER A C 1
ATOM 3213 O O . SER A 1 405 ? 6.576 4.135 52.954 1.00 93.00 405 SER A O 1
ATOM 3215 N N . ASP A 1 406 ? 5.732 6.200 52.645 1.00 93.94 406 ASP A N 1
ATOM 3216 C CA . ASP A 1 406 ? 5.037 5.882 51.398 1.00 93.94 406 ASP A CA 1
ATOM 3217 C C . ASP A 1 406 ? 6.032 5.936 50.225 1.00 93.94 406 ASP A C 1
ATOM 3219 O O . ASP A 1 406 ? 6.604 6.989 49.930 1.00 93.94 406 ASP A O 1
ATOM 3223 N N . GLU A 1 407 ? 6.217 4.813 49.534 1.00 93.88 407 GLU A N 1
ATOM 3224 C CA . GLU A 1 407 ? 7.024 4.726 48.318 1.00 93.88 407 GLU A CA 1
ATOM 3225 C C . GLU A 1 407 ? 6.132 4.859 47.069 1.00 93.88 407 GLU A C 1
ATOM 3227 O O . GLU A 1 407 ? 5.130 4.142 46.935 1.00 93.88 407 GLU A O 1
ATOM 3232 N N . PRO A 1 408 ? 6.456 5.782 46.145 1.00 93.25 408 PRO A N 1
ATOM 3233 C CA . PRO A 1 408 ? 5.633 6.037 44.972 1.00 93.25 408 PRO A CA 1
ATOM 3234 C C . PRO A 1 408 ? 5.789 4.957 43.894 1.00 93.25 408 PRO A C 1
ATOM 3236 O O . PRO A 1 408 ? 6.892 4.491 43.619 1.00 93.25 408 PRO A O 1
ATOM 3239 N N . ALA A 1 409 ? 4.684 4.646 43.221 1.00 91.88 409 ALA A N 1
ATOM 3240 C CA . ALA A 1 409 ? 4.644 3.904 41.966 1.00 91.88 409 ALA A CA 1
ATOM 3241 C C . ALA A 1 409 ? 4.773 4.846 40.747 1.00 91.88 409 ALA A C 1
ATOM 3243 O O . ALA A 1 409 ? 5.052 6.047 40.869 1.00 91.88 409 ALA A O 1
ATOM 3244 N N . GLY A 1 410 ? 4.503 4.302 39.556 1.00 88.50 410 GLY A N 1
ATOM 3245 C CA . GLY A 1 410 ? 4.358 5.074 38.322 1.00 88.50 410 GLY A CA 1
ATOM 3246 C C . GLY A 1 410 ? 3.222 6.103 38.388 1.00 88.50 410 GLY A C 1
ATOM 3247 O O . GLY A 1 410 ? 2.195 5.905 39.048 1.00 88.50 410 GLY A O 1
ATOM 3248 N N . VAL A 1 411 ? 3.421 7.220 37.693 1.00 95.00 411 VAL A N 1
ATOM 3249 C CA . VAL A 1 411 ? 2.403 8.261 37.516 1.00 95.00 411 VAL A CA 1
ATOM 3250 C C . VAL A 1 411 ? 1.454 7.822 36.404 1.00 95.00 411 VAL A C 1
ATOM 3252 O O . VAL A 1 411 ? 1.889 7.281 35.394 1.00 95.00 411 VAL A O 1
ATOM 3255 N N . HIS A 1 412 ? 0.156 8.043 36.571 1.00 95.38 412 HIS A N 1
ATOM 3256 C CA . HIS A 1 412 ? -0.850 7.703 35.570 1.00 95.38 412 HIS A CA 1
ATOM 3257 C C . HIS A 1 412 ? -1.908 8.798 35.455 1.00 95.38 412 HIS A C 1
ATOM 3259 O O . HIS A 1 412 ? -2.174 9.542 36.400 1.00 95.38 412 HIS A O 1
ATOM 3265 N N . VAL A 1 413 ? -2.542 8.895 34.291 1.00 95.50 413 VAL A N 1
ATOM 3266 C CA . VAL A 1 413 ? -3.643 9.834 34.059 1.00 95.50 413 VAL A CA 1
ATOM 3267 C C . VAL A 1 413 ? -4.938 9.234 34.609 1.00 95.50 413 VAL A C 1
ATOM 3269 O O . VAL A 1 413 ? -5.417 8.206 34.132 1.00 95.50 413 VAL A O 1
ATOM 3272 N N . ILE A 1 414 ? -5.529 9.871 35.619 1.00 95.19 414 ILE A N 1
ATOM 3273 C CA . ILE A 1 414 ? -6.763 9.414 36.280 1.00 95.19 414 ILE A CA 1
ATOM 3274 C C . ILE A 1 414 ? -8.036 10.019 35.688 1.00 95.19 414 ILE A C 1
ATOM 3276 O O . ILE A 1 414 ? -9.117 9.491 35.922 1.00 95.19 414 ILE A O 1
ATOM 3280 N N . ALA A 1 415 ? -7.939 11.116 34.944 1.00 92.75 415 ALA A N 1
ATOM 3281 C CA . ALA A 1 415 ? -9.055 11.713 34.214 1.00 92.75 415 ALA A CA 1
ATOM 3282 C C . ALA A 1 415 ? -8.521 12.548 33.051 1.00 92.75 415 ALA A C 1
ATOM 3284 O O . ALA A 1 415 ? -7.422 13.080 33.164 1.00 92.75 415 ALA A O 1
ATOM 3285 N N . GLY A 1 416 ? -9.302 12.673 31.978 1.00 91.25 416 GLY A N 1
ATOM 3286 C CA . GLY A 1 416 ? -8.931 13.420 30.774 1.00 91.25 416 GLY A CA 1
ATOM 3287 C C . GLY A 1 416 ? -8.929 12.549 29.519 1.00 91.25 416 GLY A C 1
ATOM 3288 O O . GLY A 1 416 ? -9.432 11.424 29.541 1.00 91.25 416 GLY A O 1
ATOM 3289 N N . ASP A 1 417 ? -8.380 13.081 28.430 1.00 88.06 417 ASP A N 1
ATOM 3290 C CA . ASP A 1 417 ? -8.357 12.420 27.119 1.00 88.06 417 ASP A CA 1
ATOM 3291 C C . ASP A 1 417 ? -7.393 11.224 27.119 1.00 88.06 417 ASP A C 1
ATOM 3293 O O . ASP A 1 417 ? -7.630 10.226 26.439 1.00 88.06 417 ASP A O 1
ATOM 3297 N N . ASN A 1 418 ? -6.352 11.285 27.954 1.00 90.62 418 ASN A N 1
ATOM 3298 C CA . ASN A 1 418 ? -5.353 10.230 28.105 1.00 90.62 418 ASN A CA 1
ATOM 3299 C C . ASN A 1 418 ? -5.615 9.309 29.310 1.00 90.62 418 ASN A C 1
ATOM 3301 O O . ASN A 1 418 ? -4.694 8.671 29.818 1.00 90.62 418 ASN A O 1
ATOM 3305 N N . GLN A 1 419 ? -6.849 9.246 29.820 1.00 93.44 419 GLN A N 1
ATOM 3306 C CA . GLN A 1 419 ? -7.174 8.455 31.010 1.00 93.44 419 GLN A CA 1
ATOM 3307 C C . GLN A 1 419 ? -6.703 6.990 30.891 1.00 93.44 419 GLN A C 1
ATOM 3309 O O . GLN A 1 419 ? -7.045 6.283 29.946 1.00 93.44 419 GLN A O 1
ATOM 3314 N N . GLY A 1 420 ? -5.970 6.520 31.905 1.00 91.62 420 GLY A N 1
ATOM 3315 C CA . GLY A 1 420 ? -5.416 5.165 31.988 1.00 91.62 420 GLY A CA 1
ATOM 3316 C C . GLY A 1 420 ? -3.980 5.022 31.475 1.00 91.62 420 GLY A C 1
ATOM 3317 O O . GLY A 1 420 ? -3.372 3.982 31.716 1.00 91.62 420 GLY A O 1
ATOM 3318 N N . LYS A 1 421 ? -3.423 6.048 30.819 1.00 93.81 421 LYS A N 1
ATOM 3319 C CA . LYS A 1 421 ? -2.030 6.050 30.349 1.00 93.81 421 LYS A CA 1
ATOM 3320 C C . LYS A 1 421 ? -1.045 6.262 31.501 1.00 93.81 421 LYS A C 1
ATOM 3322 O O . LYS A 1 421 ? -1.367 6.940 32.482 1.00 93.81 421 LYS A O 1
ATOM 3327 N N . ILE A 1 422 ? 0.158 5.712 31.360 1.00 95.44 422 ILE A N 1
ATOM 3328 C CA . ILE A 1 422 ? 1.270 5.848 32.310 1.00 95.44 422 ILE A CA 1
ATOM 3329 C C . ILE A 1 422 ? 2.169 6.995 31.847 1.00 95.44 422 ILE A C 1
ATOM 3331 O O . ILE A 1 422 ? 2.622 7.003 30.707 1.00 95.44 422 ILE A O 1
ATOM 3335 N N . VAL A 1 423 ? 2.436 7.957 32.727 1.00 95.56 423 VAL A N 1
ATOM 3336 C CA . VAL A 1 423 ? 3.314 9.095 32.440 1.00 95.56 423 VAL A CA 1
ATOM 3337 C C . VAL A 1 423 ? 4.745 8.726 32.815 1.00 95.56 423 VAL A C 1
ATOM 3339 O O . VAL A 1 423 ? 5.020 8.441 33.984 1.00 95.56 423 VAL A O 1
ATOM 3342 N N . ILE A 1 424 ? 5.645 8.748 31.835 1.00 95.25 424 ILE A N 1
ATOM 3343 C CA . ILE A 1 424 ? 7.071 8.454 32.007 1.00 95.25 424 ILE A CA 1
ATOM 3344 C C . ILE A 1 424 ? 7.946 9.650 31.595 1.00 95.25 424 ILE A C 1
ATOM 3346 O O . ILE A 1 424 ? 7.513 10.488 30.795 1.00 95.25 424 ILE A O 1
ATOM 3350 N N . PRO A 1 425 ? 9.174 9.772 32.133 1.00 94.06 425 PRO A N 1
ATOM 3351 C CA . PRO A 1 425 ? 10.126 10.791 31.701 1.00 94.06 425 PRO A CA 1
ATOM 3352 C C . PRO A 1 425 ? 10.520 10.634 30.227 1.00 94.06 425 PRO A C 1
ATOM 3354 O O . PRO A 1 425 ? 10.551 9.527 29.699 1.00 94.06 425 PRO A O 1
ATOM 3357 N N . GLU A 1 426 ? 10.913 11.736 29.585 1.00 93.19 426 GLU A N 1
ATOM 3358 C CA . GLU A 1 426 ? 11.347 11.737 28.178 1.00 93.19 426 GLU A CA 1
ATOM 3359 C C . GLU A 1 426 ? 12.562 10.823 27.924 1.00 93.19 426 GLU A C 1
ATOM 3361 O O . GLU A 1 426 ? 12.657 10.193 26.877 1.00 93.19 426 GLU A O 1
ATOM 3366 N N . GLU A 1 427 ? 13.473 10.695 28.895 1.00 94.56 427 GLU A N 1
ATOM 3367 C CA . GLU A 1 427 ? 14.610 9.767 28.802 1.00 94.56 427 GLU A CA 1
ATOM 3368 C C . GLU A 1 427 ? 14.142 8.306 28.699 1.00 94.56 427 GLU A C 1
ATOM 3370 O O . GLU A 1 427 ? 14.589 7.587 27.812 1.00 94.56 427 GLU A O 1
ATOM 3375 N N . GLU A 1 428 ? 13.192 7.891 29.545 1.00 93.44 428 GLU A N 1
ATOM 3376 C CA . GLU A 1 428 ? 12.624 6.536 29.512 1.00 93.44 428 GLU A CA 1
ATOM 3377 C C . GLU A 1 428 ? 11.791 6.316 28.246 1.00 93.44 428 GLU A C 1
ATOM 3379 O O . GLU A 1 428 ? 11.864 5.254 27.637 1.00 93.44 428 GLU A O 1
ATOM 3384 N N . TRP A 1 429 ? 11.053 7.340 27.807 1.00 92.38 429 TRP A N 1
ATOM 3385 C CA . TRP A 1 429 ? 10.316 7.320 26.546 1.00 92.38 429 TRP A CA 1
ATOM 3386 C C . TRP A 1 429 ? 11.231 7.046 25.356 1.00 92.38 429 TRP A C 1
ATOM 3388 O O . TRP A 1 429 ? 10.905 6.208 24.525 1.00 92.38 429 TRP A O 1
ATOM 3398 N N . ASN A 1 430 ? 12.376 7.723 25.275 1.00 91.75 430 ASN A N 1
ATOM 3399 C CA . ASN A 1 430 ? 13.325 7.553 24.176 1.00 91.75 430 ASN A CA 1
ATOM 3400 C C . ASN A 1 430 ? 14.006 6.177 24.169 1.00 91.75 430 ASN A C 1
ATOM 3402 O O . ASN A 1 430 ? 14.440 5.737 23.109 1.00 91.75 430 ASN A O 1
ATOM 3406 N N . ASP A 1 431 ? 14.053 5.498 25.316 1.00 92.88 431 ASP A N 1
ATOM 3407 C CA . ASP A 1 431 ? 14.583 4.139 25.448 1.00 92.88 431 ASP A CA 1
ATOM 3408 C C . ASP A 1 431 ? 13.536 3.044 25.149 1.00 92.88 431 ASP A C 1
ATOM 3410 O O . ASP A 1 431 ? 13.897 1.869 25.029 1.00 92.88 431 ASP A O 1
ATOM 3414 N N . LEU A 1 432 ? 12.245 3.393 25.031 1.00 91.31 432 LEU A N 1
ATOM 3415 C CA . LEU A 1 432 ? 11.207 2.444 24.620 1.00 91.31 432 LEU A CA 1
ATOM 3416 C C . LEU A 1 432 ? 11.390 2.034 23.157 1.00 91.31 432 LEU A C 1
ATOM 3418 O O . LEU A 1 432 ? 11.791 2.839 22.314 1.00 91.31 432 LEU A O 1
ATOM 3422 N N . ASP A 1 433 ? 11.006 0.791 22.856 1.00 90.06 433 ASP A N 1
ATOM 3423 C CA . ASP A 1 433 ? 10.970 0.289 21.485 1.00 90.06 433 ASP A CA 1
ATOM 3424 C C . ASP A 1 433 ? 10.148 1.239 20.600 1.00 90.06 433 ASP A C 1
ATOM 3426 O O . ASP A 1 433 ? 9.098 1.756 20.996 1.00 90.06 433 ASP A O 1
ATOM 3430 N N . GLU A 1 434 ? 10.679 1.528 19.420 1.00 87.06 434 GLU A N 1
ATOM 3431 C CA . GLU A 1 434 ? 10.004 2.353 18.424 1.00 87.06 434 GLU A CA 1
ATOM 3432 C C . GLU A 1 434 ? 8.959 1.538 17.657 1.00 87.06 434 GLU A C 1
ATOM 3434 O O . GLU A 1 434 ? 8.097 2.121 16.997 1.00 87.06 434 GLU A O 1
ATOM 3439 N N . GLY A 1 435 ? 9.022 0.203 17.739 1.00 86.06 435 GLY A N 1
ATOM 3440 C CA . GLY A 1 435 ? 8.091 -0.688 17.062 1.00 86.06 435 GLY A CA 1
ATOM 3441 C C . GLY A 1 435 ? 8.043 -0.366 15.573 1.00 86.06 435 GLY A C 1
ATOM 3442 O O . GLY A 1 435 ? 9.079 -0.276 14.904 1.00 86.06 435 GLY A O 1
ATOM 3443 N N . MET A 1 436 ? 6.845 -0.117 15.052 1.00 78.94 436 MET A N 1
ATOM 3444 C CA . MET A 1 436 ? 6.662 0.250 13.644 1.00 78.94 436 MET A CA 1
ATOM 3445 C C . MET A 1 436 ? 7.282 1.605 13.256 1.00 78.94 436 MET A C 1
ATOM 3447 O O . MET A 1 436 ? 7.567 1.814 12.076 1.00 78.94 436 MET A O 1
ATOM 3451 N N . ALA A 1 437 ? 7.523 2.522 14.201 1.00 84.94 437 ALA A N 1
ATOM 3452 C CA . ALA A 1 437 ? 8.157 3.808 13.893 1.00 84.94 437 ALA A CA 1
ATOM 3453 C C . ALA A 1 437 ? 9.618 3.649 13.437 1.00 84.94 437 ALA A C 1
ATOM 3455 O O . ALA A 1 437 ? 10.081 4.460 12.639 1.00 84.94 437 ALA A O 1
ATOM 3456 N N . SER A 1 438 ? 10.292 2.558 13.824 1.00 89.31 438 SER A N 1
ATOM 3457 C CA . SER A 1 438 ? 11.669 2.245 13.397 1.00 89.31 438 SER A CA 1
ATOM 3458 C C . SER A 1 438 ? 11.828 2.035 11.883 1.00 89.31 438 SER A C 1
ATOM 3460 O O . SER A 1 438 ? 12.941 2.050 11.363 1.00 89.31 438 SER A O 1
ATOM 3462 N N . GLN A 1 439 ? 10.721 1.833 11.161 1.00 88.94 439 GLN A N 1
ATOM 3463 C CA . GLN A 1 439 ? 10.692 1.660 9.704 1.00 88.94 439 GLN A CA 1
ATOM 3464 C C . GLN A 1 439 ? 10.362 2.962 8.959 1.00 88.94 439 GLN A C 1
ATOM 3466 O O . GLN A 1 439 ? 10.187 2.969 7.738 1.00 88.94 439 GLN A O 1
ATOM 3471 N N . LEU A 1 440 ? 10.240 4.070 9.689 1.00 90.12 440 LEU A N 1
ATOM 3472 C CA . LEU A 1 440 ? 9.871 5.373 9.164 1.00 90.12 440 LEU A CA 1
ATOM 3473 C C . LEU A 1 440 ? 11.052 6.338 9.268 1.00 90.12 440 LEU A C 1
ATOM 3475 O O . LEU A 1 440 ? 11.879 6.247 10.168 1.00 90.12 440 LEU A O 1
ATOM 3479 N N . VAL A 1 441 ? 11.088 7.315 8.370 1.00 94.56 441 VAL A N 1
ATOM 3480 C CA . VAL A 1 441 ? 12.040 8.429 8.415 1.00 94.56 441 VAL A CA 1
ATOM 3481 C C . VAL A 1 441 ? 11.296 9.736 8.198 1.00 94.56 441 VAL A C 1
ATOM 3483 O O . VAL A 1 441 ? 10.361 9.817 7.397 1.00 94.56 441 VAL A O 1
ATOM 3486 N N . ILE A 1 442 ? 11.667 10.779 8.937 1.00 94.44 442 ILE A N 1
ATOM 3487 C CA . ILE A 1 442 ? 11.013 12.078 8.808 1.00 94.44 442 ILE A CA 1
ATOM 3488 C C . ILE A 1 442 ? 11.470 12.723 7.494 1.00 94.44 442 ILE A C 1
ATOM 3490 O O . ILE A 1 442 ? 12.659 12.925 7.284 1.00 94.44 442 ILE A O 1
ATOM 3494 N N . GLU A 1 443 ? 10.532 13.122 6.629 1.00 93.19 443 GLU A N 1
ATOM 3495 C CA . GLU A 1 443 ? 10.822 13.679 5.290 1.00 93.19 443 GLU A CA 1
ATOM 3496 C C . GLU A 1 443 ? 11.852 14.825 5.302 1.00 93.19 443 GLU A C 1
ATOM 3498 O O . GLU A 1 443 ? 12.627 14.984 4.366 1.00 93.19 443 GLU A O 1
ATOM 3503 N N . THR A 1 444 ? 11.869 15.644 6.357 1.00 94.50 444 THR A N 1
ATOM 3504 C CA . THR A 1 444 ? 12.795 16.784 6.490 1.00 94.50 444 THR A CA 1
ATOM 3505 C C . THR A 1 444 ? 14.222 16.389 6.868 1.00 94.50 444 THR A C 1
ATOM 3507 O O . THR A 1 444 ? 15.085 17.261 6.925 1.00 94.50 444 THR A O 1
ATOM 3510 N N . GLU A 1 445 ? 14.444 15.123 7.209 1.00 94.75 445 GLU A N 1
ATOM 3511 C CA . GLU A 1 445 ? 15.744 14.556 7.581 1.00 94.75 445 GLU A CA 1
ATOM 3512 C C . GLU A 1 445 ? 16.419 13.854 6.393 1.00 94.75 445 GLU A C 1
ATOM 3514 O O . GLU A 1 445 ? 17.592 13.506 6.488 1.00 94.75 445 GLU A O 1
ATOM 3519 N N . LEU A 1 446 ? 15.709 13.718 5.266 1.00 95.94 446 LEU A N 1
ATOM 3520 C CA . LEU A 1 446 ? 16.248 13.184 4.020 1.00 95.94 446 LEU A CA 1
ATOM 3521 C C . LEU A 1 446 ? 17.120 14.218 3.300 1.00 95.94 446 LEU A C 1
ATOM 3523 O O . LEU A 1 446 ? 16.771 15.399 3.186 1.00 95.94 446 LEU A O 1
ATOM 3527 N N . GLU A 1 447 ? 18.245 13.752 2.776 1.00 96.50 447 GLU A N 1
ATOM 3528 C CA . GLU A 1 447 ? 19.170 14.507 1.943 1.00 96.50 447 GLU A CA 1
ATOM 3529 C C . GLU A 1 447 ? 18.782 14.380 0.463 1.00 96.50 447 GLU A C 1
ATOM 3531 O O . GLU A 1 447 ? 18.378 13.321 -0.016 1.00 96.50 447 GLU A O 1
ATOM 3536 N N . GLU A 1 448 ? 18.902 15.471 -0.295 1.00 95.94 448 GLU A N 1
ATOM 3537 C CA . GLU A 1 448 ? 18.624 15.443 -1.734 1.00 95.94 448 GLU A CA 1
ATOM 3538 C C . GLU A 1 448 ? 19.618 14.519 -2.448 1.00 95.94 448 GLU A C 1
ATOM 3540 O O . GLU A 1 448 ? 20.828 14.677 -2.297 1.00 95.94 448 GLU A O 1
ATOM 3545 N N . TYR A 1 449 ? 19.103 13.571 -3.233 1.00 97.31 449 TYR A N 1
ATOM 3546 C CA . TYR A 1 449 ? 19.935 12.620 -3.962 1.00 97.31 449 TYR A CA 1
ATOM 3547 C C . TYR A 1 449 ? 20.586 13.251 -5.200 1.00 97.31 449 TYR A C 1
ATOM 3549 O O . TYR A 1 449 ? 19.900 13.738 -6.106 1.00 97.31 449 TYR A O 1
ATOM 3557 N N . ASP A 1 450 ? 21.913 13.193 -5.259 1.00 96.81 450 ASP A N 1
ATOM 3558 C CA . ASP A 1 450 ? 22.737 13.617 -6.384 1.00 96.81 450 ASP A CA 1
ATOM 3559 C C . ASP A 1 450 ? 23.091 12.406 -7.261 1.00 96.81 450 ASP A C 1
ATOM 3561 O O . ASP A 1 450 ? 23.820 11.499 -6.868 1.00 96.81 450 ASP A O 1
ATOM 3565 N N . ILE A 1 451 ? 22.576 12.409 -8.491 1.00 94.69 451 ILE A N 1
ATOM 3566 C CA . ILE A 1 451 ? 22.741 11.316 -9.459 1.00 94.69 451 ILE A CA 1
ATOM 3567 C C . ILE A 1 451 ? 24.196 11.191 -9.938 1.00 94.69 451 ILE A C 1
ATOM 3569 O O . ILE A 1 451 ? 24.614 10.101 -10.320 1.00 94.69 451 ILE A O 1
ATOM 3573 N N . GLU A 1 452 ? 24.969 12.283 -9.953 1.00 93.25 452 GLU A N 1
ATOM 3574 C CA . GLU A 1 452 ? 26.358 12.252 -10.427 1.00 93.25 452 GLU A CA 1
ATOM 3575 C C . GLU A 1 452 ? 27.296 11.622 -9.394 1.00 93.25 452 GLU A C 1
ATOM 3577 O O . GLU A 1 452 ? 28.256 10.940 -9.764 1.00 93.25 452 GLU A O 1
ATOM 3582 N N . THR A 1 453 ? 27.041 11.864 -8.106 1.00 95.38 453 THR A N 1
ATOM 3583 C CA . THR A 1 453 ? 27.880 11.359 -7.010 1.00 95.38 453 THR A CA 1
ATOM 3584 C C . THR A 1 453 ? 27.344 10.070 -6.390 1.00 95.38 453 THR A C 1
ATOM 3586 O O . THR A 1 453 ? 28.131 9.316 -5.818 1.00 95.38 453 THR A O 1
ATOM 3589 N N . GLY A 1 454 ? 26.039 9.805 -6.515 1.00 94.06 454 GLY A N 1
ATOM 3590 C CA . GLY A 1 454 ? 25.339 8.732 -5.807 1.00 94.06 454 GLY A CA 1
ATOM 359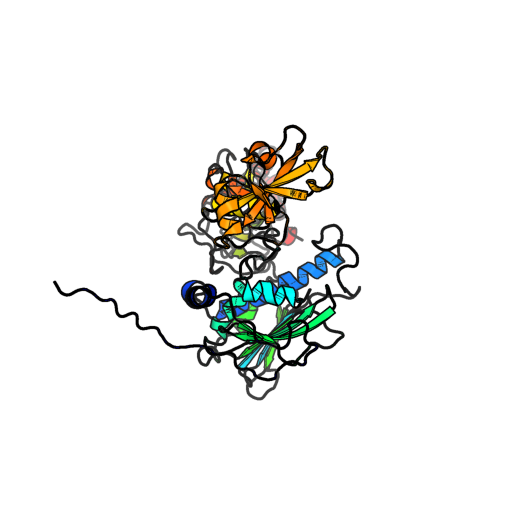1 C C . GLY A 1 454 ? 25.148 9.016 -4.311 1.00 94.06 454 GLY A C 1
ATOM 3592 O O . GLY A 1 454 ? 24.947 8.083 -3.538 1.00 94.06 454 GLY A O 1
ATOM 3593 N N . GLU A 1 455 ? 25.273 10.277 -3.882 1.00 96.44 455 GLU A N 1
ATOM 3594 C CA . GLU A 1 455 ? 25.105 10.700 -2.484 1.00 96.44 455 GLU A CA 1
ATOM 3595 C C . GLU A 1 455 ? 23.680 11.222 -2.222 1.00 96.44 455 GLU A C 1
ATOM 3597 O O . GLU A 1 455 ? 23.064 11.806 -3.109 1.00 96.44 455 GLU A O 1
ATOM 3602 N N . GLY A 1 456 ? 23.166 11.045 -1.000 1.00 96.81 456 GLY A N 1
ATOM 3603 C CA . GLY A 1 456 ? 21.826 11.479 -0.565 1.00 96.81 456 GLY A CA 1
ATOM 3604 C C . GLY A 1 456 ? 20.804 10.337 -0.498 1.00 96.81 456 GLY A C 1
ATOM 3605 O O . GLY A 1 456 ? 21.201 9.175 -0.452 1.00 96.81 456 GLY A O 1
ATOM 3606 N N . ASP A 1 457 ? 19.502 10.654 -0.496 1.00 97.69 457 ASP A N 1
ATOM 3607 C CA . ASP A 1 457 ? 18.397 9.694 -0.323 1.00 97.69 457 ASP A CA 1
ATOM 3608 C C . ASP A 1 457 ? 17.503 9.578 -1.574 1.00 97.69 457 ASP A C 1
ATOM 3610 O O . ASP A 1 457 ? 16.660 10.437 -1.866 1.00 97.69 457 ASP A O 1
ATOM 3614 N N . LEU A 1 458 ? 17.642 8.489 -2.332 1.00 97.44 458 LEU A N 1
ATOM 3615 C CA . LEU A 1 458 ? 16.797 8.211 -3.491 1.00 97.44 458 LEU A CA 1
ATOM 3616 C C . LEU A 1 458 ? 15.491 7.548 -3.051 1.00 97.44 458 LEU A C 1
ATOM 3618 O O . LEU A 1 458 ? 15.479 6.380 -2.673 1.00 97.44 458 LEU A O 1
ATOM 3622 N N . CYS A 1 459 ? 14.375 8.261 -3.170 1.00 96.81 459 CYS A N 1
ATOM 3623 C CA . CYS A 1 459 ? 13.050 7.737 -2.829 1.00 96.81 459 CYS A CA 1
ATOM 3624 C C . CYS A 1 459 ? 12.305 7.197 -4.055 1.00 96.81 459 CYS A C 1
ATOM 3626 O O . CYS A 1 459 ? 12.409 7.754 -5.158 1.00 96.81 459 CYS A O 1
ATOM 3628 N N . LEU A 1 460 ? 11.479 6.165 -3.857 1.00 95.62 460 LEU A N 1
ATOM 3629 C CA . LEU A 1 460 ? 10.522 5.731 -4.876 1.00 95.62 460 LEU A CA 1
ATOM 3630 C C . LEU A 1 460 ? 9.440 6.795 -5.128 1.00 95.62 460 LEU A C 1
ATOM 3632 O O . LEU A 1 460 ? 9.070 7.552 -4.230 1.00 95.62 460 LEU A O 1
ATOM 3636 N N . PRO A 1 461 ? 8.878 6.877 -6.346 1.00 94.12 461 PRO A N 1
ATOM 3637 C CA . PRO A 1 461 ? 7.710 7.709 -6.589 1.00 94.12 461 PRO A CA 1
ATOM 3638 C C . PRO A 1 461 ? 6.483 7.178 -5.836 1.00 94.12 461 PRO A C 1
ATOM 3640 O O . PRO A 1 461 ? 6.052 6.050 -6.050 1.00 94.12 461 PRO A O 1
ATOM 3643 N N . GLU A 1 462 ? 5.864 8.027 -5.024 1.00 90.44 462 GLU A N 1
ATOM 3644 C CA . GLU A 1 462 ? 4.618 7.702 -4.321 1.00 90.44 462 GLU A CA 1
ATOM 3645 C C . GLU A 1 462 ? 3.378 8.007 -5.168 1.00 90.44 462 GLU A C 1
ATOM 3647 O O . GLU A 1 462 ? 3.403 8.955 -5.955 1.00 90.44 462 GLU A O 1
ATOM 3652 N N . PRO A 1 463 ? 2.248 7.304 -4.997 1.00 89.12 463 PRO A N 1
ATOM 3653 C CA . PRO A 1 463 ? 0.979 7.716 -5.589 1.00 89.12 463 PRO A CA 1
ATOM 3654 C C . PRO A 1 463 ? 0.442 9.027 -4.984 1.00 89.12 463 PRO A C 1
ATOM 3656 O O . PRO A 1 463 ? 0.660 9.359 -3.818 1.00 89.12 463 PRO A O 1
ATOM 3659 N N . THR A 1 464 ? -0.328 9.786 -5.766 1.00 86.19 464 THR A N 1
ATOM 3660 C CA . THR A 1 464 ? -1.218 10.819 -5.214 1.00 86.19 464 THR A CA 1
ATOM 3661 C C . THR A 1 464 ? -2.392 10.175 -4.465 1.00 86.19 464 THR A C 1
ATOM 3663 O O . THR A 1 464 ? -2.693 9.008 -4.711 1.00 86.19 464 THR A O 1
ATOM 3666 N N . PRO A 1 465 ? -3.116 10.910 -3.593 1.00 77.44 465 PRO A N 1
ATOM 3667 C CA . PRO A 1 465 ? -4.260 10.351 -2.855 1.00 77.44 465 PRO A CA 1
ATOM 3668 C C . PRO A 1 465 ? -5.342 9.727 -3.751 1.00 77.44 465 PRO A C 1
ATOM 3670 O O . PRO A 1 465 ? -5.988 8.754 -3.385 1.00 77.44 465 PRO A O 1
ATOM 3673 N N . ASP A 1 466 ? -5.510 10.261 -4.964 1.00 75.62 466 ASP A N 1
ATOM 3674 C CA . ASP A 1 466 ? -6.441 9.743 -5.971 1.00 75.62 466 ASP A CA 1
ATOM 3675 C C . ASP A 1 466 ? -5.948 8.473 -6.685 1.00 75.62 466 ASP A C 1
ATOM 3677 O O . ASP A 1 466 ? -6.714 7.868 -7.435 1.00 75.62 466 ASP A O 1
ATOM 3681 N N . ARG A 1 467 ? -4.676 8.094 -6.483 1.00 81.62 467 ARG A N 1
ATOM 3682 C CA . ARG A 1 467 ? -3.936 6.989 -7.118 1.00 81.62 467 ARG A CA 1
ATOM 3683 C C . ARG A 1 467 ? -4.014 6.968 -8.654 1.00 81.62 467 ARG A C 1
ATOM 3685 O O . ARG A 1 467 ? -3.689 5.966 -9.285 1.00 81.62 467 ARG A O 1
ATOM 3692 N N . ASP A 1 468 ? -4.429 8.072 -9.283 1.00 84.75 468 ASP A N 1
ATOM 3693 C CA . ASP A 1 468 ? -4.503 8.223 -10.745 1.00 84.75 468 ASP A CA 1
ATOM 3694 C C . ASP A 1 468 ? -3.128 8.559 -11.343 1.00 84.75 468 ASP A C 1
ATOM 3696 O O . ASP A 1 468 ? -2.885 8.370 -12.542 1.00 84.75 468 ASP A O 1
ATOM 3700 N N . ARG A 1 469 ? -2.234 9.104 -10.515 1.00 90.06 469 ARG A N 1
ATOM 3701 C CA . ARG A 1 469 ? -0.880 9.508 -10.883 1.00 90.06 469 ARG A CA 1
ATOM 3702 C C . ARG A 1 469 ? 0.082 9.359 -9.706 1.00 90.06 469 ARG A C 1
ATOM 3704 O O . ARG A 1 469 ? -0.334 9.230 -8.562 1.00 90.06 469 ARG A O 1
ATOM 3711 N N . LEU A 1 470 ? 1.371 9.398 -10.000 1.00 92.25 470 LEU A N 1
ATOM 3712 C CA . LEU A 1 470 ? 2.427 9.490 -8.996 1.00 92.25 470 LEU A CA 1
ATOM 3713 C C . LEU A 1 470 ? 2.591 10.945 -8.525 1.00 92.25 470 LEU A C 1
ATOM 3715 O O . LEU A 1 470 ? 2.108 11.878 -9.163 1.00 92.25 470 LEU A O 1
ATOM 3719 N N . LYS A 1 471 ? 3.272 11.187 -7.413 1.00 91.50 471 LYS A N 1
ATOM 3720 C CA . LYS A 1 471 ? 3.847 12.489 -7.080 1.00 91.50 471 LYS A CA 1
ATOM 3721 C C . LYS A 1 471 ? 5.015 12.754 -8.039 1.00 91.50 471 LYS A C 1
ATOM 3723 O O . LYS A 1 471 ? 5.586 11.834 -8.624 1.00 91.50 471 LYS A O 1
ATOM 3728 N N . ALA A 1 472 ? 5.332 14.027 -8.260 1.00 90.56 472 ALA A N 1
ATOM 3729 C CA . ALA A 1 472 ? 6.472 14.377 -9.099 1.00 90.56 472 ALA A CA 1
ATOM 3730 C C . ALA A 1 472 ? 7.766 13.939 -8.395 1.00 90.56 472 ALA A C 1
ATOM 3732 O O . ALA A 1 472 ? 7.997 14.328 -7.256 1.00 90.56 472 ALA A O 1
ATOM 3733 N N . ASN A 1 473 ? 8.592 13.145 -9.074 1.00 92.62 473 ASN A N 1
ATOM 3734 C CA . ASN A 1 473 ? 9.882 12.677 -8.560 1.00 92.62 473 ASN A CA 1
ATOM 3735 C C . ASN A 1 473 ? 10.883 12.612 -9.721 1.00 92.62 473 ASN A C 1
ATOM 3737 O O . ASN A 1 473 ? 11.143 11.552 -10.275 1.00 92.62 473 ASN A O 1
ATOM 3741 N N . GLU A 1 474 ? 11.342 13.775 -10.193 1.00 92.56 474 GLU A N 1
ATOM 3742 C CA . GLU A 1 474 ? 12.208 13.878 -11.378 1.00 92.56 474 GLU A CA 1
ATOM 3743 C C . GLU A 1 474 ? 13.556 13.171 -11.189 1.00 92.56 474 GLU A C 1
ATOM 3745 O O . GLU A 1 474 ? 14.058 12.571 -12.139 1.00 92.56 474 GLU A O 1
ATOM 3750 N N . VAL A 1 475 ? 14.093 13.206 -9.966 1.00 94.44 475 VAL A N 1
ATOM 3751 C CA . VAL A 1 475 ? 15.367 12.582 -9.593 1.00 94.44 475 VAL A CA 1
ATOM 3752 C C . VAL A 1 475 ? 15.321 11.076 -9.840 1.00 94.44 475 VAL A C 1
ATOM 3754 O O . VAL A 1 475 ? 16.178 10.563 -10.552 1.00 94.44 475 VAL A O 1
ATOM 3757 N N . PHE A 1 476 ? 14.266 10.385 -9.393 1.00 95.62 476 PHE A N 1
ATOM 3758 C CA . PHE A 1 476 ? 14.092 8.954 -9.652 1.00 95.62 476 PHE A CA 1
ATOM 3759 C C . PHE A 1 476 ? 14.100 8.609 -11.146 1.00 95.62 476 PHE A C 1
ATOM 3761 O O . PHE A 1 476 ? 14.780 7.680 -11.572 1.00 95.62 476 PHE A O 1
ATOM 3768 N N . TRP A 1 477 ? 13.375 9.357 -11.981 1.00 95.00 477 TRP A N 1
ATOM 3769 C CA . TRP A 1 477 ? 13.320 9.032 -13.412 1.00 95.00 477 TRP A CA 1
ATOM 3770 C C . TRP A 1 477 ? 14.636 9.305 -14.132 1.00 95.00 477 TRP A C 1
ATOM 3772 O O . TRP A 1 477 ? 14.977 8.562 -15.049 1.00 95.00 477 TRP A O 1
ATOM 3782 N N . LYS A 1 478 ? 15.363 10.350 -13.724 1.00 94.88 478 LYS A N 1
ATOM 3783 C CA . LYS A 1 478 ? 16.713 10.628 -14.222 1.00 94.88 478 LYS A CA 1
ATOM 3784 C C . LYS A 1 478 ? 17.711 9.568 -13.766 1.00 94.88 478 LYS A C 1
ATOM 3786 O O . LYS A 1 478 ? 18.540 9.168 -14.569 1.00 94.88 478 LYS A O 1
ATOM 3791 N N . TYR A 1 479 ? 17.587 9.071 -12.536 1.00 96.06 479 TYR A N 1
ATOM 3792 C CA . TYR A 1 479 ? 18.370 7.938 -12.052 1.00 96.06 479 TYR A CA 1
ATOM 3793 C C . TYR A 1 479 ? 18.114 6.697 -12.911 1.00 96.06 479 TYR A C 1
ATOM 3795 O O . TYR A 1 479 ? 19.042 6.138 -13.477 1.00 96.06 479 TYR A O 1
AT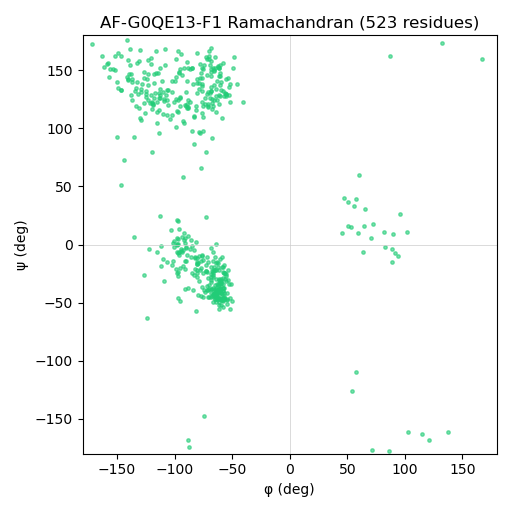OM 3803 N N . VAL A 1 480 ? 16.854 6.302 -13.124 1.00 95.50 480 VAL A N 1
ATOM 3804 C CA . VAL A 1 480 ? 16.540 5.147 -13.988 1.00 95.50 480 VAL A CA 1
ATOM 3805 C C . VAL A 1 480 ? 17.093 5.338 -15.406 1.00 95.50 480 VAL A C 1
ATOM 3807 O O . VAL A 1 480 ? 17.612 4.400 -16.009 1.00 95.50 480 VAL A O 1
ATOM 3810 N N . ALA A 1 481 ? 17.002 6.554 -15.944 1.00 95.00 481 ALA A N 1
ATOM 3811 C CA . ALA A 1 481 ? 17.552 6.881 -17.250 1.00 95.00 481 ALA A CA 1
ATOM 3812 C C . ALA A 1 481 ? 19.086 6.787 -17.304 1.00 95.00 481 ALA A C 1
ATOM 3814 O O . ALA A 1 481 ? 19.605 6.238 -18.279 1.00 95.00 481 ALA A O 1
ATOM 3815 N N . SER A 1 482 ? 19.797 7.263 -16.273 1.00 95.12 482 SER A N 1
ATOM 3816 C CA . SER A 1 482 ? 21.260 7.187 -16.207 1.00 95.12 482 SER A CA 1
ATOM 3817 C C . SER A 1 482 ? 21.742 5.741 -16.146 1.00 95.12 482 SER A C 1
ATOM 3819 O O . SER A 1 482 ? 22.662 5.389 -16.875 1.00 95.12 482 SER A O 1
ATOM 3821 N N . GLN A 1 483 ? 21.039 4.862 -15.420 1.00 95.25 483 GLN A N 1
ATOM 3822 C CA . GLN A 1 483 ? 21.356 3.427 -15.389 1.00 95.25 483 GLN A CA 1
ATOM 3823 C C . GLN A 1 483 ? 21.312 2.794 -16.790 1.00 95.25 483 GLN A C 1
ATOM 3825 O O . GLN A 1 483 ? 22.179 1.997 -17.157 1.00 95.25 483 GLN A O 1
ATOM 3830 N N . PHE A 1 484 ? 20.333 3.172 -17.622 1.00 94.00 484 PHE A N 1
ATOM 3831 C CA . PHE A 1 484 ? 20.282 2.712 -19.013 1.00 94.00 484 PHE A CA 1
ATOM 3832 C C . PHE A 1 484 ? 21.375 3.326 -19.885 1.00 94.00 484 PHE A C 1
ATOM 3834 O O . PHE A 1 484 ? 21.904 2.643 -20.762 1.00 94.00 484 PHE A O 1
ATOM 3841 N N . GLU A 1 485 ? 21.699 4.602 -19.683 1.00 92.06 485 GLU A N 1
ATOM 3842 C CA . GLU A 1 485 ? 22.785 5.262 -20.406 1.00 92.06 485 GLU A CA 1
ATOM 3843 C C . GLU A 1 485 ? 24.131 4.587 -20.115 1.00 92.06 485 GLU A C 1
ATOM 3845 O O . GLU A 1 485 ? 24.868 4.264 -21.051 1.00 92.06 485 GLU A O 1
ATOM 3850 N N . ASP A 1 486 ? 24.412 4.311 -18.844 1.00 91.06 486 ASP A N 1
ATOM 3851 C CA . ASP A 1 486 ? 25.640 3.661 -18.396 1.00 91.06 486 ASP A CA 1
ATOM 3852 C C . ASP A 1 486 ? 25.723 2.225 -18.917 1.00 91.06 486 ASP A C 1
ATOM 3854 O O . ASP A 1 486 ? 26.730 1.859 -19.520 1.00 91.06 486 ASP A O 1
ATOM 3858 N N . THR A 1 487 ? 24.620 1.468 -18.865 1.00 89.50 487 THR A N 1
ATOM 3859 C CA . THR A 1 487 ? 24.549 0.118 -19.458 1.00 89.50 487 THR A CA 1
ATOM 3860 C C . THR A 1 487 ? 24.890 0.128 -20.957 1.00 89.50 487 THR A C 1
ATOM 3862 O O . THR A 1 487 ? 25.602 -0.753 -21.451 1.00 89.50 487 THR A O 1
ATOM 3865 N N . ILE A 1 488 ? 24.404 1.122 -21.718 1.00 87.81 488 ILE A N 1
ATOM 3866 C CA . ILE A 1 488 ? 24.756 1.248 -23.142 1.00 87.81 488 ILE A CA 1
ATOM 3867 C C . ILE A 1 488 ? 26.226 1.626 -23.314 1.00 87.81 488 ILE A C 1
ATOM 3869 O O . ILE A 1 488 ? 26.884 1.054 -24.183 1.00 87.81 488 ILE A O 1
ATOM 3873 N N . LYS A 1 489 ? 26.738 2.591 -22.541 1.00 88.56 489 LYS A N 1
ATOM 3874 C CA . LYS A 1 489 ? 28.144 3.014 -22.626 1.00 88.56 489 LYS A CA 1
ATOM 3875 C C . LYS A 1 489 ? 29.078 1.842 -22.358 1.00 88.56 489 LYS A C 1
ATOM 3877 O O . LYS A 1 489 ? 29.962 1.603 -23.172 1.00 88.56 489 LYS A O 1
ATOM 3882 N N . GLU A 1 490 ? 28.828 1.079 -21.297 1.00 88.00 490 GLU A N 1
ATOM 3883 C CA . GLU A 1 490 ? 29.591 -0.122 -20.956 1.00 88.00 490 GLU A CA 1
ATOM 3884 C C . GLU A 1 490 ? 29.550 -1.147 -22.092 1.00 88.00 490 GLU A C 1
ATOM 3886 O O . GLU A 1 490 ? 30.598 -1.578 -22.568 1.00 88.00 490 GLU A O 1
ATOM 3891 N N . SER A 1 491 ? 28.358 -1.446 -22.621 1.00 83.81 491 SER A N 1
ATOM 3892 C CA . SER A 1 491 ? 28.204 -2.378 -23.748 1.00 83.81 491 SER A CA 1
ATOM 3893 C C . SER A 1 491 ? 28.980 -1.921 -24.996 1.00 83.81 491 SER A C 1
ATOM 3895 O O . SER A 1 491 ? 29.627 -2.718 -25.678 1.00 83.81 491 SER A O 1
ATOM 3897 N N . VAL A 1 492 ? 28.935 -0.624 -25.318 1.00 85.19 492 VAL A N 1
ATOM 3898 C CA . VAL A 1 492 ? 29.661 -0.047 -26.461 1.00 85.19 492 VAL A CA 1
ATOM 3899 C C . VAL A 1 492 ? 31.170 -0.076 -26.228 1.00 85.19 492 VAL A C 1
ATOM 3901 O O . VAL A 1 492 ? 31.920 -0.412 -27.150 1.00 85.19 492 VAL A O 1
ATOM 3904 N N . ASP A 1 493 ? 31.619 0.249 -25.019 1.00 87.31 493 ASP A N 1
ATOM 3905 C CA . ASP A 1 493 ? 33.030 0.248 -24.648 1.00 87.31 493 ASP A CA 1
ATOM 3906 C C . ASP A 1 493 ? 33.611 -1.169 -24.669 1.00 87.31 493 ASP A C 1
ATOM 3908 O O . ASP A 1 493 ? 34.720 -1.358 -25.172 1.00 87.31 493 ASP A O 1
ATOM 3912 N N . GLU A 1 494 ? 32.865 -2.183 -24.226 1.00 85.75 494 GLU A N 1
ATOM 3913 C CA . GLU A 1 494 ? 33.259 -3.592 -24.326 1.00 85.75 494 GLU A CA 1
ATOM 3914 C C . GLU A 1 494 ? 33.447 -4.037 -25.782 1.00 85.75 494 GLU A C 1
ATOM 3916 O O . GLU A 1 494 ? 34.477 -4.628 -26.133 1.00 85.75 494 GLU A O 1
ATOM 3921 N N . ILE A 1 495 ? 32.494 -3.704 -26.661 1.00 84.94 495 ILE A N 1
ATOM 3922 C CA . ILE A 1 495 ? 32.599 -3.987 -28.100 1.00 84.94 495 ILE A CA 1
ATOM 3923 C C . ILE A 1 495 ? 33.814 -3.261 -28.688 1.00 84.94 495 ILE A C 1
ATOM 3925 O O . ILE A 1 495 ? 34.608 -3.858 -29.422 1.00 84.94 495 ILE A O 1
ATOM 3929 N N . TYR A 1 496 ? 34.001 -1.984 -28.351 1.00 86.38 496 TYR A N 1
ATOM 3930 C CA . TYR A 1 496 ? 35.129 -1.197 -28.837 1.00 86.38 496 TYR A CA 1
ATOM 3931 C C . TYR A 1 496 ? 36.471 -1.776 -28.368 1.00 86.38 496 TYR A C 1
ATOM 3933 O O . TYR A 1 496 ? 37.412 -1.878 -29.160 1.00 86.38 496 TYR A O 1
ATOM 3941 N N . GLN A 1 497 ? 36.565 -2.213 -27.111 1.00 87.31 497 GLN A N 1
ATOM 3942 C CA . GLN A 1 497 ? 37.753 -2.868 -26.569 1.00 87.31 497 GLN A CA 1
ATOM 3943 C C . GLN A 1 497 ? 38.029 -4.214 -27.252 1.00 87.31 497 GLN A C 1
ATOM 3945 O O . GLN A 1 497 ? 39.182 -4.459 -27.622 1.00 87.31 497 GLN A O 1
ATOM 3950 N N . ARG A 1 498 ? 37.008 -5.051 -27.504 1.00 86.00 498 ARG A N 1
ATOM 3951 C CA . ARG A 1 498 ? 37.144 -6.296 -28.296 1.00 86.00 498 ARG A CA 1
ATOM 3952 C C . ARG A 1 498 ? 37.714 -6.015 -29.684 1.00 86.00 498 ARG A C 1
ATOM 3954 O O . ARG A 1 498 ? 38.656 -6.677 -30.109 1.00 86.00 498 ARG A O 1
ATOM 3961 N N . ILE A 1 499 ? 37.187 -5.004 -30.373 1.00 86.25 499 ILE A N 1
ATOM 3962 C CA . ILE A 1 499 ? 37.646 -4.621 -31.715 1.00 86.25 499 ILE A CA 1
ATOM 3963 C C . ILE A 1 499 ? 39.090 -4.099 -31.674 1.00 86.25 499 ILE A C 1
ATOM 3965 O O . ILE A 1 499 ? 39.904 -4.472 -32.515 1.00 86.25 499 ILE A O 1
ATOM 3969 N N . ASN A 1 500 ? 39.426 -3.245 -30.703 1.00 87.06 500 ASN A N 1
ATOM 3970 C CA . ASN A 1 500 ? 40.729 -2.579 -30.626 1.00 87.06 500 ASN A CA 1
ATOM 3971 C C . ASN A 1 500 ? 41.865 -3.497 -30.140 1.00 87.06 500 ASN A C 1
ATOM 3973 O O . ASN A 1 500 ? 43.033 -3.235 -30.420 1.00 87.06 500 ASN A O 1
ATOM 3977 N N . THR A 1 501 ? 41.538 -4.556 -29.397 1.00 87.44 501 THR A N 1
ATOM 3978 C CA . THR A 1 501 ? 42.513 -5.558 -28.933 1.00 87.44 501 THR A CA 1
ATOM 3979 C C . THR A 1 501 ? 42.714 -6.710 -29.918 1.00 87.44 501 THR A C 1
ATOM 3981 O O . THR A 1 501 ? 43.639 -7.500 -29.735 1.00 87.44 501 THR A O 1
ATOM 3984 N N . SER A 1 502 ? 41.893 -6.791 -30.969 1.00 87.56 502 SER A N 1
ATOM 3985 C CA . SER A 1 502 ? 42.007 -7.811 -32.008 1.00 87.56 502 SER A CA 1
ATOM 3986 C C . SER A 1 502 ? 43.113 -7.507 -33.021 1.00 87.56 502 SER A C 1
ATOM 3988 O O . SER A 1 502 ? 43.261 -6.379 -33.495 1.00 87.56 502 SER A O 1
ATOM 3990 N N . ASP A 1 503 ? 43.848 -8.552 -33.409 1.00 85.12 503 ASP A N 1
ATOM 3991 C CA . ASP A 1 503 ? 44.843 -8.499 -34.485 1.00 85.12 503 ASP A CA 1
ATOM 3992 C C . ASP A 1 503 ? 44.196 -8.261 -35.869 1.00 85.12 503 ASP A C 1
ATOM 3994 O O . ASP A 1 503 ? 44.837 -7.693 -36.760 1.00 85.12 503 ASP A O 1
ATOM 3998 N N . ASP A 1 504 ? 42.926 -8.653 -36.046 1.00 88.00 504 ASP A N 1
ATOM 3999 C CA . ASP A 1 504 ? 42.112 -8.366 -37.233 1.00 88.00 504 ASP A CA 1
ATOM 4000 C C . ASP A 1 504 ? 40.705 -7.900 -36.830 1.00 88.00 504 ASP A C 1
ATOM 4002 O O . ASP A 1 504 ? 39.762 -8.674 -36.653 1.00 88.00 504 ASP A O 1
ATOM 4006 N N . TRP A 1 505 ? 40.557 -6.581 -36.717 1.00 84.81 505 TRP A N 1
ATOM 4007 C CA . TRP A 1 505 ? 39.294 -5.935 -36.371 1.00 84.81 505 TRP A CA 1
ATOM 4008 C C . TRP A 1 505 ? 38.142 -6.277 -37.331 1.00 84.81 505 TRP A C 1
ATOM 4010 O O . TRP A 1 505 ? 36.982 -6.171 -36.937 1.00 84.81 505 TRP A O 1
ATOM 4020 N N . ARG A 1 506 ? 38.418 -6.661 -38.589 1.00 80.88 506 ARG A N 1
ATOM 4021 C CA . ARG A 1 506 ? 37.360 -7.006 -39.552 1.00 80.88 506 ARG A CA 1
ATOM 4022 C C . ARG A 1 506 ? 36.776 -8.367 -39.248 1.00 80.88 506 ARG A C 1
ATOM 4024 O O . ARG A 1 506 ? 35.555 -8.489 -39.248 1.00 80.88 506 ARG A O 1
ATOM 4031 N N . ASP A 1 507 ? 37.631 -9.346 -38.979 1.00 83.69 507 ASP A N 1
ATOM 4032 C CA . ASP A 1 507 ? 37.190 -10.686 -38.603 1.00 83.69 507 ASP A CA 1
ATOM 4033 C C . ASP A 1 507 ? 36.437 -10.626 -37.270 1.00 83.69 507 ASP A C 1
ATOM 4035 O O . ASP A 1 507 ? 35.331 -11.143 -37.181 1.00 83.69 507 ASP A O 1
ATOM 4039 N N . THR A 1 508 ? 36.921 -9.850 -36.293 1.00 81.44 508 THR A N 1
ATOM 4040 C CA . THR A 1 508 ? 36.204 -9.648 -35.022 1.00 81.44 508 THR A CA 1
ATOM 4041 C C . THR A 1 508 ? 34.832 -9.005 -35.194 1.00 81.44 508 THR A C 1
ATOM 4043 O O . THR A 1 508 ? 33.897 -9.435 -34.534 1.00 81.44 508 THR A O 1
ATOM 4046 N N . ILE A 1 509 ? 34.667 -8.021 -36.087 1.00 79.38 509 ILE A N 1
ATOM 4047 C CA . ILE A 1 509 ? 33.336 -7.458 -36.383 1.00 79.38 509 ILE A CA 1
ATOM 4048 C C . ILE A 1 509 ? 32.430 -8.490 -37.066 1.00 79.38 509 ILE A C 1
ATOM 4050 O O . ILE A 1 509 ? 31.231 -8.507 -36.810 1.00 79.38 509 ILE A O 1
ATOM 4054 N N . MET A 1 510 ? 32.980 -9.331 -37.944 1.00 79.94 510 MET A N 1
ATOM 4055 C CA . MET A 1 510 ? 32.221 -10.379 -38.637 1.00 79.94 510 MET A CA 1
ATOM 4056 C C . MET A 1 510 ? 31.849 -11.554 -37.720 1.00 79.94 510 MET A C 1
ATOM 4058 O O . MET A 1 510 ? 30.902 -12.273 -38.030 1.00 79.94 510 MET A O 1
ATOM 4062 N N . GLU A 1 511 ? 32.592 -11.744 -36.629 1.00 81.12 511 GLU A N 1
ATOM 4063 C CA . GLU A 1 511 ? 32.366 -12.743 -35.578 1.00 81.12 511 GLU A CA 1
ATOM 4064 C C . GLU A 1 511 ? 31.524 -12.216 -34.408 1.00 81.12 511 GLU A C 1
ATOM 4066 O O . GLU A 1 511 ? 31.207 -12.992 -33.511 1.00 81.12 511 GLU A O 1
ATOM 4071 N N . LEU A 1 512 ? 31.166 -10.924 -34.382 1.00 78.88 512 LEU A N 1
ATOM 4072 C CA . LEU A 1 512 ? 30.180 -10.434 -33.421 1.00 78.88 512 LEU A CA 1
ATOM 4073 C C . LEU A 1 512 ? 28.849 -11.110 -33.728 1.00 78.88 512 LEU A C 1
ATOM 4075 O O . LEU A 1 512 ? 28.247 -10.876 -34.782 1.00 78.88 512 LEU A O 1
ATOM 4079 N N . ASP A 1 513 ? 28.392 -11.937 -32.797 1.00 71.94 513 ASP A N 1
ATOM 4080 C CA . ASP A 1 513 ? 27.083 -12.544 -32.915 1.00 71.94 513 ASP A CA 1
ATOM 4081 C C . ASP A 1 513 ? 26.011 -11.450 -32.854 1.00 71.94 513 ASP A C 1
ATOM 4083 O O . ASP A 1 513 ? 26.171 -10.401 -32.226 1.00 71.94 513 ASP A O 1
ATOM 4087 N N . GLU A 1 514 ? 24.867 -11.692 -33.496 1.00 65.25 514 GLU A N 1
ATOM 4088 C CA . GLU A 1 514 ? 23.718 -10.781 -33.407 1.00 65.25 514 GLU A CA 1
ATOM 4089 C C . GLU A 1 514 ? 23.315 -10.540 -31.940 1.00 65.25 514 GLU A C 1
ATOM 4091 O O . GLU A 1 514 ? 22.836 -9.469 -31.590 1.00 65.25 514 GLU A O 1
ATOM 4096 N N . GLU A 1 515 ? 23.604 -11.512 -31.081 1.00 63.62 515 GLU A N 1
ATOM 4097 C CA . GLU A 1 515 ? 23.460 -11.524 -29.629 1.00 63.62 515 GLU A CA 1
ATOM 4098 C C . GLU A 1 515 ? 24.478 -10.679 -28.839 1.00 63.62 515 GLU A C 1
ATOM 4100 O O . GLU A 1 515 ? 24.183 -10.291 -27.707 1.00 63.62 515 GLU A O 1
ATOM 4105 N N . ASP A 1 516 ? 25.644 -10.385 -29.419 1.00 61.84 516 ASP A N 1
ATOM 4106 C CA . ASP A 1 516 ? 26.638 -9.451 -28.865 1.00 61.84 516 ASP A CA 1
ATOM 4107 C C . ASP A 1 516 ? 26.258 -7.990 -29.169 1.00 61.84 516 ASP A C 1
ATOM 4109 O O . ASP A 1 516 ? 26.780 -7.055 -28.569 1.00 61.84 516 ASP A O 1
ATOM 4113 N N . ILE A 1 517 ? 25.353 -7.792 -30.134 1.00 61.72 517 ILE A N 1
ATOM 4114 C CA . ILE A 1 517 ? 24.930 -6.481 -30.640 1.00 61.72 517 ILE A CA 1
ATOM 4115 C C . ILE A 1 517 ? 23.495 -6.157 -30.195 1.00 61.72 517 ILE A C 1
ATOM 4117 O O . ILE A 1 517 ? 23.145 -4.991 -29.998 1.00 61.72 517 ILE A O 1
ATOM 4121 N N . LYS A 1 518 ? 22.642 -7.178 -30.045 1.00 59.94 518 LYS A N 1
ATOM 4122 C CA . LYS A 1 518 ? 21.253 -7.050 -29.603 1.00 59.94 518 LYS A CA 1
ATOM 4123 C C . LYS A 1 518 ? 21.108 -7.457 -28.144 1.00 59.94 518 LYS A C 1
ATOM 4125 O O . LYS A 1 518 ? 21.115 -8.635 -27.802 1.00 59.94 518 LYS A O 1
ATOM 4130 N N . LEU A 1 519 ? 20.820 -6.473 -27.308 1.00 59.31 519 LEU A N 1
ATOM 4131 C CA . LEU A 1 519 ? 20.196 -6.693 -26.007 1.00 59.31 519 LEU A CA 1
ATOM 4132 C C . LEU A 1 519 ? 18.714 -6.987 -26.294 1.00 59.31 519 LEU A C 1
ATOM 4134 O O . LEU A 1 519 ? 18.036 -6.124 -26.828 1.00 59.31 519 LEU A O 1
ATOM 4138 N N . SER A 1 520 ? 18.227 -8.216 -26.110 1.00 55.50 520 SER A N 1
ATOM 4139 C CA . SER A 1 520 ? 16.877 -8.639 -26.544 1.00 55.50 520 SER A CA 1
ATOM 4140 C C . SER A 1 520 ? 15.997 -9.017 -25.345 1.00 55.50 520 SER A C 1
ATOM 4142 O O . SER A 1 520 ? 16.535 -9.572 -24.385 1.00 55.50 520 SER A O 1
ATOM 4144 N N . PRO A 1 521 ? 14.662 -8.800 -25.403 1.00 53.97 521 PRO A N 1
ATOM 4145 C CA . PRO A 1 521 ? 13.736 -9.197 -24.338 1.00 53.97 521 PRO A CA 1
ATOM 4146 C C . PRO A 1 521 ? 13.772 -10.687 -23.980 1.00 53.97 521 PRO A C 1
ATOM 4148 O O . PRO A 1 521 ? 13.571 -11.043 -22.826 1.00 53.97 521 PRO A O 1
ATOM 4151 N N . ASN A 1 522 ? 14.102 -11.556 -24.944 1.00 53.78 522 ASN A N 1
ATOM 4152 C CA . ASN A 1 522 ? 14.125 -13.018 -24.771 1.00 53.78 522 ASN A CA 1
ATOM 4153 C C . ASN A 1 522 ? 15.172 -13.525 -23.756 1.00 53.78 522 ASN A C 1
ATOM 4155 O O . ASN A 1 522 ? 15.323 -14.731 -23.591 1.00 53.78 522 ASN A O 1
ATOM 4159 N N . ARG A 1 523 ? 15.949 -12.631 -23.133 1.00 54.69 523 ARG A N 1
ATOM 4160 C CA . ARG A 1 523 ? 16.942 -12.952 -22.099 1.00 54.69 523 ARG A CA 1
ATOM 4161 C C . ARG A 1 523 ? 16.427 -12.745 -20.669 1.00 54.69 523 ARG A C 1
ATOM 4163 O O . ARG A 1 523 ? 17.208 -12.927 -19.742 1.00 54.69 523 ARG A O 1
ATOM 4170 N N . PHE A 1 524 ? 15.181 -12.306 -20.483 1.00 59.19 524 PHE A N 1
ATOM 4171 C CA . PHE A 1 524 ? 14.643 -11.972 -19.157 1.00 59.19 524 PHE A CA 1
ATOM 4172 C C . PHE A 1 524 ? 13.898 -13.118 -18.457 1.00 59.19 524 PHE A C 1
ATOM 4174 O O . PHE A 1 524 ? 13.547 -12.933 -17.290 1.00 59.19 524 PHE A O 1
ATOM 4181 N N . ASP A 1 525 ? 13.697 -14.248 -19.146 1.00 47.12 525 ASP A N 1
ATOM 4182 C CA . ASP A 1 525 ? 13.053 -15.471 -18.634 1.00 47.12 525 ASP A CA 1
ATOM 4183 C C . ASP A 1 525 ? 14.024 -16.416 -17.911 1.00 47.12 525 ASP A C 1
ATOM 4185 O O . ASP A 1 525 ? 15.122 -16.690 -18.462 1.00 47.12 525 ASP A O 1
#

pLDDT: mean 84.6, std 15.83, range [23.22, 98.38]

Radius of gyration: 29.47 Å; Cα contacts (8 Å, |Δi|>4): 1029; chains: 1; bounding box: 78×76×96 Å

Nearest PDB structures (foldseek):
  5tvx-assembly1_B  TM=6.029E-01  e=4.636E-13  Danio rerio
  7exp-assembly1_B  TM=5.928E-01  e=1.844E-12  Danio rerio
  5tth-assembly1_B  TM=6.061E-01  e=9.233E-12  Danio rerio
  5wmt-assembly5_B  TM=6.913E-01  e=4.358E-10  Canis lupus familiaris
  5f3k-assembly1_A  TM=6.637E-01  e=4.597E-07  Homo sapiens